Protein 1ZAK (pdb70)

Nearest PDB structures (foldseek):
  1zak-assembly1_B  TM=1.004E+00  e=1.476E-44  Zea mays
  5xz2-assembly2_B  TM=8.831E-01  e=6.792E-17  Danio rerio
  5ycf-assembly2_A  TM=8.940E-01  e=6.792E-17  Xiphophorus maculatus
  5ycf-assembly1_B  TM=9.122E-01  e=2.362E-16  Xiphophorus maculatus
  5xru-assembly2_B  TM=8.872E-01  e=9.871E-17  Notothenia coriiceps

GO terms:
  GO:0004017 AMP kinase activity (F, EXP)

Solvent-accessible surface area: 23118 Å² total; per-residue (Å²): 94,93,30,11,16,1,4,1,16,4,5,20,22,5,18,24,29,42,9,0,64,68,0,103,105,116,40,114,8,18,54,6,9,10,28,80,28,20,61,57,57,36,72,66,30,37,134,68,0,132,95,1,63,86,59,22,13,77,7,79,64,9,38,50,126,13,9,21,77,48,3,60,105,111,19,133,69,94,68,3,106,140,77,0,29,0,0,9,3,1,3,91,21,118,60,7,4,61,23,12,30,114,76,156,32,68,12,33,18,10,0,36,5,59,15,52,59,151,63,1,39,96,68,3,62,9,25,25,63,0,53,102,73,38,63,50,10,22,76,134,116,58,71,22,113,148,114,97,16,40,35,41,2,12,24,68,40,9,11,2,90,69,3,6,124,59,39,20,95,27,43,106,118,28,51,129,41,12,111,78,9,131,7,94,63,48,45,140,16,132,4,75,59,88,70,103,46,14,28,53,143,2,26,125,41,0,24,36,20,83,117,125,45,82,130,152,100,60,101,188,94,93,31,11,17,0,4,1,15,5,6,21,22,5,18,25,29,40,8,0,62,68,0,102,104,115,41,112,10,19,53,6,9,9,28,80,28,18,62,56,57,34,71,68,32,38,134,67,0,131,97,1,67,86,59,23,14,81,7,79,62,9,38,51,126,14,8,20,76,48,2,61,105,109,20,131,67,93,68,3,104,141,78,0,30,0,0,9,3,2,4,90,21,118,60,7,4,62,23,10,32,113,74,156,31,69,12,34,18,10,0,37,6,58,14,52,59,151,65,1,39,97,66,3,63,9,25,24,61,0,54,102,73,38,65,52,10,21,76,135,113,57,73,22,113,148,116,99,16,42,34,42,5,10,23,71,44,8,10,1,85,62,1,6,123,56,38,20,92,27,43,107,117,27,51,129,40,12,112,77,9,134,8,96,63,48,44,138,15,131,4,75,59,88,70,103,46,13,28,54,143,0,26,126,42,0,24,36,19,81,116,125,47,82,130,151,100,61,102,189

Radius of gyration: 26.58 Å; Cα contacts (8 Å, |Δi|>4): 612; chains: 2; bounding box: 55×45×109 Å

Sequence (440 aa):
ADPLKVMISGAPASGKGTQCELIKTKYQLAHISAGDLLRAEIAAGSENGKRAKEFMEKGQLVPDEIVVNMVKERLRQPDAQENGWLLDGYPRSYSQAMALETLEIRPDTFILLDVPDELLVERVVGRRLDPVTGKIYHLKYSPPENEEIASRLTQRFDDTEEKVKLRLETYYQNIESLLSTYENIIVKVQGDATVDAVFAKIDELLGSILEKKNEMVSSTADPLKVMISGAPASGKGTQCELIKTKYQLAHISAGDLLRAEIAAGSENGKRAKEFMEKGQLVPDEIVVNMVKERLRQPDAQENGWLLDGYPRSYSQAMALETLEIRPDTFILLDVPDELLVERVVGRRLDPVTGKIYHLKYSPPENEEIASRLTQRFDDTEEKVKLRLETYYQNIESLLSTYENIIVKVQGDATVDAVFAKIDELLGSILEKKNEMVSST

Structure (mmCIF, N/CA/C/O backbone):
data_1ZAK
#
_entry.id   1ZAK
#
_cell.length_a   83.300
_cell.length_b   83.300
_cell.length_c   69.900
_cell.angle_alpha   90.00
_cell.angle_beta   90.00
_cell.angle_gamma   120.00
#
_symmetry.space_group_name_H-M   'P 3'
#
loop_
_entity.id
_entity.type
_entity.pdbx_description
1 polymer 'ADENYLATE KINASE'
2 non-polymer "BIS(ADENOSINE)-5'-PENTAPHOSPHATE"
#
loop_
_atom_site.group_PDB
_atom_site.id
_atom_site.type_symbol
_atom_site.label_atom_id
_atom_site.label_alt_id
_atom_site.label_comp_id
_atom_site.label_asym_id
_atom_site.label_entity_id
_atom_site.label_seq_id
_atom_site.pdbx_PDB_ins_code
_atom_site.Cartn_x
_atom_site.Cartn_y
_atom_site.Cartn_z
_atom_site.occupancy
_atom_site.B_iso_or_equiv
_atom_site.auth_seq_id
_atom_site.auth_comp_id
_atom_site.auth_asym_id
_atom_site.auth_atom_id
_atom_site.pdbx_PDB_model_num
ATOM 1 N N . ALA A 1 3 ? 22.346 17.547 23.294 1.00 23.80 3 ALA A N 1
ATOM 2 C CA . ALA A 1 3 ? 22.901 18.031 21.993 1.00 23.80 3 ALA A CA 1
ATOM 3 C C . ALA A 1 3 ? 23.227 16.793 21.163 1.00 23.80 3 ALA A C 1
ATOM 4 O O . ALA A 1 3 ? 22.689 15.720 21.448 1.00 23.80 3 ALA A O 1
ATOM 6 N N . ASP A 1 4 ? 24.115 16.923 20.175 1.00 23.80 4 ASP A N 1
ATOM 7 C CA . ASP A 1 4 ? 24.478 15.779 19.336 1.00 23.80 4 ASP A CA 1
ATOM 8 C C . ASP A 1 4 ? 25.289 14.650 20.009 1.00 23.80 4 ASP A C 1
ATOM 9 O O . ASP A 1 4 ? 25.266 13.511 19.530 1.00 23.80 4 ASP A O 1
ATOM 14 N N . PRO A 1 5 ? 26.091 14.958 21.056 1.00 23.80 5 PRO A N 1
ATOM 15 C CA . PRO A 1 5 ? 26.814 13.827 21.652 1.00 23.80 5 PRO A CA 1
ATOM 16 C C . PRO A 1 5 ? 25.780 12.978 22.390 1.00 23.80 5 PRO A C 1
ATOM 17 O O . PRO A 1 5 ? 24.758 13.499 22.842 1.00 23.80 5 PRO A O 1
ATOM 21 N N . LEU A 1 6 ? 26.019 11.678 22.490 1.00 23.80 6 LEU A N 1
ATOM 22 C CA . LEU A 1 6 ? 25.074 10.794 23.159 1.00 23.80 6 LEU A CA 1
ATOM 23 C C . LEU A 1 6 ? 24.887 11.180 24.626 1.00 23.80 6 LEU A C 1
ATOM 24 O O . LEU A 1 6 ? 25.851 11.520 25.314 1.00 23.80 6 LEU A O 1
ATOM 29 N N . LYS A 1 7 ? 23.637 11.169 25.082 1.00 23.80 7 LYS A N 1
ATOM 30 C CA . LYS A 1 7 ? 23.300 11.511 26.467 1.00 23.80 7 LYS A CA 1
ATOM 31 C C . LYS A 1 7 ? 22.311 10.465 26.969 1.00 23.80 7 LYS A C 1
ATOM 32 O O . LYS A 1 7 ? 21.179 10.404 26.486 1.00 23.80 7 LYS A O 1
ATOM 38 N N . VAL A 1 8 ? 22.723 9.657 27.939 1.00 23.80 8 VAL A N 1
ATOM 39 C CA . VAL A 1 8 ? 21.855 8.607 28.469 1.00 23.80 8 VAL A CA 1
ATOM 40 C C . VAL A 1 8 ? 21.424 8.923 29.896 1.00 23.80 8 VAL A C 1
ATOM 41 O O . VAL A 1 8 ? 22.006 9.790 30.549 1.00 23.80 8 VAL A O 1
ATOM 45 N N . MET A 1 9 ? 20.397 8.227 30.370 1.00 23.80 9 MET A N 1
ATOM 46 C CA . MET A 1 9 ? 19.889 8.412 31.720 1.00 23.80 9 MET A CA 1
ATOM 47 C C . MET A 1 9 ? 19.398 7.045 32.195 1.00 23.80 9 MET A C 1
ATOM 48 O O . MET A 1 9 ? 18.540 6.435 31.555 1.00 23.80 9 MET A O 1
ATOM 53 N N . ILE A 1 10 ? 19.968 6.544 33.286 1.00 23.80 10 ILE A N 1
ATOM 54 C CA . ILE A 1 10 ? 19.591 5.233 33.805 1.00 23.80 10 ILE A CA 1
ATOM 55 C C . ILE A 1 10 ? 19.061 5.329 35.228 1.00 23.80 10 ILE A C 1
ATOM 56 O O . ILE A 1 10 ? 19.444 6.238 35.974 1.00 23.80 10 ILE A O 1
ATOM 61 N N . SER A 1 11 ? 18.199 4.378 35.600 1.00 23.80 11 SER A N 1
ATOM 62 C CA . SER A 1 11 ? 17.608 4.302 36.943 1.00 23.80 11 SER A CA 1
ATOM 63 C C . SER A 1 11 ? 17.016 2.916 37.203 1.00 23.80 11 SER A C 1
ATOM 64 O O . SER A 1 11 ? 16.853 2.117 36.277 1.00 23.80 11 SER A O 1
ATOM 67 N N . GLY A 1 12 ? 16.713 2.635 38.467 1.00 23.80 12 GLY A N 1
ATOM 68 C CA . GLY A 1 12 ? 16.138 1.354 38.837 1.00 23.80 12 GLY A CA 1
ATOM 69 C C . GLY A 1 12 ? 16.150 1.175 40.339 1.00 23.80 12 GLY A C 1
ATOM 70 O O . GLY A 1 12 ? 16.635 2.040 41.059 1.00 23.80 12 GLY A O 1
ATOM 71 N N . ALA A 1 13 ? 15.577 0.079 40.819 1.00 23.80 13 ALA A N 1
ATOM 72 C CA . ALA A 1 13 ? 15.546 -0.199 42.249 1.00 23.80 13 ALA A CA 1
ATOM 73 C C . ALA A 1 13 ? 16.965 -0.504 42.741 1.00 23.80 13 ALA A C 1
ATOM 74 O O . ALA A 1 13 ? 17.810 -0.966 41.969 1.00 23.80 13 ALA A O 1
ATOM 76 N N . PRO A 1 14 ? 17.237 -0.273 44.037 1.00 23.80 14 PRO A N 1
ATOM 77 C CA . PRO A 1 14 ? 18.565 -0.529 44.608 1.00 23.80 14 PRO A CA 1
ATOM 78 C C . PRO A 1 14 ? 19.100 -1.936 44.349 1.00 23.80 14 PRO A C 1
ATOM 79 O O . PRO A 1 14 ? 18.350 -2.908 44.406 1.00 23.80 14 PRO A O 1
ATOM 83 N N . ALA A 1 15 ? 20.396 -2.019 44.045 1.00 23.80 15 ALA A N 1
ATOM 84 C CA . ALA A 1 15 ? 21.105 -3.276 43.763 1.00 23.80 15 ALA A CA 1
ATOM 85 C C . ALA A 1 15 ? 20.649 -3.989 42.486 1.00 23.80 15 ALA A C 1
ATOM 86 O O . ALA A 1 15 ? 20.831 -5.200 42.350 1.00 23.80 15 ALA A O 1
ATOM 88 N N . SER A 1 16 ? 20.110 -3.225 41.537 1.00 23.80 16 SER A N 1
ATOM 89 C CA . SER A 1 16 ? 19.621 -3.781 40.276 1.00 23.80 16 SER A CA 1
ATOM 90 C C . SER A 1 16 ? 20.727 -3.973 39.238 1.00 23.80 16 SER A C 1
ATOM 91 O O . SER A 1 16 ? 20.631 -4.840 38.363 1.00 23.80 16 SER A O 1
ATOM 94 N N . GLY A 1 17 ? 21.769 -3.154 39.333 1.00 23.80 17 GLY A N 1
ATOM 95 C CA . GLY A 1 17 ? 22.874 -3.244 38.398 1.00 23.80 17 GLY A CA 1
ATOM 96 C C . GLY A 1 17 ? 23.251 -1.915 37.764 1.00 23.80 17 GLY A C 1
ATOM 97 O O . GLY A 1 17 ? 23.950 -1.889 36.747 1.00 23.80 17 GLY A O 1
ATOM 98 N N . LYS A 1 18 ? 22.813 -0.811 38.362 1.00 23.80 18 LYS A N 1
ATOM 99 C CA . LYS A 1 18 ? 23.110 0.520 37.834 1.00 23.80 18 LYS A CA 1
ATOM 100 C C . LYS A 1 18 ? 24.616 0.806 37.766 1.00 23.80 18 LYS A C 1
ATOM 101 O O . LYS A 1 18 ? 25.150 1.119 36.698 1.00 23.80 18 LYS A O 1
ATOM 107 N N . GLY A 1 19 ? 25.301 0.689 38.897 1.00 23.80 19 GLY A N 1
ATOM 108 C CA . GLY A 1 19 ? 26.732 0.929 38.917 1.00 23.80 19 GLY A CA 1
ATOM 109 C C . GLY A 1 19 ? 27.488 -0.038 38.024 1.00 23.80 19 GLY A C 1
ATOM 110 O O . GLY A 1 19 ? 28.363 0.374 37.261 1.00 23.80 19 GLY A O 1
ATOM 111 N N . THR A 1 20 ? 27.121 -1.317 38.096 1.00 23.80 20 THR A N 1
ATOM 112 C CA . THR A 1 20 ? 27.767 -2.371 37.310 1.00 23.80 20 THR A CA 1
ATOM 113 C C . THR A 1 20 ? 2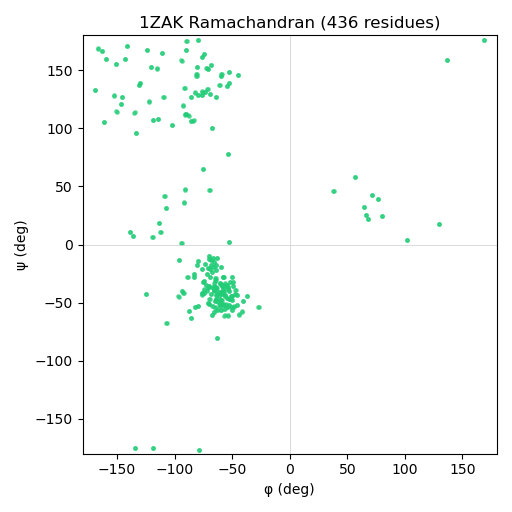7.716 -2.127 35.798 1.00 23.80 20 THR A C 1
ATOM 114 O O . THR A 1 20 ? 28.748 -2.170 35.112 1.00 23.80 20 THR A O 1
ATOM 118 N N . GLN A 1 21 ? 26.522 -1.859 35.278 1.00 23.80 21 GLN A N 1
ATOM 119 C CA . GLN A 1 21 ? 26.363 -1.626 33.849 1.00 23.80 21 GLN A CA 1
ATOM 120 C C . GLN A 1 21 ? 27.102 -0.386 33.371 1.00 23.80 21 GLN A C 1
ATOM 121 O O . GLN A 1 21 ? 27.804 -0.425 32.354 1.00 23.80 21 GLN A O 1
ATOM 127 N N . CYS A 1 22 ? 26.995 0.692 34.140 1.00 23.80 22 CYS A N 1
ATOM 128 C CA . CYS A 1 22 ? 27.648 1.947 33.791 1.00 23.80 22 CYS A CA 1
ATOM 129 C C . CYS A 1 22 ? 29.140 1.815 33.485 1.00 23.80 22 CYS A C 1
ATOM 130 O O . CYS A 1 22 ? 29.669 2.551 32.651 1.00 23.80 22 CYS A O 1
ATOM 133 N N . GLU A 1 23 ? 29.817 0.880 34.146 1.00 23.80 23 GLU A N 1
ATOM 134 C CA . GLU A 1 23 ? 31.244 0.682 33.908 1.00 23.80 23 GLU A CA 1
ATOM 135 C C . GLU A 1 23 ? 31.451 0.221 32.471 1.00 23.80 23 GLU A C 1
ATOM 136 O O . GLU A 1 23 ? 32.267 0.784 31.740 1.00 23.80 23 GLU A O 1
ATOM 142 N N . LEU A 1 24 ? 30.650 -0.755 32.053 1.00 23.80 24 LEU A N 1
ATOM 143 C CA . LEU A 1 24 ? 30.730 -1.310 30.706 1.00 23.80 24 LEU A CA 1
ATOM 144 C C . LEU A 1 24 ? 30.423 -0.256 29.652 1.00 23.80 24 LEU A C 1
ATOM 145 O O . LEU A 1 24 ? 31.173 -0.101 28.687 1.00 23.80 24 LEU A O 1
ATOM 150 N N . ILE A 1 25 ? 29.316 0.460 29.842 1.00 23.80 25 ILE A N 1
ATOM 151 C CA . ILE A 1 25 ? 28.897 1.522 28.923 1.00 23.80 25 ILE A CA 1
ATOM 152 C C . ILE A 1 25 ? 29.996 2.582 28.796 1.00 23.80 25 ILE A C 1
ATOM 153 O O . ILE A 1 25 ? 30.419 2.926 27.687 1.00 23.80 25 ILE A O 1
ATOM 158 N N . LYS A 1 26 ? 30.454 3.074 29.945 1.00 23.80 26 LYS A N 1
ATOM 159 C CA . LYS A 1 26 ? 31.499 4.091 30.045 1.00 23.80 26 LYS A CA 1
ATOM 160 C C . LYS A 1 26 ? 32.781 3.714 29.304 1.00 23.80 26 LYS A C 1
ATOM 161 O O . LYS A 1 26 ? 33.285 4.477 28.472 1.00 23.80 26 LYS A O 1
ATOM 167 N N . THR A 1 27 ? 33.300 2.533 29.626 1.00 23.80 27 THR A N 1
ATOM 168 C CA . THR A 1 27 ? 34.529 2.026 29.026 1.00 23.80 27 THR A CA 1
ATOM 169 C C . THR A 1 27 ? 34.457 1.899 27.504 1.00 23.80 27 THR A C 1
ATOM 170 O O . THR A 1 27 ? 35.452 2.127 26.816 1.00 23.80 27 THR A O 1
ATOM 174 N N . LYS A 1 28 ? 33.295 1.535 26.970 1.00 23.80 28 LYS A N 1
ATOM 175 C CA . LYS A 1 28 ? 33.168 1.398 25.528 1.00 23.80 28 LYS A CA 1
ATOM 176 C C . LYS A 1 28 ? 32.832 2.719 24.842 1.00 23.80 28 LYS A C 1
ATOM 177 O O . LYS A 1 28 ? 33.643 3.258 24.089 1.00 23.80 28 LYS A O 1
ATOM 183 N N . TYR A 1 29 ? 31.666 3.273 25.156 1.00 23.80 29 TYR A N 1
ATOM 184 C CA . TYR A 1 29 ? 31.217 4.510 24.529 1.00 23.80 29 TYR A CA 1
ATOM 185 C C . TYR A 1 29 ? 31.980 5.786 24.864 1.00 23.80 29 TYR A C 1
ATOM 186 O O . TYR A 1 29 ? 31.803 6.795 24.189 1.00 23.80 29 TYR A O 1
ATOM 195 N N . GLN A 1 30 ? 32.824 5.745 25.894 1.00 23.80 30 GLN A N 1
ATOM 196 C CA . GLN A 1 30 ? 33.639 6.903 26.298 1.00 23.80 30 GLN A CA 1
ATOM 197 C C . GLN A 1 30 ? 32.866 8.099 26.881 1.00 23.80 30 GLN A C 1
ATOM 198 O O . GLN A 1 30 ? 33.382 9.221 26.904 1.00 23.80 30 GLN A O 1
ATOM 204 N N . LEU A 1 31 ? 31.660 7.854 27.386 1.00 23.80 31 LEU A N 1
ATOM 205 C CA . LEU A 1 31 ? 30.826 8.914 27.951 1.00 23.80 31 LEU A CA 1
ATOM 206 C C . LEU A 1 31 ? 31.261 9.379 29.338 1.00 23.80 31 LEU A C 1
ATOM 207 O O . LEU A 1 31 ? 31.978 8.676 30.050 1.00 23.80 31 LEU A O 1
ATOM 212 N N . ALA A 1 32 ? 30.802 10.566 29.723 1.00 23.80 32 ALA A N 1
ATOM 213 C CA . ALA A 1 32 ? 31.102 11.117 31.038 1.00 23.80 32 ALA A CA 1
ATOM 214 C C . ALA A 1 32 ? 30.063 10.556 32.013 1.00 23.80 32 ALA A C 1
ATOM 215 O O . ALA A 1 32 ? 28.887 10.929 31.982 1.00 23.80 32 ALA A O 1
ATOM 217 N N . HIS A 1 33 ? 30.499 9.627 32.852 1.00 23.80 33 HIS A N 1
ATOM 218 C CA . HIS A 1 33 ? 29.619 8.994 33.816 1.00 23.80 33 HIS A CA 1
ATOM 219 C C . HIS A 1 33 ? 29.416 9.766 35.116 1.00 23.80 33 HIS A C 1
ATOM 220 O O . HIS A 1 33 ? 30.293 9.795 35.980 1.00 23.80 33 HIS A O 1
ATOM 227 N N . ILE A 1 34 ? 28.237 10.354 35.262 1.00 23.80 34 ILE A N 1
ATOM 228 C CA . ILE A 1 34 ? 27.875 11.089 36.469 1.00 23.80 34 ILE A CA 1
ATOM 229 C C . ILE A 1 34 ? 27.144 10.069 37.350 1.00 23.80 34 ILE A C 1
ATOM 230 O O . ILE A 1 34 ? 26.637 9.068 36.847 1.00 23.80 34 ILE A O 1
ATOM 235 N N . SER A 1 35 ? 27.084 10.306 38.654 1.00 23.80 35 SER A N 1
ATOM 236 C CA . SER A 1 35 ? 26.421 9.364 39.549 1.00 23.80 35 SER A CA 1
ATOM 237 C C . SER A 1 35 ? 26.073 10.031 40.884 1.00 23.80 35 SER A C 1
ATOM 238 O O . SER A 1 35 ? 26.951 10.246 41.725 1.00 23.80 35 SER A O 1
ATOM 241 N N . ALA A 1 36 ? 24.792 10.337 41.081 1.00 23.80 36 ALA A N 1
ATOM 242 C CA . ALA A 1 36 ? 24.322 10.993 42.301 1.00 23.80 36 ALA A CA 1
ATOM 243 C C . ALA A 1 36 ? 24.738 10.257 43.572 1.00 23.80 36 ALA A C 1
ATOM 244 O O . ALA A 1 36 ? 25.067 10.884 44.581 1.00 23.80 36 ALA A O 1
ATOM 246 N N . GLY A 1 37 ? 24.718 8.930 43.525 1.00 23.80 37 GLY A N 1
ATOM 247 C CA . GLY A 1 37 ? 25.113 8.148 44.680 1.00 23.80 37 GLY A CA 1
ATOM 248 C C . GLY A 1 37 ? 26.567 8.400 45.032 1.00 23.80 37 GLY A C 1
ATOM 249 O O . GLY A 1 37 ? 26.872 8.848 46.138 1.00 23.80 37 GLY A O 1
ATOM 250 N N . ASP A 1 38 ? 27.457 8.185 44.063 1.00 23.80 38 ASP A N 1
ATOM 251 C CA . ASP A 1 38 ? 28.897 8.372 44.256 1.00 23.80 38 ASP A CA 1
ATOM 252 C C . ASP A 1 38 ? 29.298 9.764 44.729 1.00 23.80 38 ASP A C 1
ATOM 253 O O . ASP A 1 38 ? 30.133 9.893 45.626 1.00 23.80 38 ASP A O 1
ATOM 258 N N . LEU A 1 39 ? 28.714 10.800 44.129 1.00 23.80 39 LEU A N 1
ATOM 259 C CA . LEU A 1 39 ? 29.022 12.181 44.508 1.00 23.80 39 LEU A CA 1
ATOM 260 C C . LEU A 1 39 ? 28.705 12.416 45.983 1.00 23.80 39 LEU A C 1
ATOM 261 O O . LEU A 1 39 ? 29.469 13.071 46.698 1.00 23.80 39 LEU A O 1
ATOM 266 N N . LEU A 1 40 ? 27.576 11.874 46.429 1.00 23.80 40 LEU A N 1
ATOM 267 C CA . LEU A 1 40 ? 27.155 12.000 47.815 1.00 23.80 40 LEU A CA 1
ATOM 268 C C . LEU A 1 40 ? 28.195 11.365 48.728 1.00 23.80 40 LEU A C 1
ATOM 269 O O . LEU A 1 40 ? 28.721 12.014 49.630 1.00 23.80 40 LEU A O 1
ATOM 274 N N . ARG A 1 41 ? 28.541 10.115 48.444 1.00 23.80 41 ARG A N 1
ATOM 275 C CA . ARG A 1 41 ? 29.533 9.389 49.233 1.00 23.80 41 ARG A CA 1
ATOM 276 C C . ARG A 1 41 ? 30.902 10.083 49.222 1.00 23.80 41 ARG A C 1
ATOM 277 O O . ARG A 1 41 ? 31.628 10.053 50.217 1.00 23.80 41 ARG A O 1
ATOM 285 N N . ALA A 1 42 ? 31.242 10.721 48.106 1.00 23.80 42 ALA A N 1
ATOM 286 C CA . ALA A 1 42 ? 32.513 11.431 47.977 1.00 23.80 42 ALA A CA 1
ATOM 287 C C . ALA A 1 42 ? 32.593 12.598 48.966 1.00 23.80 42 ALA A C 1
ATOM 288 O O . ALA A 1 42 ? 33.630 12.816 49.600 1.00 23.80 42 ALA A O 1
ATOM 290 N N . GLU A 1 43 ? 31.493 13.334 49.103 1.00 23.80 43 GLU A N 1
ATOM 291 C CA . GLU A 1 43 ? 31.423 14.471 50.021 1.00 23.80 43 GLU A CA 1
ATOM 292 C C . GLU A 1 43 ? 31.564 13.984 51.469 1.00 23.80 43 GLU A C 1
ATOM 293 O O . GLU A 1 43 ? 32.170 14.656 52.311 1.00 23.80 43 GLU A O 1
ATOM 299 N N . ILE A 1 44 ? 30.993 12.812 51.744 1.00 23.80 44 ILE A N 1
ATOM 300 C CA . ILE A 1 44 ? 31.058 12.199 53.067 1.00 23.80 44 ILE A CA 1
ATOM 301 C C . ILE A 1 44 ? 32.501 11.786 53.322 1.00 23.80 44 ILE A C 1
ATOM 302 O O . ILE A 1 44 ? 33.026 11.987 54.415 1.00 23.80 44 ILE A O 1
ATOM 307 N N . ALA A 1 45 ? 33.125 11.209 52.296 1.00 23.80 45 ALA A N 1
ATOM 308 C CA . ALA A 1 45 ? 34.512 10.755 52.361 1.00 23.80 45 ALA A CA 1
ATOM 309 C C . ALA A 1 45 ? 35.424 11.922 52.701 1.00 23.80 45 ALA A C 1
ATOM 310 O O . ALA A 1 45 ? 36.353 11.785 53.496 1.00 23.80 45 ALA A O 1
ATOM 312 N N . ALA A 1 46 ? 35.155 13.062 52.070 1.00 23.80 46 ALA A N 1
ATOM 313 C CA . ALA A 1 46 ? 35.919 14.282 52.290 1.00 23.80 46 ALA A CA 1
ATOM 314 C C . ALA A 1 46 ? 35.621 14.869 53.673 1.00 23.80 46 ALA A C 1
ATOM 315 O O . ALA A 1 46 ? 36.386 15.691 54.182 1.00 23.80 46 ALA A O 1
ATOM 317 N N . GLY A 1 47 ? 34.485 14.480 54.249 1.00 23.80 47 GLY A N 1
ATOM 318 C CA . GLY A 1 47 ? 34.112 14.948 55.573 1.00 23.80 47 GLY A CA 1
ATOM 319 C C . GLY A 1 47 ? 33.694 16.400 55.697 1.00 23.80 47 GLY A C 1
ATOM 320 O O . GLY A 1 47 ? 34.066 17.082 56.655 1.00 23.80 47 GLY A O 1
ATOM 321 N N . SER A 1 48 ? 32.900 16.874 54.743 1.00 23.80 48 SER A N 1
ATOM 322 C CA . SER A 1 48 ? 32.424 18.252 54.766 1.00 23.80 48 SER A CA 1
ATOM 323 C C . SER A 1 48 ? 31.105 18.353 55.532 1.00 23.80 48 SER A C 1
ATOM 324 O O . SER A 1 48 ? 30.529 17.339 55.930 1.00 23.80 48 SER A O 1
ATOM 327 N N . GLU A 1 49 ? 30.617 19.577 55.714 1.00 23.80 49 GLU A N 1
ATOM 328 C CA . GLU A 1 49 ? 29.359 19.806 56.416 1.00 23.80 49 GLU A CA 1
ATOM 329 C C . GLU A 1 49 ? 28.206 19.180 55.642 1.00 23.80 49 GLU A C 1
ATOM 330 O O . GLU A 1 49 ? 27.275 18.633 56.234 1.00 23.80 49 GLU A O 1
ATOM 336 N N . ASN A 1 50 ? 28.285 19.253 54.314 1.00 23.80 50 ASN A N 1
ATOM 337 C CA . ASN A 1 50 ? 27.270 18.654 53.443 1.00 23.80 50 ASN A CA 1
ATOM 338 C C . ASN A 1 50 ? 27.296 17.137 53.601 1.00 23.80 50 ASN A C 1
ATOM 339 O O . ASN A 1 50 ? 26.258 16.482 53.539 1.00 23.80 50 ASN A O 1
ATOM 344 N N . GLY A 1 51 ? 28.493 16.590 53.790 1.00 23.80 51 GLY A N 1
ATOM 345 C CA . GLY A 1 51 ? 28.641 15.162 53.962 1.00 23.80 51 GLY A CA 1
ATOM 346 C C . GLY A 1 51 ? 27.964 14.685 55.233 1.00 23.80 51 GLY A C 1
ATOM 347 O O . GLY A 1 51 ? 27.106 13.799 55.183 1.00 23.80 51 GLY A O 1
ATOM 348 N N . LYS A 1 52 ? 28.314 15.289 56.367 1.00 23.80 52 LYS A N 1
ATOM 349 C CA . LYS A 1 52 ? 27.727 14.892 57.645 1.00 23.80 52 LYS A CA 1
ATOM 350 C C . LYS A 1 52 ? 26.233 15.203 57.763 1.00 23.80 52 LYS A C 1
ATOM 351 O O . LYS A 1 52 ? 25.561 14.733 58.680 1.00 23.80 52 LYS A O 1
ATOM 357 N N . ARG A 1 53 ? 25.721 15.993 56.828 1.00 23.80 53 ARG A N 1
ATOM 358 C CA . ARG A 1 53 ? 24.304 16.333 56.782 1.00 23.80 53 ARG A CA 1
ATOM 359 C C . ARG A 1 53 ? 23.617 15.233 55.963 1.00 23.80 53 ARG A C 1
ATOM 360 O O . ARG A 1 53 ? 22.743 14.519 56.453 1.00 23.80 53 ARG A O 1
ATOM 368 N N . ALA A 1 54 ? 24.086 15.064 54.732 1.00 23.80 54 ALA A N 1
ATOM 369 C CA . ALA A 1 54 ? 23.557 14.072 53.809 1.00 23.80 54 ALA A CA 1
ATOM 370 C C . ALA A 1 54 ? 23.524 12.667 54.393 1.00 23.80 54 ALA A C 1
ATOM 371 O O . ALA A 1 54 ? 22.500 11.980 54.297 1.00 23.80 54 ALA A O 1
ATOM 373 N N . LYS A 1 55 ? 24.629 12.251 55.015 1.00 23.80 55 LYS A N 1
ATOM 374 C CA . LYS A 1 55 ? 24.733 10.912 55.597 1.00 23.80 55 LYS A CA 1
ATOM 375 C C . LYS A 1 55 ? 23.511 10.500 56.415 1.00 23.80 55 LYS A C 1
ATOM 376 O O . LYS A 1 55 ? 23.024 9.379 56.281 1.00 23.80 55 LYS A O 1
ATOM 382 N N . GLU A 1 56 ? 23.001 11.415 57.233 1.00 23.80 56 GLU A N 1
ATOM 383 C CA . GLU A 1 56 ? 21.837 11.135 58.063 1.00 23.80 56 GLU A CA 1
ATOM 384 C C . GLU A 1 56 ? 20.685 10.548 57.257 1.00 23.80 56 GLU A C 1
ATOM 385 O O . GLU A 1 56 ? 20.196 9.466 57.568 1.00 23.80 56 GLU A O 1
ATOM 391 N N . PHE A 1 57 ? 20.284 11.234 56.195 1.00 23.80 57 PHE A N 1
ATOM 392 C CA . PHE A 1 57 ? 19.183 10.762 55.364 1.00 23.80 57 PHE A CA 1
ATOM 393 C C . PHE A 1 57 ? 19.479 9.397 54.760 1.00 23.80 57 PHE A C 1
ATOM 394 O O . PHE A 1 57 ? 18.619 8.515 54.742 1.00 23.80 57 PHE A O 1
ATOM 402 N N . MET A 1 58 ? 20.718 9.211 54.325 1.00 23.80 58 MET A N 1
ATOM 403 C CA . MET A 1 58 ? 21.149 7.954 53.722 1.00 23.80 58 MET A CA 1
ATOM 404 C C . MET A 1 58 ? 21.180 6.773 54.699 1.00 23.80 58 MET A C 1
ATOM 405 O O . MET A 1 58 ? 21.121 5.619 54.275 1.00 23.80 58 MET A O 1
ATOM 410 N N . GLU A 1 59 ? 21.296 7.057 55.994 1.00 23.80 59 GLU A N 1
ATOM 411 C CA . GLU A 1 59 ? 21.328 6.004 57.006 1.00 23.80 59 GLU A CA 1
ATOM 412 C C . GLU A 1 59 ? 19.936 5.422 57.243 1.00 23.80 59 GLU A C 1
ATOM 413 O O . GLU A 1 59 ? 19.793 4.231 57.527 1.00 23.80 59 GLU A O 1
ATOM 419 N N . LYS A 1 60 ? 18.909 6.256 57.105 1.00 23.80 60 LYS A N 1
ATOM 420 C CA . LYS A 1 60 ? 17.535 5.809 57.307 1.00 23.80 60 LYS A CA 1
ATOM 421 C C . LYS A 1 60 ? 16.894 5.398 55.987 1.00 23.80 60 LYS A C 1
ATOM 422 O O . LYS A 1 60 ? 15.727 5.015 55.954 1.00 23.80 60 LYS A O 1
ATOM 428 N N . GLY A 1 61 ? 17.660 5.487 54.903 1.00 23.80 61 GLY A N 1
ATOM 429 C CA . GLY A 1 61 ? 17.149 5.127 53.590 1.00 23.80 61 GLY A CA 1
ATOM 430 C C . GLY A 1 61 ? 16.303 6.228 52.973 1.00 23.80 61 GLY A C 1
ATOM 431 O O . GLY A 1 61 ? 15.448 5.971 52.124 1.00 23.80 61 GLY A O 1
ATOM 432 N N . GLN A 1 62 ? 16.549 7.461 53.402 1.00 23.80 62 GLN A N 1
ATOM 433 C CA . GLN A 1 62 ? 15.816 8.630 52.922 1.00 23.80 62 GLN A CA 1
ATOM 434 C C . GLN A 1 62 ? 16.503 9.237 51.701 1.00 23.80 62 GLN A C 1
ATOM 435 O O . GLN A 1 62 ? 17.648 8.904 51.396 1.00 23.80 62 GLN A O 1
ATOM 441 N N . LEU A 1 63 ? 15.802 10.143 51.021 1.00 23.80 63 LEU A N 1
ATOM 442 C CA . LEU A 1 63 ? 16.360 10.836 49.864 1.00 23.80 63 LEU A CA 1
ATOM 443 C C . LEU A 1 63 ? 17.003 12.108 50.399 1.00 23.80 63 LEU A C 1
ATOM 444 O O . LEU A 1 63 ? 16.403 12.804 51.224 1.00 23.80 63 LEU A O 1
ATOM 449 N N . VAL A 1 64 ? 18.217 12.407 49.950 1.00 23.80 64 VAL A N 1
ATOM 450 C CA . VAL A 1 64 ? 18.902 13.615 50.393 1.00 23.80 64 VAL A CA 1
ATOM 451 C C . VAL A 1 64 ? 18.208 14.822 49.760 1.00 23.80 64 VAL A C 1
ATOM 452 O O . VAL A 1 64 ? 17.896 14.813 48.569 1.00 23.80 64 VAL A O 1
ATOM 456 N N . PRO A 1 65 ? 17.928 15.865 50.561 1.00 23.80 65 PRO A N 1
ATOM 457 C CA . PRO A 1 65 ? 17.264 17.096 50.119 1.00 23.80 65 PRO A CA 1
ATOM 458 C C . PRO A 1 65 ? 17.893 17.827 48.936 1.00 23.80 65 PRO A C 1
ATOM 459 O O . PRO A 1 65 ? 19.105 18.056 48.882 1.00 23.80 65 PRO A O 1
ATOM 463 N N . ASP A 1 66 ? 17.013 18.256 48.038 1.00 23.80 66 ASP A N 1
ATOM 464 C CA . ASP A 1 66 ? 17.343 18.952 46.801 1.00 23.80 66 ASP A CA 1
ATOM 465 C C . ASP A 1 66 ? 18.494 19.956 46.763 1.00 23.80 66 ASP A C 1
ATOM 466 O O . ASP A 1 66 ? 19.282 19.928 45.820 1.00 23.80 66 ASP A O 1
ATOM 471 N N . GLU A 1 67 ? 18.605 20.837 47.755 1.00 23.80 67 GLU A N 1
ATOM 472 C CA . GLU A 1 67 ? 19.687 21.828 47.743 1.00 23.80 67 GLU A CA 1
ATOM 473 C C . GLU A 1 67 ? 21.077 21.217 47.688 1.00 23.80 67 GLU A C 1
ATOM 474 O O . GLU A 1 67 ? 22.016 21.844 47.199 1.00 23.80 67 GLU A O 1
ATOM 480 N N . ILE A 1 68 ? 21.222 20.004 48.209 1.00 23.80 68 ILE A N 1
ATOM 481 C CA . ILE A 1 68 ? 22.519 19.345 48.175 1.00 23.80 68 ILE A CA 1
ATOM 482 C C . ILE A 1 68 ? 22.701 18.689 46.808 1.00 23.80 68 ILE A C 1
ATOM 483 O O . ILE A 1 68 ? 23.657 18.981 46.090 1.00 23.80 68 ILE A O 1
ATOM 488 N N . VAL A 1 69 ? 21.726 17.866 46.433 1.00 23.80 69 VAL A N 1
ATOM 489 C CA . VAL A 1 69 ? 21.750 17.122 45.179 1.00 23.80 69 VAL A CA 1
ATOM 490 C C . VAL A 1 69 ? 21.631 17.925 43.883 1.00 23.80 69 VAL A C 1
ATOM 491 O O . VAL A 1 69 ? 22.553 17.919 43.064 1.00 23.80 69 VAL A O 1
ATOM 495 N N . VAL A 1 70 ? 20.520 18.634 43.714 1.00 23.80 70 VAL A N 1
ATOM 496 C CA . VAL A 1 70 ? 20.263 19.398 42.494 1.00 23.80 70 VAL A CA 1
ATOM 497 C C . VAL A 1 70 ? 21.433 20.178 41.897 1.00 23.80 70 VAL A C 1
ATOM 498 O O . VAL A 1 70 ? 21.784 19.962 40.738 1.00 23.80 70 VAL A O 1
ATOM 502 N N . ASN A 1 71 ? 22.041 21.080 42.662 1.00 23.80 71 ASN A N 1
ATOM 503 C CA . ASN A 1 71 ? 23.163 21.851 42.120 1.00 23.80 71 ASN A CA 1
ATOM 504 C C . ASN A 1 71 ? 24.500 21.136 42.125 1.00 23.80 71 ASN A C 1
ATOM 505 O O . ASN A 1 71 ? 25.416 21.533 41.407 1.00 23.80 71 ASN A O 1
ATOM 510 N N . MET A 1 72 ? 24.614 20.080 42.921 1.00 23.80 72 MET A N 1
ATOM 511 C CA . MET A 1 72 ? 25.848 19.306 42.973 1.00 23.80 72 MET A CA 1
ATOM 512 C C . MET A 1 72 ? 25.987 18.647 41.607 1.00 23.80 72 MET A C 1
ATOM 513 O O . MET A 1 72 ? 27.086 18.549 41.055 1.00 23.80 72 MET A O 1
ATOM 518 N N . VAL A 1 73 ? 24.844 18.225 41.067 1.00 23.80 73 VAL A N 1
ATOM 519 C CA . VAL A 1 73 ? 24.757 17.585 39.756 1.00 23.80 73 VAL A CA 1
ATOM 520 C C . VAL A 1 73 ? 24.885 18.649 38.666 1.00 23.80 73 VAL A C 1
ATOM 521 O O . VAL A 1 73 ? 25.590 18.460 37.676 1.00 23.80 73 VAL A O 1
ATOM 525 N N . LYS A 1 74 ? 24.202 19.769 38.876 1.00 23.80 74 LYS A N 1
ATOM 526 C CA . LYS A 1 74 ? 24.202 20.911 37.964 1.00 23.80 74 LYS A CA 1
ATOM 527 C C . LYS A 1 74 ? 25.610 21.239 37.463 1.00 23.80 74 LYS A C 1
ATOM 528 O O . LYS A 1 74 ? 25.873 21.189 36.262 1.00 23.80 74 LYS A O 1
ATOM 534 N N . GLU A 1 75 ? 26.510 21.554 38.394 1.00 23.80 75 GLU A N 1
ATOM 535 C CA . GLU A 1 75 ? 27.886 21.911 38.058 1.00 23.80 75 GLU A CA 1
ATOM 536 C C . GLU A 1 75 ? 28.738 20.818 37.411 1.00 23.80 75 GLU A C 1
ATOM 537 O O . GLU A 1 75 ? 29.731 21.120 36.734 1.00 23.80 75 GLU A O 1
ATOM 543 N N . ARG A 1 76 ? 28.353 19.559 37.604 1.00 23.80 76 ARG A N 1
ATOM 544 C CA . ARG A 1 76 ? 29.090 18.447 37.014 1.00 23.80 76 ARG A CA 1
ATOM 545 C C . ARG A 1 76 ? 28.769 18.403 35.522 1.00 23.80 76 ARG A C 1
ATOM 546 O O . ARG A 1 76 ? 29.602 18.010 34.708 1.00 23.80 76 ARG A O 1
ATOM 554 N N . LEU A 1 77 ? 27.552 18.811 35.170 1.00 23.80 77 LEU A N 1
ATOM 555 C CA . LEU A 1 77 ? 27.131 18.850 33.773 1.00 23.80 77 LEU A CA 1
ATOM 556 C C . LEU A 1 77 ? 27.759 20.048 33.060 1.00 23.80 77 LEU A C 1
ATOM 557 O O . LEU A 1 77 ? 27.844 20.063 31.829 1.00 23.80 77 LEU A O 1
ATOM 562 N N . ARG A 1 78 ? 28.179 21.055 33.831 1.00 23.80 78 ARG A N 1
ATOM 563 C CA . ARG A 1 78 ? 28.814 22.251 33.275 1.00 23.80 78 ARG A CA 1
ATOM 564 C C . ARG A 1 78 ? 30.232 21.972 32.769 1.00 23.80 78 ARG A C 1
ATOM 565 O O . ARG A 1 78 ? 30.731 22.688 31.902 1.00 23.80 78 ARG A O 1
ATOM 573 N N . GLN A 1 79 ? 30.889 20.950 33.315 1.00 23.80 79 GLN A N 1
ATOM 574 C CA . GLN A 1 79 ? 32.242 20.598 32.879 1.00 23.80 79 GLN A CA 1
ATOM 575 C C . GLN A 1 79 ? 32.230 20.264 31.374 1.00 23.80 79 GLN A C 1
ATOM 576 O O . GLN A 1 79 ? 31.271 19.671 30.872 1.00 23.80 79 GLN A O 1
ATOM 582 N N . PRO A 1 80 ? 33.327 20.584 30.655 1.00 23.80 80 PRO A N 1
ATOM 583 C CA . PRO A 1 80 ? 33.499 20.358 29.212 1.00 23.80 80 PRO A CA 1
ATOM 584 C C . PRO A 1 80 ? 33.257 18.942 28.687 1.00 23.80 80 PRO A C 1
ATOM 585 O O . PRO A 1 80 ? 32.487 18.753 27.735 1.00 23.80 80 PRO A O 1
ATOM 589 N N . ASP A 1 81 ? 33.914 17.958 29.304 1.00 23.80 81 ASP A N 1
ATOM 590 C CA . ASP A 1 81 ? 33.793 16.552 28.902 1.00 23.80 81 ASP A CA 1
ATOM 591 C C . ASP A 1 81 ? 32.354 16.076 28.686 1.00 23.80 81 ASP A C 1
ATOM 592 O O . ASP A 1 81 ? 32.075 15.346 27.732 1.00 23.80 81 ASP A O 1
ATOM 597 N N . ALA A 1 82 ? 31.440 16.526 29.541 1.00 23.80 82 ALA A N 1
ATOM 598 C CA . ALA A 1 82 ? 30.035 16.142 29.437 1.00 23.80 82 ALA A CA 1
ATOM 599 C C . ALA A 1 82 ? 29.374 16.768 28.208 1.00 23.80 82 ALA A C 1
ATOM 600 O O . ALA A 1 82 ? 28.526 16.150 27.553 1.00 23.80 82 ALA A O 1
ATOM 602 N N . GLN A 1 83 ? 29.788 17.989 27.889 1.00 23.80 83 GLN A N 1
ATOM 603 C CA . GLN A 1 83 ? 29.237 18.712 26.753 1.00 23.80 83 GLN A CA 1
ATOM 604 C C . GLN A 1 83 ? 29.888 18.337 25.428 1.00 23.80 83 GLN A C 1
ATOM 605 O O . GLN A 1 83 ? 29.265 18.460 24.369 1.00 23.80 83 GLN A O 1
ATOM 611 N N . GLU A 1 84 ? 31.129 17.864 25.486 1.00 23.80 84 GLU A N 1
ATOM 612 C CA . GLU A 1 84 ? 31.845 17.484 24.275 1.00 23.80 84 GLU A CA 1
ATOM 613 C C . GLU A 1 84 ? 31.697 16.012 23.901 1.00 23.80 84 GLU A C 1
ATOM 614 O O . GLU A 1 84 ? 31.537 15.679 22.727 1.00 23.80 84 GLU A O 1
ATOM 620 N N . ASN A 1 85 ? 31.756 15.133 24.895 1.00 23.80 85 ASN A N 1
ATOM 621 C CA . ASN A 1 85 ? 31.650 13.697 24.644 1.00 23.80 85 ASN A CA 1
ATOM 622 C C . ASN A 1 85 ? 30.231 13.169 24.851 1.00 23.80 85 ASN A C 1
ATOM 623 O O . ASN A 1 85 ? 29.713 12.401 24.029 1.00 23.80 85 ASN A O 1
ATOM 628 N N . GLY A 1 86 ? 29.604 13.592 25.945 1.00 23.80 86 GLY A N 1
ATOM 629 C CA . GLY A 1 86 ? 28.255 13.151 26.250 1.00 23.80 86 GLY A CA 1
ATOM 630 C C . GLY A 1 86 ? 28.158 12.811 27.722 1.00 23.80 86 GLY A C 1
ATOM 631 O O . GLY A 1 86 ? 29.186 12.547 28.362 1.00 23.80 86 GLY A O 1
ATOM 632 N N . TRP A 1 87 ? 26.939 12.811 28.263 1.00 23.80 87 TRP A N 1
ATOM 633 C CA . TRP A 1 87 ? 26.729 12.513 29.678 1.00 23.80 87 TRP A CA 1
ATOM 634 C C . TRP A 1 87 ? 25.931 11.234 29.898 1.00 23.80 87 TRP A C 1
ATOM 635 O O . TRP A 1 87 ? 25.093 10.856 29.075 1.00 23.80 87 TRP A O 1
ATOM 646 N N . LEU A 1 88 ? 26.183 10.591 31.029 1.00 23.80 88 LEU A N 1
ATOM 647 C CA . LEU A 1 88 ? 25.492 9.367 31.400 1.00 23.80 88 LEU A CA 1
ATOM 648 C C . LEU A 1 88 ? 25.043 9.496 32.855 1.00 23.80 88 LEU A C 1
ATOM 649 O O . LEU A 1 88 ? 25.840 9.288 33.771 1.00 23.80 88 LEU A O 1
ATOM 654 N N . LEU A 1 89 ? 23.795 9.902 33.069 1.00 23.80 89 LEU A N 1
ATOM 655 C CA . LEU A 1 89 ? 23.279 10.042 34.425 1.00 23.80 89 LEU A CA 1
ATOM 656 C C . LEU A 1 89 ? 23.040 8.686 35.076 1.00 23.80 89 LEU A C 1
ATOM 657 O O . LEU A 1 89 ? 22.760 7.696 34.403 1.00 23.80 89 LEU A O 1
ATOM 662 N N . ASP A 1 90 ? 23.134 8.658 36.396 1.00 23.80 90 ASP A N 1
ATOM 663 C CA . ASP A 1 90 ? 22.945 7.438 37.156 1.00 23.80 90 ASP A CA 1
ATOM 664 C C . ASP A 1 90 ? 22.392 7.816 38.524 1.00 23.80 90 ASP A C 1
ATOM 665 O O . ASP A 1 90 ? 23.055 8.493 39.310 1.00 23.80 90 ASP A O 1
ATOM 670 N N . GLY A 1 91 ? 21.158 7.402 38.787 1.00 23.80 91 GLY A N 1
ATOM 671 C CA . GLY A 1 91 ? 20.529 7.706 40.059 1.00 23.80 91 GLY A CA 1
ATOM 672 C C . GLY A 1 91 ? 20.053 9.140 40.134 1.00 23.80 91 GLY A C 1
ATOM 673 O O . GLY A 1 91 ? 20.176 9.798 41.163 1.00 23.80 91 GLY A O 1
ATOM 674 N N . TYR A 1 92 ? 19.524 9.634 39.027 1.00 23.80 92 TYR A N 1
ATOM 675 C CA . TYR A 1 92 ? 19.028 10.995 38.974 1.00 23.80 92 TYR A CA 1
ATOM 676 C C . TYR A 1 92 ? 18.249 11.165 37.681 1.00 23.80 92 TYR A C 1
ATOM 677 O O . TYR A 1 92 ? 18.690 10.691 36.630 1.00 23.80 92 TYR A O 1
ATOM 686 N N . PRO A 1 93 ? 17.043 11.763 37.753 1.00 23.80 93 PRO A N 1
ATOM 687 C CA . PRO A 1 93 ? 16.414 12.259 38.983 1.00 23.80 93 PRO A CA 1
ATOM 688 C C . PRO A 1 93 ? 15.770 11.126 39.776 1.00 23.80 93 PRO A C 1
ATOM 689 O O . PRO A 1 93 ? 15.768 9.974 39.337 1.00 23.80 93 PRO A O 1
ATOM 693 N N . ARG A 1 94 ? 15.239 11.453 40.948 1.00 23.80 94 ARG A N 1
ATOM 694 C CA . ARG A 1 94 ? 14.591 10.463 41.801 1.00 23.80 94 ARG A CA 1
ATOM 695 C C . ARG A 1 94 ? 13.284 11.010 42.364 1.00 23.80 94 ARG A C 1
ATOM 696 O O . ARG A 1 94 ? 12.646 10.377 43.204 1.00 23.80 94 ARG A O 1
ATOM 704 N N . SER A 1 95 ? 12.887 12.186 41.887 1.00 23.80 95 SER A N 1
ATOM 705 C CA . SER A 1 95 ? 11.653 12.827 42.325 1.00 23.80 95 SER A CA 1
ATOM 706 C C . SER A 1 95 ? 11.208 13.852 41.290 1.00 23.80 95 SER A C 1
ATOM 707 O O . SER A 1 95 ? 12.018 14.323 40.478 1.00 23.80 95 SER A O 1
ATOM 710 N N . TYR A 1 96 ? 9.923 14.197 41.334 1.00 23.80 96 TYR A N 1
ATOM 711 C CA . TYR A 1 96 ? 9.344 15.168 40.414 1.00 23.80 96 TYR A CA 1
ATOM 712 C C . TYR A 1 96 ? 10.166 16.458 40.354 1.00 23.80 96 TYR A C 1
ATOM 713 O O . TYR A 1 96 ? 10.613 16.868 39.284 1.00 23.80 96 TYR A O 1
ATOM 722 N N . SER A 1 97 ? 10.371 17.088 41.505 1.00 23.80 97 SER A N 1
ATOM 723 C CA . SER A 1 97 ? 11.134 18.328 41.571 1.00 23.80 97 SER A CA 1
ATOM 724 C C . SER A 1 97 ? 12.495 18.208 40.882 1.00 23.80 97 SER A C 1
ATOM 725 O O . SER A 1 97 ? 12.864 19.068 40.080 1.00 23.80 97 SER A O 1
ATOM 728 N N . GLN A 1 98 ? 13.213 17.124 41.167 1.00 23.80 98 GLN A N 1
ATOM 729 C CA . GLN A 1 98 ? 14.528 16.889 40.573 1.00 23.80 98 GLN A CA 1
ATOM 730 C C . GLN A 1 98 ? 14.451 16.831 39.058 1.00 23.80 98 GLN A C 1
ATOM 731 O O . GLN A 1 98 ? 15.260 17.451 38.363 1.00 23.80 98 GLN A O 1
ATOM 737 N N . ALA A 1 99 ? 13.490 16.066 38.550 1.00 23.80 99 ALA A N 1
ATOM 738 C CA . ALA A 1 99 ? 13.308 15.924 37.112 1.00 23.80 99 ALA A CA 1
ATOM 739 C C . ALA A 1 99 ? 13.021 17.286 36.488 1.00 23.80 99 ALA A C 1
ATOM 740 O O . ALA A 1 99 ? 13.658 17.679 35.504 1.00 23.80 99 ALA A O 1
ATOM 742 N N . MET A 1 100 ? 12.094 18.018 37.101 1.00 23.80 100 MET A N 1
ATOM 743 C CA . MET A 1 100 ? 11.690 19.340 36.637 1.00 23.80 100 MET A CA 1
ATOM 744 C C . MET A 1 100 ? 12.830 20.344 36.560 1.00 23.80 100 MET A C 1
ATOM 745 O O . MET A 1 100 ? 12.888 21.144 35.621 1.00 23.80 100 MET A O 1
ATOM 750 N N . ALA A 1 101 ? 13.742 20.282 37.528 1.0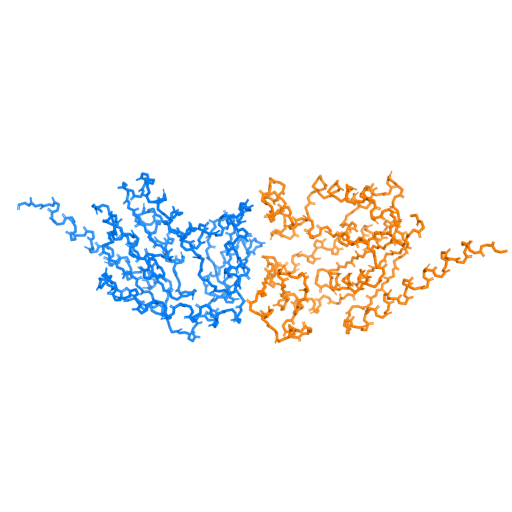0 23.80 101 ALA A N 1
ATOM 751 C CA . ALA A 1 101 ? 14.897 21.177 37.572 1.00 23.80 101 ALA A CA 1
ATOM 752 C C . ALA A 1 101 ? 15.629 21.186 36.227 1.00 23.80 101 ALA A C 1
ATOM 753 O O . ALA A 1 101 ? 15.960 22.247 35.690 1.00 23.80 101 ALA A O 1
ATOM 755 N N . LEU A 1 102 ? 15.826 19.994 35.666 1.00 23.80 102 LEU A N 1
ATOM 756 C CA . LEU A 1 102 ? 16.517 19.825 34.391 1.00 23.80 102 LEU A CA 1
ATOM 757 C C . LEU A 1 102 ? 15.745 20.301 33.169 1.00 23.80 102 LEU A C 1
ATOM 758 O O . LEU A 1 102 ? 16.335 20.844 32.240 1.00 23.80 102 LEU A O 1
ATOM 763 N N . GLU A 1 103 ? 14.431 20.121 33.169 1.00 23.80 103 GLU A N 1
ATOM 764 C CA . GLU A 1 103 ? 13.620 20.543 32.033 1.00 23.80 103 GLU A CA 1
ATOM 765 C C . GLU A 1 103 ? 13.649 22.053 31.844 1.00 23.80 103 GLU A C 1
ATOM 766 O O . GLU A 1 103 ? 13.579 22.550 30.721 1.00 23.80 103 GLU A O 1
ATOM 772 N N . THR A 1 104 ? 13.802 22.778 32.946 1.00 23.80 104 THR A N 1
ATOM 773 C CA . THR A 1 104 ? 13.854 24.237 32.914 1.00 23.80 104 THR A CA 1
ATOM 774 C C . THR A 1 104 ? 15.147 24.778 32.270 1.00 23.80 104 THR A C 1
ATOM 775 O O . THR A 1 104 ? 15.254 25.967 31.976 1.00 23.80 104 THR A O 1
ATOM 779 N N . LEU A 1 105 ? 16.128 23.904 32.067 1.00 23.80 105 LEU A N 1
ATOM 780 C CA . LEU A 1 105 ? 17.404 24.278 31.455 1.00 23.80 105 LEU A CA 1
ATOM 781 C C . LEU A 1 105 ? 17.547 23.629 30.071 1.00 23.80 105 LEU A C 1
ATOM 782 O O . LEU A 1 105 ? 18.635 23.632 29.486 1.00 23.80 105 LEU A O 1
ATOM 787 N N . GLU A 1 106 ? 16.457 23.049 29.569 1.00 23.80 106 GLU A N 1
ATOM 788 C CA . GLU A 1 106 ? 16.458 22.383 28.271 1.00 23.80 106 GLU A CA 1
ATOM 789 C C . GLU A 1 106 ? 17.368 21.155 28.233 1.00 23.80 106 GLU A C 1
ATOM 790 O O . GLU A 1 106 ? 17.947 20.822 27.197 1.00 23.80 106 GLU A O 1
ATOM 796 N N . ILE A 1 107 ? 17.484 20.474 29.362 1.00 23.80 107 ILE A N 1
ATOM 797 C CA . ILE A 1 107 ? 18.315 19.283 29.436 1.00 23.80 107 ILE A CA 1
ATOM 798 C C . ILE A 1 107 ? 17.405 18.058 29.388 1.00 23.80 107 ILE A C 1
ATOM 799 O O . ILE A 1 107 ? 16.724 17.732 30.364 1.00 23.80 107 ILE A O 1
ATOM 804 N N . ARG A 1 108 ? 17.352 17.423 28.224 1.00 23.80 108 ARG A N 1
ATOM 805 C CA . ARG A 1 108 ? 16.534 16.232 28.022 1.00 23.80 108 ARG A CA 1
ATOM 806 C C . ARG A 1 108 ? 17.436 15.176 27.379 1.00 23.80 108 ARG A C 1
ATOM 807 O O . ARG A 1 108 ? 18.290 15.505 26.550 1.00 23.80 108 ARG A O 1
ATOM 815 N N . PRO A 1 109 ? 17.312 13.911 27.810 1.00 23.80 109 PRO A N 1
ATOM 816 C CA . PRO A 1 109 ? 18.119 12.814 27.275 1.00 23.80 109 PRO A CA 1
ATOM 817 C C . PRO A 1 109 ? 17.608 12.310 25.931 1.00 23.80 109 PRO A C 1
ATOM 818 O O . PRO A 1 109 ? 16.662 12.862 25.369 1.00 23.80 109 PRO A O 1
ATOM 822 N N . ASP A 1 110 ? 18.259 11.268 25.422 1.00 23.80 110 ASP A N 1
ATOM 823 C CA . ASP A 1 110 ? 17.872 10.646 24.163 1.00 23.80 110 ASP A CA 1
ATOM 824 C C . ASP A 1 110 ? 16.935 9.487 24.481 1.00 23.80 110 ASP A C 1
ATOM 825 O O . ASP A 1 110 ? 15.964 9.254 23.765 1.00 23.80 110 ASP A O 1
ATOM 830 N N . THR A 1 111 ? 17.247 8.758 25.551 1.00 23.80 111 THR A N 1
ATOM 831 C CA . THR A 1 111 ? 16.437 7.631 26.019 1.00 23.80 111 THR A CA 1
ATOM 832 C C . THR A 1 111 ? 16.570 7.465 27.535 1.00 23.80 111 THR A C 1
ATOM 833 O O . THR A 1 111 ? 17.561 7.901 28.138 1.00 23.80 111 THR A O 1
ATOM 837 N N . PHE A 1 112 ? 15.559 6.852 28.143 1.00 23.80 112 PHE A N 1
ATOM 838 C CA . PHE A 1 112 ? 15.526 6.635 29.582 1.00 23.80 112 PHE A CA 1
ATOM 839 C C . PHE A 1 112 ? 15.473 5.132 29.833 1.00 23.80 112 PHE A C 1
ATOM 840 O O . PHE A 1 112 ? 14.446 4.494 29.613 1.00 23.80 112 PHE A O 1
ATOM 848 N N . ILE A 1 113 ? 16.577 4.565 30.297 1.00 23.80 113 ILE A N 1
ATOM 849 C CA . ILE A 1 113 ? 16.634 3.131 30.543 1.00 23.80 113 ILE A CA 1
ATOM 850 C C . ILE A 1 113 ? 16.279 2.753 31.975 1.00 23.80 113 ILE A C 1
ATOM 851 O O . ILE A 1 113 ? 16.956 3.164 32.918 1.00 23.80 113 ILE A O 1
ATOM 856 N N . LEU A 1 114 ? 15.230 1.954 32.131 1.00 23.80 114 LEU A N 1
ATOM 857 C CA . LEU A 1 114 ? 14.813 1.503 33.448 1.00 23.80 114 LEU A CA 1
ATOM 858 C C . LEU A 1 114 ? 15.110 0.016 33.596 1.00 23.80 114 LEU A C 1
ATOM 859 O O . LEU A 1 114 ? 14.686 -0.781 32.760 1.00 23.80 114 LEU A O 1
ATOM 864 N N . LEU A 1 115 ? 15.828 -0.356 34.655 1.00 23.80 115 LEU A N 1
ATOM 865 C CA . LEU A 1 115 ? 16.167 -1.758 34.915 1.00 23.80 115 LEU A CA 1
ATOM 866 C C . LEU A 1 115 ? 15.056 -2.418 35.729 1.00 23.80 115 LEU A C 1
ATOM 867 O O . LEU A 1 115 ? 14.861 -2.088 36.903 1.00 23.80 115 LEU A O 1
ATOM 872 N N . ASP A 1 116 ? 14.322 -3.337 35.108 1.00 23.80 116 ASP A N 1
ATOM 873 C CA . ASP A 1 116 ? 13.227 -4.040 35.779 1.00 23.80 116 ASP A CA 1
ATOM 874 C C . ASP A 1 116 ? 13.689 -5.337 36.456 1.00 23.80 116 ASP A C 1
ATOM 875 O O . ASP A 1 116 ? 14.048 -6.307 35.786 1.00 23.80 116 ASP A O 1
ATOM 880 N N . VAL A 1 117 ? 13.666 -5.351 37.787 1.00 23.80 117 VAL A N 1
ATOM 881 C CA . VAL A 1 117 ? 14.086 -6.523 38.560 1.00 23.80 117 VAL A CA 1
ATOM 882 C C . VAL A 1 117 ? 13.020 -6.874 39.623 1.00 23.80 117 VAL A C 1
ATOM 883 O O . VAL A 1 117 ? 12.428 -5.983 40.244 1.00 23.80 117 VAL A O 1
ATOM 887 N N . PRO A 1 118 ? 12.707 -8.173 39.781 1.00 23.80 118 PRO A N 1
ATOM 888 C CA . PRO A 1 118 ? 11.716 -8.618 40.769 1.00 23.80 118 PRO A CA 1
ATOM 889 C C . PRO A 1 118 ? 12.269 -8.415 42.184 1.00 23.80 118 PRO A C 1
ATOM 890 O O . PRO A 1 118 ? 13.372 -8.864 42.486 1.00 23.80 118 PRO A O 1
ATOM 894 N N . ASP A 1 119 ? 11.493 -7.776 43.056 1.00 23.80 119 ASP A N 1
ATOM 895 C CA . ASP A 1 119 ? 11.910 -7.506 44.439 1.00 23.80 119 ASP A CA 1
ATOM 896 C C . ASP A 1 119 ? 12.462 -8.721 45.180 1.00 23.80 119 ASP A C 1
ATOM 897 O O . ASP A 1 119 ? 13.329 -8.597 46.042 1.00 23.80 119 ASP A O 1
ATOM 902 N N . GLU A 1 120 ? 11.933 -9.891 44.853 1.00 23.80 120 GLU A N 1
ATOM 903 C CA . GLU A 1 120 ? 12.340 -11.134 45.484 1.00 23.80 120 GLU A CA 1
ATOM 904 C C . GLU A 1 120 ? 13.841 -11.429 45.341 1.00 23.80 120 GLU A C 1
ATOM 905 O O . GLU A 1 120 ? 14.438 -12.076 46.197 1.00 23.80 120 GLU A O 1
ATOM 911 N N . LEU A 1 121 ? 14.452 -10.925 44.275 1.00 23.80 121 LEU A N 1
ATOM 912 C CA . LEU A 1 121 ? 15.874 -11.145 44.009 1.00 23.80 121 LEU A CA 1
ATOM 913 C C . LEU A 1 121 ? 16.817 -10.246 44.809 1.00 23.80 121 LEU A C 1
ATOM 914 O O . LEU A 1 121 ? 17.741 -10.720 45.471 1.00 23.80 121 LEU A O 1
ATOM 919 N N . LEU A 1 122 ? 16.569 -8.944 44.716 1.00 23.80 122 LEU A N 1
ATOM 920 C CA . LEU A 1 122 ? 17.357 -7.883 45.353 1.00 23.80 122 LEU A CA 1
ATOM 921 C C . LEU A 1 122 ? 18.142 -8.165 46.644 1.00 23.80 122 LEU A C 1
ATOM 922 O O . LEU A 1 122 ? 19.351 -7.922 46.698 1.00 23.80 122 LEU A O 1
ATOM 927 N N . VAL A 1 123 ? 17.475 -8.686 47.672 1.00 23.80 123 VAL A N 1
ATOM 928 C CA . VAL A 1 123 ? 18.136 -8.954 48.958 1.00 23.80 123 VAL A CA 1
ATOM 929 C C . VAL A 1 123 ? 19.471 -9.701 48.874 1.00 23.80 123 VAL A C 1
ATOM 930 O O . VAL A 1 123 ? 20.477 -9.229 49.397 1.00 23.80 123 VAL A O 1
ATOM 934 N N . GLU A 1 124 ? 19.493 -10.848 48.204 1.00 23.80 124 GLU A N 1
ATOM 935 C CA . GLU A 1 124 ? 20.727 -11.612 48.105 1.00 23.80 124 GLU A CA 1
ATOM 936 C C . GLU A 1 124 ? 21.793 -10.945 47.232 1.00 23.80 124 GLU A C 1
ATOM 937 O O . GLU A 1 124 ? 22.988 -11.244 47.362 1.00 23.80 124 GLU A O 1
ATOM 943 N N . ARG A 1 125 ? 21.371 -10.040 46.352 1.00 23.80 125 ARG A N 1
ATOM 944 C CA . ARG A 1 125 ? 22.315 -9.337 45.488 1.00 23.80 125 ARG A CA 1
ATOM 945 C C . ARG A 1 125 ? 23.139 -8.390 46.348 1.00 23.80 125 ARG A C 1
ATOM 946 O O . ARG A 1 125 ? 24.370 -8.412 46.294 1.00 23.80 125 ARG A O 1
ATOM 954 N N . VAL A 1 126 ? 22.457 -7.635 47.208 1.00 23.80 126 VAL A N 1
ATOM 955 C CA . VAL A 1 126 ? 23.112 -6.662 48.082 1.00 23.80 126 VAL A CA 1
ATOM 956 C C . VAL A 1 126 ? 23.925 -7.218 49.269 1.00 23.80 126 VAL A C 1
ATOM 957 O O . VAL A 1 126 ? 24.970 -6.661 49.619 1.00 23.80 126 VAL A O 1
ATOM 961 N N . VAL A 1 127 ? 23.475 -8.322 49.865 1.00 23.80 127 VAL A N 1
ATOM 962 C CA . VAL A 1 127 ? 24.174 -8.917 51.014 1.00 23.80 127 VAL A CA 1
ATOM 963 C C . VAL A 1 127 ? 25.516 -9.560 50.673 1.00 23.80 127 VAL A C 1
ATOM 964 O O . VAL A 1 127 ? 26.263 -9.960 51.564 1.00 23.80 127 VAL A O 1
ATOM 968 N N . GLY A 1 128 ? 25.804 -9.697 49.386 1.00 23.80 128 GLY A N 1
ATOM 969 C CA . GLY A 1 128 ? 27.067 -10.284 48.988 1.00 23.80 128 GLY A CA 1
ATOM 970 C C . GLY A 1 128 ? 27.906 -9.324 48.165 1.00 23.80 128 GLY A C 1
ATOM 971 O O . GLY A 1 128 ? 28.938 -9.721 47.611 1.00 23.80 128 GLY A O 1
ATOM 972 N N . ARG A 1 129 ? 27.452 -8.079 48.048 1.00 23.80 129 ARG A N 1
ATOM 973 C CA . ARG A 1 129 ? 28.165 -7.078 47.273 1.00 23.80 129 ARG A CA 1
ATOM 974 C C . ARG A 1 129 ? 29.391 -6.565 48.018 1.00 23.80 129 ARG A C 1
ATOM 975 O O . ARG A 1 129 ? 29.310 -6.218 49.198 1.00 23.80 129 ARG A O 1
ATOM 983 N N . ARG A 1 130 ? 30.522 -6.529 47.317 1.00 23.80 130 ARG A N 1
ATOM 984 C CA . ARG A 1 130 ? 31.787 -6.049 47.866 1.00 23.80 130 ARG A CA 1
ATOM 985 C C . ARG A 1 130 ? 32.303 -4.934 46.963 1.00 23.80 130 ARG A C 1
ATOM 986 O O . ARG A 1 130 ? 31.828 -4.765 45.838 1.00 23.80 130 ARG A O 1
ATOM 994 N N . LEU A 1 131 ? 33.309 -4.208 47.436 1.00 23.80 131 LEU A N 1
ATOM 995 C CA . LEU A 1 131 ? 33.895 -3.118 46.665 1.00 23.80 131 LEU A CA 1
ATOM 996 C C . LEU A 1 131 ? 35.400 -2.957 46.880 1.00 23.80 131 LEU A C 1
ATOM 997 O O . LEU A 1 131 ? 35.865 -2.872 48.013 1.00 23.80 131 LEU A O 1
ATOM 1002 N N . ASP A 1 132 ? 36.156 -2.938 45.787 1.00 23.80 132 ASP A N 1
ATOM 1003 C CA . ASP A 1 132 ? 37.602 -2.758 45.850 1.00 23.80 132 ASP A CA 1
ATOM 1004 C C . ASP A 1 132 ? 37.835 -1.252 45.767 1.00 23.80 132 ASP A C 1
ATOM 1005 O O . ASP A 1 132 ? 37.610 -0.647 44.720 1.00 23.80 132 ASP A O 1
ATOM 1010 N N . PRO A 1 133 ? 38.321 -0.633 46.856 1.00 23.80 133 PRO A N 1
ATOM 1011 C CA . PRO A 1 133 ? 38.590 0.811 46.930 1.00 23.80 133 PRO A CA 1
ATOM 1012 C C . PRO A 1 133 ? 39.667 1.329 45.986 1.00 23.80 133 PRO A C 1
ATOM 1013 O O . PRO A 1 133 ? 39.549 2.421 45.437 1.00 23.80 133 PRO A O 1
ATOM 1017 N N . VAL A 1 134 ? 40.712 0.531 45.800 1.00 23.80 134 VAL A N 1
ATOM 1018 C CA . VAL A 1 134 ? 41.843 0.894 44.950 1.00 23.80 134 VAL A CA 1
ATOM 1019 C C . VAL A 1 134 ? 41.496 1.018 43.461 1.00 23.80 134 VAL A C 1
ATOM 1020 O O . VAL A 1 134 ? 42.230 1.651 42.704 1.00 23.80 134 VAL A O 1
ATOM 1024 N N . THR A 1 135 ? 40.379 0.429 43.047 1.00 23.80 135 THR A N 1
ATOM 1025 C CA . THR A 1 135 ? 39.980 0.452 41.645 1.00 23.80 135 THR A CA 1
ATOM 1026 C C . THR A 1 135 ? 38.588 1.013 41.398 1.00 23.80 135 THR A C 1
ATOM 1027 O O . THR A 1 135 ? 38.368 1.740 40.428 1.00 23.80 135 THR A O 1
ATOM 1031 N N . GLY A 1 136 ? 37.640 0.619 42.243 1.00 23.80 136 GLY A N 1
ATOM 1032 C CA . GLY A 1 136 ? 36.269 1.080 42.107 1.00 23.80 136 GLY A CA 1
ATOM 1033 C C . GLY A 1 136 ? 35.381 0.026 41.480 1.00 23.80 136 GLY A C 1
ATOM 1034 O O . GLY A 1 136 ? 34.203 0.266 41.224 1.00 23.80 136 GLY A O 1
ATOM 1035 N N . LYS A 1 137 ? 35.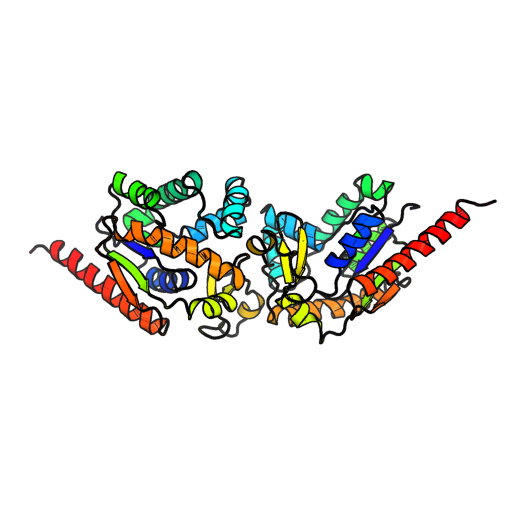949 -1.150 41.234 1.00 23.80 137 LYS A N 1
ATOM 1036 C CA . LYS A 1 137 ? 35.217 -2.257 40.633 1.00 23.80 137 LYS A CA 1
ATOM 1037 C C . LYS A 1 137 ? 34.242 -2.920 41.600 1.00 23.80 137 LYS A C 1
ATOM 1038 O O . LYS A 1 137 ? 34.605 -3.267 42.729 1.00 23.80 137 LYS A O 1
ATOM 1044 N N . ILE A 1 138 ? 33.010 -3.108 41.139 1.00 23.80 138 ILE A N 1
ATOM 1045 C CA . ILE A 1 138 ? 31.981 -3.750 41.942 1.00 23.80 138 ILE A CA 1
ATOM 1046 C C . ILE A 1 138 ? 32.208 -5.244 41.841 1.00 23.80 138 ILE A C 1
ATOM 1047 O O . ILE A 1 138 ? 32.654 -5.744 40.805 1.00 23.80 138 ILE A O 1
ATOM 1052 N N . TYR A 1 139 ? 31.910 -5.947 42.926 1.00 23.80 139 TYR A N 1
ATOM 1053 C CA . TYR A 1 139 ? 32.081 -7.389 42.994 1.00 23.80 139 TYR A CA 1
ATOM 1054 C C . TYR A 1 139 ? 30.926 -7.981 43.764 1.00 23.80 139 TYR A C 1
ATOM 1055 O O . TYR A 1 139 ? 30.138 -7.258 44.372 1.00 23.80 139 TYR A O 1
ATOM 1064 N N . HIS A 1 140 ? 30.849 -9.306 43.747 1.00 23.80 140 HIS A N 1
ATOM 1065 C CA . HIS A 1 140 ? 29.830 -10.052 44.472 1.00 23.80 140 HIS A CA 1
ATOM 1066 C C . HIS A 1 140 ? 30.473 -11.396 44.769 1.00 23.80 140 HIS A C 1
ATOM 1067 O O . HIS A 1 140 ? 31.016 -12.036 43.876 1.00 23.80 140 HIS A O 1
ATOM 1074 N N . LEU A 1 141 ? 30.436 -11.796 46.032 1.00 23.80 141 LEU A N 1
ATOM 1075 C CA . LEU A 1 141 ? 31.025 -13.055 46.476 1.00 23.80 141 LEU A CA 1
ATOM 1076 C C . LEU A 1 141 ? 30.667 -14.335 45.702 1.00 23.80 141 LEU A C 1
ATOM 1077 O O . LEU A 1 141 ? 31.448 -15.288 45.690 1.00 23.80 141 LEU A O 1
ATOM 1082 N N . LYS A 1 142 ? 29.484 -14.372 45.094 1.00 23.80 142 LYS A N 1
ATOM 1083 C CA . LYS A 1 142 ? 29.068 -15.542 44.325 1.00 23.80 142 LYS A CA 1
ATOM 1084 C C . LYS A 1 142 ? 29.112 -15.220 42.833 1.00 23.80 142 LYS A C 1
ATOM 1085 O O . LYS A 1 142 ? 29.927 -15.772 42.101 1.00 23.80 142 LYS A O 1
ATOM 1091 N N . TYR A 1 143 ? 28.226 -14.335 42.383 1.00 23.80 143 TYR A N 1
ATOM 1092 C CA . TYR A 1 143 ? 28.187 -13.932 40.972 1.00 23.80 143 TYR A CA 1
ATOM 1093 C C . TYR A 1 143 ? 29.257 -12.853 40.803 1.00 23.80 143 TYR A C 1
ATOM 1094 O O . TYR A 1 143 ? 29.307 -11.916 41.589 1.00 23.80 143 TYR A O 1
ATOM 1103 N N . SER A 1 144 ? 30.112 -12.986 39.795 1.00 23.80 144 SER A N 1
ATOM 1104 C CA . SER A 1 144 ? 31.192 -12.020 39.540 1.00 23.80 144 SER A CA 1
ATOM 1105 C C . SER A 1 144 ? 32.137 -11.810 40.734 1.00 23.80 144 SER A C 1
ATOM 1106 O O . SER A 1 144 ? 32.316 -10.683 41.204 1.00 23.80 144 SER A O 1
ATOM 1109 N N . PRO A 1 145 ? 32.773 -12.896 41.217 1.00 23.80 145 PRO A N 1
ATOM 1110 C CA . PRO A 1 145 ? 33.700 -12.847 42.351 1.00 23.80 145 PRO A CA 1
ATOM 1111 C C . PRO A 1 145 ? 35.041 -12.217 41.962 1.00 23.80 145 PRO A C 1
ATOM 1112 O O . PRO A 1 145 ? 35.330 -12.063 40.774 1.00 23.80 145 PRO A O 1
ATOM 1116 N N . PRO A 1 146 ? 35.860 -11.808 42.956 1.00 23.80 146 PRO A N 1
ATOM 1117 C CA . PRO A 1 146 ? 37.169 -11.199 42.683 1.00 23.80 146 PRO A CA 1
ATOM 1118 C C . PRO A 1 146 ? 38.093 -12.140 41.904 1.00 23.80 146 PRO A C 1
ATOM 1119 O O . PRO A 1 146 ? 38.087 -13.354 42.121 1.00 23.80 146 PRO A O 1
ATOM 1123 N N . GLU A 1 147 ? 38.904 -11.563 41.020 1.00 23.80 147 GLU A N 1
ATOM 1124 C CA . GLU A 1 147 ? 39.820 -12.328 40.174 1.00 23.80 147 GLU A CA 1
ATOM 1125 C C . GLU A 1 147 ? 41.003 -12.994 40.879 1.00 23.80 147 GLU A C 1
ATOM 1126 O O . GLU A 1 147 ? 42.132 -12.922 40.400 1.00 23.80 147 GLU A O 1
ATOM 1132 N N . ASN A 1 148 ? 40.731 -13.675 41.989 1.00 23.80 148 ASN A N 1
ATOM 1133 C CA . ASN A 1 148 ? 41.752 -14.370 42.784 1.00 23.80 148 ASN A CA 1
ATOM 1134 C C . ASN A 1 148 ? 43.106 -13.655 42.908 1.00 23.80 148 ASN A C 1
ATOM 1135 O O . ASN A 1 148 ? 44.174 -14.257 42.777 1.00 23.80 148 ASN A O 1
ATOM 1140 N N . GLU A 1 149 ? 43.037 -12.361 43.192 1.00 23.80 149 GLU A N 1
ATOM 1141 C CA . GLU A 1 149 ? 44.220 -11.539 43.356 1.00 23.80 149 GLU A CA 1
ATOM 1142 C C . GLU A 1 149 ? 44.220 -10.992 44.776 1.00 23.80 149 GLU A C 1
ATOM 1143 O O . GLU A 1 149 ? 43.338 -11.321 45.582 1.00 23.80 149 GLU A O 1
ATOM 1149 N N . GLU A 1 150 ? 45.189 -10.125 45.064 1.00 23.80 150 GLU A N 1
ATOM 1150 C CA . GLU A 1 150 ? 45.290 -9.487 46.373 1.00 23.80 150 GLU A CA 1
ATOM 1151 C C . GLU A 1 150 ? 44.029 -8.635 46.569 1.00 23.80 150 GLU A C 1
ATOM 1152 O O . GLU A 1 150 ? 43.762 -8.138 47.661 1.00 23.80 150 GLU A O 1
ATOM 1158 N N . ILE A 1 151 ? 43.272 -8.460 45.488 1.00 23.80 151 ILE A N 1
ATOM 1159 C CA . ILE A 1 151 ? 42.029 -7.706 45.514 1.00 23.80 151 ILE A CA 1
ATOM 1160 C C . ILE A 1 151 ? 41.079 -8.255 46.581 1.00 23.80 151 ILE A C 1
ATOM 1161 O O . ILE A 1 151 ? 40.356 -7.490 47.221 1.00 23.80 151 ILE A O 1
ATOM 1166 N N . ALA A 1 152 ? 41.102 -9.571 46.790 1.00 23.80 152 ALA A N 1
ATOM 1167 C CA . ALA A 1 152 ? 40.234 -10.210 47.781 1.00 23.80 152 ALA A CA 1
ATOM 1168 C C . ALA A 1 152 ? 40.490 -9.702 49.205 1.00 23.80 152 ALA A C 1
ATOM 1169 O O . ALA A 1 152 ? 39.565 -9.584 50.005 1.00 23.80 152 ALA A O 1
ATOM 1171 N N . SER A 1 153 ? 41.741 -9.363 49.496 1.00 23.80 153 SER A N 1
ATOM 1172 C CA . SER A 1 153 ? 42.137 -8.881 50.815 1.00 23.80 153 SER A CA 1
ATOM 1173 C C . SER A 1 153 ? 41.824 -7.411 51.063 1.00 23.80 153 SER A C 1
ATOM 1174 O O . SER A 1 153 ? 41.881 -6.954 52.200 1.00 23.80 153 SER A O 1
ATOM 1177 N N . ARG A 1 154 ? 41.518 -6.666 50.007 1.00 23.80 154 ARG A N 1
ATOM 1178 C CA . ARG A 1 154 ? 41.231 -5.239 50.146 1.00 23.80 154 ARG A CA 1
ATOM 1179 C C . ARG A 1 154 ? 39.780 -4.851 49.830 1.00 23.80 154 ARG A C 1
ATOM 1180 O O . ARG A 1 154 ? 39.485 -3.677 49.587 1.00 23.80 154 ARG A O 1
ATOM 1188 N N . LEU A 1 155 ? 38.880 -5.831 49.841 1.00 23.80 155 LEU A N 1
ATOM 1189 C CA . LEU A 1 155 ? 37.469 -5.581 49.553 1.00 23.80 155 LEU A CA 1
ATOM 1190 C C . LEU A 1 155 ? 36.753 -5.043 50.785 1.00 23.80 155 LEU A C 1
ATOM 1191 O O . LEU A 1 155 ? 37.055 -5.432 51.913 1.00 23.80 155 LEU A O 1
ATOM 1196 N N . THR A 1 156 ? 35.793 -4.155 50.560 1.00 23.80 156 THR A N 1
ATOM 1197 C CA . THR A 1 156 ? 35.036 -3.549 51.642 1.00 23.80 156 THR A CA 1
ATOM 1198 C C . THR A 1 156 ? 33.549 -3.557 51.308 1.00 23.80 156 THR A C 1
ATOM 1199 O O . THR A 1 156 ? 33.144 -4.098 50.275 1.00 23.80 156 THR A O 1
ATOM 1203 N N . GLN A 1 157 ? 32.745 -2.937 52.170 1.00 23.80 157 GLN A N 1
ATOM 1204 C CA . GLN A 1 157 ? 31.299 -2.863 51.986 1.00 23.80 157 GLN A CA 1
ATOM 1205 C C . GLN A 1 157 ? 30.768 -1.508 52.450 1.00 23.80 157 GLN A C 1
ATOM 1206 O O . GLN A 1 157 ? 31.424 -0.807 53.229 1.00 23.80 157 GLN A O 1
ATOM 1212 N N . ARG A 1 158 ? 29.585 -1.140 51.963 1.00 23.80 158 ARG A N 1
ATOM 1213 C CA . ARG A 1 158 ? 28.969 0.135 52.333 1.00 23.80 158 ARG A CA 1
ATOM 1214 C C . ARG A 1 158 ? 28.291 0.008 53.681 1.00 23.80 158 ARG A C 1
ATOM 1215 O O . ARG A 1 158 ? 27.807 -1.064 54.039 1.00 23.80 158 ARG A O 1
ATOM 1223 N N . PHE A 1 159 ? 28.197 1.123 54.391 1.00 23.80 159 PHE A N 1
ATOM 1224 C CA . PHE A 1 159 ? 27.563 1.144 55.700 1.00 23.80 159 PHE A CA 1
ATOM 1225 C C . PHE A 1 159 ? 26.055 0.902 55.612 1.00 23.80 159 PHE A C 1
ATOM 1226 O O . PHE A 1 159 ? 25.420 0.537 56.602 1.00 23.80 159 PHE A O 1
ATOM 1234 N N . ASP A 1 160 ? 25.495 1.069 54.417 1.00 23.80 160 ASP A N 1
ATOM 1235 C CA . ASP A 1 160 ? 24.061 0.889 54.208 1.00 23.80 160 ASP A CA 1
ATOM 1236 C C . ASP A 1 160 ? 23.635 -0.370 53.449 1.00 23.80 160 ASP A C 1
ATOM 1237 O O . ASP A 1 160 ? 22.611 -0.366 52.768 1.00 23.80 160 ASP A O 1
ATOM 1242 N N . ASP A 1 161 ? 24.392 -1.454 53.592 1.00 23.80 161 ASP A N 1
ATOM 1243 C CA . ASP A 1 161 ? 24.068 -2.706 52.912 1.00 23.80 161 ASP A CA 1
ATOM 1244 C C . ASP A 1 161 ? 23.570 -3.753 53.905 1.00 23.80 161 ASP A C 1
ATOM 1245 O O . ASP A 1 161 ? 23.911 -4.943 53.820 1.00 23.80 161 ASP A O 1
ATOM 1250 N N . THR A 1 162 ? 22.736 -3.292 54.829 1.00 23.80 162 THR A N 1
ATOM 1251 C CA . THR A 1 162 ? 22.153 -4.136 55.853 1.00 23.80 162 THR A CA 1
ATOM 1252 C C . THR A 1 162 ? 20.885 -4.790 55.278 1.00 23.80 162 THR A C 1
ATOM 1253 O O . THR A 1 162 ? 20.037 -4.109 54.700 1.00 23.80 162 THR A O 1
ATOM 1257 N N . GLU A 1 163 ? 20.805 -6.120 55.370 1.00 23.80 163 GLU A N 1
ATOM 1258 C CA . GLU A 1 163 ? 19.666 -6.910 54.858 1.00 23.80 163 GLU A CA 1
ATOM 1259 C C . GLU A 1 163 ? 18.298 -6.262 55.111 1.00 23.80 163 GLU A C 1
ATOM 1260 O O . GLU A 1 163 ? 17.487 -6.134 54.203 1.00 23.80 163 GLU A O 1
ATOM 1266 N N . GLU A 1 164 ? 18.075 -5.829 56.346 1.00 23.80 164 GLU A N 1
ATOM 1267 C CA . GLU A 1 164 ? 16.828 -5.190 56.746 1.00 23.80 164 GLU A CA 1
ATOM 1268 C C . GLU A 1 164 ? 16.628 -3.756 56.239 1.00 23.80 164 GLU A C 1
ATOM 1269 O O . GLU A 1 164 ? 15.511 -3.233 56.282 1.00 23.80 164 GLU A O 1
ATOM 1275 N N . LYS A 1 165 ? 17.702 -3.111 55.790 1.00 23.80 165 LYS A N 1
ATOM 1276 C CA . LYS A 1 165 ? 17.634 -1.740 55.274 1.00 23.80 165 LYS A CA 1
ATOM 1277 C C . LYS A 1 165 ? 16.889 -1.772 53.941 1.00 23.80 165 LYS A C 1
ATOM 1278 O O . LYS A 1 165 ? 16.105 -0.875 53.623 1.00 23.80 165 LYS A O 1
ATOM 1284 N N . VAL A 1 166 ? 17.124 -2.844 53.192 1.00 23.80 166 VAL A N 1
ATOM 1285 C CA . VAL A 1 166 ? 16.530 -3.062 51.880 1.00 23.80 166 VAL A CA 1
ATOM 1286 C C . VAL A 1 166 ? 15.032 -2.790 51.806 1.00 23.80 166 VAL A C 1
ATOM 1287 O O . VAL A 1 166 ? 14.581 -2.026 50.945 1.00 23.80 166 VAL A O 1
ATOM 1291 N N . LYS A 1 167 ? 14.268 -3.402 52.709 1.00 23.80 167 LYS A N 1
ATOM 1292 C CA . LYS A 1 167 ? 12.817 -3.217 52.733 1.00 23.80 167 LYS A CA 1
ATOM 1293 C C . LYS A 1 167 ? 12.441 -1.737 52.784 1.00 23.80 167 LYS A C 1
ATOM 1294 O O . LYS A 1 167 ? 11.491 -1.296 52.135 1.00 23.80 167 LYS A O 1
ATOM 1300 N N . LEU A 1 168 ? 13.239 -0.971 53.511 1.00 23.80 168 LEU A N 1
ATOM 1301 C CA . LEU A 1 168 ? 13.018 0.454 53.671 1.00 23.80 168 LEU A CA 1
ATOM 1302 C C . LEU A 1 168 ? 13.297 1.223 52.379 1.00 23.80 168 LEU A C 1
ATOM 1303 O O . LEU A 1 168 ? 12.446 1.984 51.905 1.00 23.80 168 LEU A O 1
ATOM 1308 N N . ARG A 1 169 ? 14.471 0.987 51.794 1.00 23.80 169 ARG A N 1
ATOM 1309 C CA . ARG A 1 169 ? 14.886 1.661 50.561 1.00 23.80 169 ARG A CA 1
ATOM 1310 C C . ARG A 1 169 ? 14.028 1.291 49.355 1.00 23.80 169 ARG A C 1
ATOM 1311 O O . ARG A 1 169 ? 14.086 1.941 48.307 1.00 23.80 169 ARG A O 1
ATOM 1319 N N . LEU A 1 170 ? 13.260 0.218 49.496 1.00 23.80 170 LEU A N 1
ATOM 1320 C CA . LEU A 1 170 ? 12.371 -0.216 48.437 1.00 23.80 170 LEU A CA 1
ATOM 1321 C C . LEU A 1 170 ? 11.157 0.700 48.412 1.00 23.80 170 LEU A C 1
ATOM 1322 O O . LEU A 1 170 ? 10.698 1.101 47.340 1.00 23.80 170 LEU A O 1
ATOM 1327 N N . GLU A 1 171 ? 10.656 1.042 49.599 1.00 23.80 171 GLU A N 1
ATOM 1328 C CA . GLU A 1 171 ? 9.490 1.917 49.740 1.00 23.80 171 GLU A CA 1
ATOM 1329 C C . GLU A 1 171 ? 9.707 3.253 49.048 1.00 23.80 171 GLU A C 1
ATOM 1330 O O . GLU A 1 171 ? 8.967 3.630 48.128 1.00 23.80 171 GLU A O 1
ATOM 1336 N N . THR A 1 172 ? 10.725 3.967 49.518 1.00 23.80 172 THR A N 1
ATOM 1337 C CA . THR A 1 172 ? 11.095 5.270 48.985 1.00 23.80 172 THR A CA 1
ATOM 1338 C C . THR A 1 172 ? 11.194 5.193 47.468 1.00 23.80 172 THR A C 1
ATOM 1339 O O . THR A 1 172 ? 10.823 6.133 46.762 1.00 23.80 172 THR A O 1
ATOM 1343 N N . TYR A 1 173 ? 11.670 4.053 46.977 1.00 23.80 173 TYR A N 1
ATOM 1344 C CA . TYR A 1 173 ? 11.826 3.843 45.554 1.00 23.80 173 TYR A CA 1
ATOM 1345 C C . TYR A 1 173 ? 10.529 3.872 44.765 1.00 23.80 173 TYR A C 1
ATOM 1346 O O . TYR A 1 173 ? 10.192 4.902 44.182 1.00 23.80 173 TYR A O 1
ATOM 1355 N N . TYR A 1 174 ? 9.777 2.775 44.769 1.00 23.80 174 TYR A N 1
ATOM 1356 C CA . TYR A 1 174 ? 8.562 2.738 43.961 1.00 23.80 174 TYR A CA 1
ATOM 13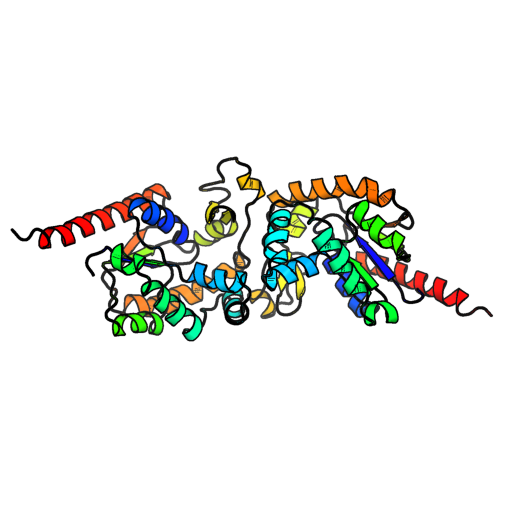57 C C . TYR A 1 174 ? 7.487 3.782 44.248 1.00 23.80 174 TYR A C 1
ATOM 1358 O O . TYR A 1 174 ? 6.659 4.085 43.383 1.00 23.80 174 TYR A O 1
ATOM 1367 N N . GLN A 1 175 ? 7.550 4.378 45.432 1.00 23.80 175 GLN A N 1
ATOM 1368 C CA . GLN A 1 175 ? 6.614 5.424 45.822 1.00 23.80 175 GLN A CA 1
ATOM 1369 C C . GLN A 1 175 ? 6.816 6.674 44.942 1.00 23.80 175 GLN A C 1
ATOM 1370 O O . GLN A 1 175 ? 5.856 7.304 44.494 1.00 23.80 175 GLN A O 1
ATOM 1376 N N . ASN A 1 176 ? 8.077 6.982 44.655 1.00 23.80 176 ASN A N 1
ATOM 1377 C CA . ASN A 1 176 ? 8.438 8.154 43.866 1.00 23.80 176 ASN A CA 1
ATOM 1378 C C . ASN A 1 176 ? 8.497 7.958 42.356 1.00 23.80 176 ASN A C 1
ATOM 1379 O O . ASN A 1 176 ? 8.278 8.912 41.601 1.00 23.80 176 ASN A O 1
ATOM 1384 N N . ILE A 1 177 ? 8.791 6.741 41.903 1.00 23.80 177 ILE A N 1
ATOM 1385 C CA . ILE A 1 177 ? 8.887 6.480 40.465 1.00 23.80 177 ILE A CA 1
ATOM 1386 C C . ILE A 1 177 ? 7.587 6.669 39.699 1.00 23.80 177 ILE A C 1
ATOM 1387 O O . ILE A 1 177 ? 7.597 6.797 38.474 1.00 23.80 177 ILE A O 1
ATOM 1392 N N . GLU A 1 178 ? 6.471 6.687 40.419 1.00 23.80 178 GLU A N 1
ATOM 1393 C CA . GLU A 1 178 ? 5.175 6.880 39.793 1.00 23.80 178 GLU A CA 1
ATOM 1394 C C . GLU A 1 178 ? 5.093 8.260 39.155 1.00 23.80 178 GLU A C 1
ATOM 1395 O O . GLU A 1 178 ? 4.550 8.412 38.062 1.00 23.80 178 GLU A O 1
ATOM 1401 N N . SER A 1 179 ? 5.667 9.258 39.819 1.00 23.80 179 SER A N 1
ATOM 1402 C CA . SER A 1 179 ? 5.663 10.619 39.295 1.00 23.80 179 SER A CA 1
ATOM 1403 C C . SER A 1 179 ? 6.661 10.739 38.141 1.00 23.80 179 SER A C 1
ATOM 1404 O O . SER A 1 179 ? 6.387 11.394 37.135 1.00 23.80 179 SER A O 1
ATOM 1407 N N . LEU A 1 180 ? 7.804 10.073 38.284 1.00 23.80 180 LEU A N 1
ATOM 1408 C CA . LEU A 1 180 ? 8.853 10.090 37.270 1.00 23.80 180 LEU A CA 1
ATOM 1409 C C . LEU A 1 180 ? 8.358 9.625 35.909 1.00 23.80 180 LEU A C 1
ATOM 1410 O O . LEU A 1 180 ? 8.498 10.345 34.921 1.00 23.80 180 LEU A O 1
ATOM 1415 N N . LEU A 1 181 ? 7.789 8.424 35.859 1.00 23.80 181 LEU A N 1
ATOM 1416 C CA . LEU A 1 181 ? 7.254 7.867 34.614 1.00 23.80 181 LEU A CA 1
ATOM 1417 C C . LEU A 1 181 ? 6.331 8.890 33.942 1.00 23.80 181 LEU A C 1
ATOM 1418 O O . LEU A 1 181 ? 6.393 9.106 32.724 1.00 23.80 181 LEU A O 1
ATOM 1423 N N . SER A 1 182 ? 5.485 9.510 34.764 1.00 23.80 182 SER A N 1
ATOM 1424 C CA . SER A 1 182 ? 4.527 10.516 34.316 1.00 23.80 182 SER A CA 1
ATOM 1425 C C . SER A 1 182 ? 5.228 11.646 33.573 1.00 23.80 182 SER A C 1
ATOM 1426 O O . SER A 1 182 ? 4.830 12.016 32.461 1.00 23.80 182 SER A O 1
ATOM 1429 N N . THR A 1 183 ? 6.260 12.200 34.206 1.00 23.80 183 THR A N 1
ATOM 1430 C CA . THR A 1 183 ? 7.030 13.291 33.622 1.00 23.80 183 THR A CA 1
ATOM 1431 C C . THR A 1 183 ? 7.473 12.870 32.233 1.00 23.80 183 THR A C 1
ATOM 1432 O O . THR A 1 183 ? 7.660 11.679 31.975 1.00 23.80 183 THR A O 1
ATOM 1436 N N . TYR A 1 184 ? 7.587 13.846 31.335 1.00 23.80 184 TYR A N 1
ATOM 1437 C CA . TYR A 1 184 ? 8.000 13.591 29.959 1.00 23.80 184 TYR A CA 1
ATOM 1438 C C . TYR A 1 184 ? 9.318 12.814 29.930 1.00 23.80 184 TYR A C 1
ATOM 1439 O O . TYR A 1 184 ? 10.398 13.376 29.711 1.00 23.80 184 TYR A O 1
ATOM 1448 N N . GLU A 1 185 ? 9.210 11.516 30.177 1.00 23.80 185 GLU A N 1
ATOM 1449 C CA . GLU A 1 185 ? 10.349 10.615 30.189 1.00 23.80 185 GLU A CA 1
ATOM 1450 C C . GLU A 1 185 ? 9.851 9.350 29.486 1.00 23.80 185 GLU A C 1
ATOM 1451 O O . GLU A 1 185 ? 10.566 8.352 29.405 1.00 23.80 185 GLU A O 1
ATOM 1457 N N . ASN A 1 186 ? 8.666 9.458 28.878 1.00 23.80 186 ASN A N 1
ATOM 1458 C CA . ASN A 1 186 ? 7.992 8.367 28.167 1.00 23.80 186 ASN A CA 1
ATOM 1459 C C . ASN A 1 186 ? 8.789 7.641 27.088 1.00 23.80 186 ASN A C 1
ATOM 1460 O O . ASN A 1 186 ? 8.265 6.749 26.417 1.00 23.80 186 ASN A O 1
ATOM 1465 N N . ILE A 1 187 ? 10.046 8.042 26.914 1.00 23.80 187 ILE A N 1
ATOM 1466 C CA . ILE A 1 187 ? 10.963 7.405 25.970 1.00 23.80 187 ILE A CA 1
ATOM 1467 C C . ILE A 1 187 ? 11.692 6.324 26.780 1.00 23.80 187 ILE A C 1
ATOM 1468 O O . ILE A 1 187 ? 12.885 6.060 26.587 1.00 23.80 187 ILE A O 1
ATOM 1473 N N . ILE A 1 188 ? 10.937 5.715 27.694 1.00 23.80 188 ILE A N 1
ATOM 1474 C CA . ILE A 1 188 ? 11.422 4.684 28.598 1.00 23.80 188 ILE A CA 1
ATOM 1475 C C . ILE A 1 188 ? 11.578 3.339 27.916 1.00 23.80 188 ILE A C 1
ATOM 1476 O O . ILE A 1 188 ? 10.649 2.830 27.291 1.00 23.80 188 ILE A O 1
ATOM 1481 N N . VAL A 1 189 ? 12.754 2.754 28.080 1.00 23.80 189 VAL A N 1
ATOM 1482 C CA . VAL A 1 189 ? 13.046 1.453 27.523 1.00 23.80 189 VAL A CA 1
ATOM 1483 C C . VAL A 1 189 ? 13.247 0.568 28.747 1.00 23.80 189 VAL A C 1
ATOM 1484 O O . VAL A 1 189 ? 14.186 0.759 29.517 1.00 23.80 189 VAL A O 1
ATOM 1488 N N . LYS A 1 190 ? 12.284 -0.306 28.998 1.00 23.80 190 LYS A N 1
ATOM 1489 C CA . LYS A 1 190 ? 12.362 -1.208 30.131 1.00 23.80 190 LYS A CA 1
ATOM 1490 C C . LYS A 1 190 ? 13.270 -2.359 29.758 1.00 23.80 190 LYS A C 1
ATOM 1491 O O . LYS A 1 190 ? 13.080 -2.987 28.717 1.00 23.80 190 LYS A O 1
ATOM 1497 N N . VAL A 1 191 ? 14.252 -2.637 30.607 1.00 23.80 191 VAL A N 1
ATOM 1498 C CA . VAL A 1 191 ? 15.193 -3.721 30.361 1.00 23.80 191 VAL A CA 1
ATOM 1499 C C . VAL A 1 191 ? 15.154 -4.710 31.526 1.00 23.80 191 VAL A C 1
ATOM 1500 O O . VAL A 1 191 ? 15.329 -4.321 32.684 1.00 23.80 191 VAL A O 1
ATOM 1504 N N . GLN A 1 192 ? 14.870 -5.975 31.214 1.00 23.80 192 GLN A N 1
ATOM 1505 C CA . GLN A 1 192 ? 14.802 -7.035 32.219 1.00 23.80 192 GLN A CA 1
ATOM 1506 C C . GLN A 1 192 ? 16.177 -7.225 32.855 1.00 23.80 192 GLN A C 1
ATOM 1507 O O . GLN A 1 192 ? 17.170 -7.427 32.151 1.00 23.80 192 GLN A O 1
ATOM 1513 N N . GLY A 1 193 ? 16.225 -7.173 34.184 1.00 23.80 193 GLY A N 1
ATOM 1514 C CA . GLY A 1 193 ? 17.485 -7.318 34.893 1.00 23.80 193 GLY A CA 1
ATOM 1515 C C . GLY A 1 193 ? 17.806 -8.705 35.409 1.00 23.80 193 GLY A C 1
ATOM 1516 O O . GLY A 1 193 ? 18.930 -8.971 35.809 1.00 23.80 193 GLY A O 1
ATOM 1517 N N . ASP A 1 194 ? 16.824 -9.592 35.419 1.00 23.80 194 ASP A N 1
ATOM 1518 C CA . ASP A 1 194 ? 17.043 -10.949 35.904 1.00 23.80 194 ASP A CA 1
ATOM 1519 C C . ASP A 1 194 ? 17.819 -11.827 34.908 1.00 23.80 194 ASP A C 1
ATOM 1520 O O . ASP A 1 194 ? 17.285 -12.807 34.387 1.00 23.80 194 ASP A O 1
ATOM 1525 N N . ALA A 1 195 ? 19.079 -11.481 34.650 1.00 23.80 195 ALA A N 1
ATOM 1526 C CA . ALA A 1 195 ? 19.906 -12.244 33.713 1.00 23.80 195 ALA A CA 1
ATOM 1527 C C . ALA A 1 195 ? 21.378 -11.885 33.822 1.00 23.80 195 ALA A C 1
ATOM 1528 O O . ALA A 1 195 ? 21.735 -10.889 34.435 1.00 23.80 195 ALA A O 1
ATOM 1530 N N . THR A 1 196 ? 22.223 -12.688 33.183 1.00 23.80 196 THR A N 1
ATOM 1531 C CA . THR A 1 196 ? 23.675 -12.499 33.192 1.00 23.80 196 THR A CA 1
ATOM 1532 C C . THR A 1 196 ? 24.091 -11.043 32.966 1.00 23.80 196 THR A C 1
ATOM 1533 O O . THR A 1 196 ? 23.461 -10.322 32.186 1.00 23.80 196 THR A O 1
ATOM 1537 N N . VAL A 1 197 ? 25.186 -10.637 33.607 1.00 23.80 197 VAL A N 1
ATOM 1538 C CA . VAL A 1 197 ? 25.708 -9.279 33.452 1.00 23.80 197 VAL A CA 1
ATOM 1539 C C . VAL A 1 197 ? 26.032 -8.997 31.973 1.00 23.80 197 VAL A C 1
ATOM 1540 O O . VAL A 1 197 ? 25.849 -7.874 31.494 1.00 23.80 197 VAL A O 1
ATOM 1544 N N . ASP A 1 198 ? 26.493 -10.027 31.259 1.00 23.80 198 ASP A N 1
ATOM 1545 C CA . ASP A 1 198 ? 26.819 -9.912 29.837 1.00 23.80 198 ASP A CA 1
ATOM 1546 C C . ASP A 1 198 ? 25.529 -9.853 29.034 1.00 23.80 198 ASP A C 1
ATOM 1547 O O . ASP A 1 198 ? 25.412 -9.068 28.092 1.00 23.80 198 ASP A O 1
ATOM 1552 N N . ALA A 1 199 ? 24.565 -10.683 29.426 1.00 23.80 199 ALA A N 1
ATOM 1553 C CA . ALA A 1 199 ? 23.268 -10.757 28.761 1.00 23.80 199 ALA A CA 1
ATOM 1554 C C . ALA A 1 199 ? 22.540 -9.420 28.772 1.00 23.80 199 ALA A C 1
ATOM 1555 O O . ALA A 1 199 ? 21.929 -9.032 27.777 1.00 23.80 199 ALA A O 1
ATOM 1557 N N . VAL A 1 200 ? 22.606 -8.718 29.896 1.00 23.80 200 VAL A N 1
ATOM 1558 C CA . VAL A 1 200 ? 21.947 -7.423 30.017 1.00 23.80 200 VAL A CA 1
ATOM 1559 C C . VAL A 1 200 ? 22.674 -6.376 29.182 1.00 23.80 200 VAL A C 1
ATOM 1560 O O . VAL A 1 200 ? 22.060 -5.697 28.362 1.00 23.80 200 VAL A O 1
ATOM 1564 N N . PHE A 1 201 ? 23.988 -6.285 29.350 1.00 23.80 201 PHE A N 1
ATOM 1565 C CA . PHE A 1 201 ? 24.787 -5.318 28.606 1.00 23.80 201 PHE A CA 1
ATOM 1566 C C . PHE A 1 201 ? 24.531 -5.351 27.106 1.00 23.80 201 PHE A C 1
ATOM 1567 O O . PHE A 1 201 ? 24.368 -4.302 26.482 1.00 23.80 201 PHE A O 1
ATOM 1575 N N . ALA A 1 202 ? 24.539 -6.553 26.533 1.00 23.80 202 ALA A N 1
ATOM 1576 C CA . ALA A 1 202 ? 24.308 -6.746 25.101 1.00 23.80 202 ALA A CA 1
ATOM 1577 C C . ALA A 1 202 ? 23.084 -5.961 24.625 1.00 23.80 202 ALA A C 1
ATOM 1578 O O . ALA A 1 202 ? 23.116 -5.313 23.573 1.00 23.80 202 ALA A O 1
ATOM 1580 N N . LYS A 1 203 ? 22.022 -6.005 25.427 1.00 23.80 203 LYS A N 1
ATOM 1581 C CA . LYS A 1 203 ? 20.773 -5.305 25.135 1.00 23.80 203 LYS A CA 1
ATOM 1582 C C . LYS A 1 203 ? 20.967 -3.785 25.145 1.00 23.80 203 LYS A C 1
ATOM 1583 O O . LYS A 1 203 ? 20.545 -3.078 24.223 1.00 23.80 203 LYS A O 1
ATOM 1589 N N . ILE A 1 204 ? 21.617 -3.288 26.190 1.00 23.80 204 ILE A N 1
ATOM 1590 C CA . ILE A 1 204 ? 21.870 -1.861 26.324 1.00 23.80 204 ILE A CA 1
ATOM 1591 C C . ILE A 1 204 ? 22.816 -1.362 25.221 1.00 23.80 204 ILE A C 1
ATOM 1592 O O . ILE A 1 204 ? 22.676 -0.236 24.725 1.00 23.80 204 ILE A O 1
ATOM 1597 N N . ASP A 1 205 ? 23.737 -2.223 24.800 1.00 23.80 205 ASP A N 1
ATOM 1598 C CA . ASP A 1 205 ? 24.680 -1.869 23.749 1.00 23.80 205 ASP A CA 1
ATOM 1599 C C . ASP A 1 205 ? 23.914 -1.695 22.442 1.00 23.80 205 ASP A C 1
ATOM 1600 O O . ASP A 1 205 ? 23.996 -0.648 21.798 1.00 23.80 205 ASP A O 1
ATOM 1605 N N . GLU A 1 206 ? 23.134 -2.710 22.083 1.00 23.80 206 GLU A N 1
ATOM 1606 C CA . GLU A 1 206 ? 22.349 -2.683 20.855 1.00 23.80 206 GLU A CA 1
ATOM 1607 C C . GLU A 1 206 ? 21.424 -1.482 20.773 1.00 23.80 206 GLU A C 1
ATOM 1608 O O . GLU A 1 206 ? 21.213 -0.932 19.693 1.00 23.80 206 GLU A O 1
ATOM 1614 N N . LEU A 1 207 ? 20.885 -1.073 21.916 1.00 23.80 207 LEU A N 1
ATOM 1615 C CA . LEU A 1 207 ? 20.000 0.082 21.969 1.00 23.80 207 LEU A CA 1
ATOM 1616 C C . LEU A 1 207 ? 20.784 1.340 21.604 1.00 23.80 207 LEU A C 1
ATOM 1617 O O . LEU A 1 207 ? 20.448 2.052 20.654 1.00 23.80 207 LEU A O 1
ATOM 1622 N N . LEU A 1 208 ? 21.844 1.602 22.360 1.00 23.80 208 LEU A N 1
ATOM 1623 C CA . LEU A 1 208 ? 22.666 2.778 22.124 1.00 23.80 208 LEU A CA 1
ATOM 1624 C C . LEU A 1 208 ? 23.195 2.776 20.698 1.00 23.80 208 LEU A C 1
ATOM 1625 O O . LEU A 1 208 ? 23.206 3.811 20.034 1.00 23.80 208 LEU A O 1
ATOM 1630 N N . GLY A 1 209 ? 23.583 1.597 20.224 1.00 23.80 209 GLY A N 1
ATOM 1631 C CA . GLY A 1 209 ? 24.117 1.456 18.882 1.00 23.80 209 GLY A CA 1
ATOM 1632 C C . GLY A 1 209 ? 23.205 1.968 17.785 1.00 23.80 209 GLY A C 1
ATOM 1633 O O . GLY A 1 209 ? 23.666 2.652 16.869 1.00 23.80 209 GLY A O 1
ATOM 1634 N N . SER A 1 210 ? 21.914 1.656 17.871 1.00 23.80 210 SER A N 1
ATOM 1635 C CA . SER A 1 210 ? 20.963 2.106 16.860 1.00 23.80 210 SER A CA 1
ATOM 1636 C C . SER A 1 210 ? 20.722 3.602 16.979 1.00 23.80 210 SER A C 1
ATOM 1637 O O . SER A 1 210 ? 20.610 4.292 15.968 1.00 23.80 210 SER A O 1
ATOM 1640 N N . ILE A 1 211 ? 20.643 4.099 18.213 1.00 23.80 211 ILE A N 1
ATOM 1641 C CA . ILE A 1 211 ? 20.423 5.526 18.453 1.00 23.80 211 ILE A CA 1
ATOM 1642 C C . ILE A 1 211 ? 21.525 6.327 17.753 1.00 23.80 211 ILE A C 1
ATOM 1643 O O . ILE A 1 211 ? 21.283 7.433 17.257 1.00 23.80 211 ILE A O 1
ATOM 1648 N N . LEU A 1 212 ? 22.725 5.753 17.699 1.00 23.80 212 LEU A N 1
ATOM 1649 C CA . LEU A 1 212 ? 23.853 6.396 17.034 1.00 23.80 212 LEU A CA 1
ATOM 1650 C C . LEU A 1 212 ? 23.571 6.499 15.537 1.00 23.80 212 LEU A C 1
ATOM 1651 O O . LEU A 1 212 ? 23.855 7.525 14.909 1.00 23.80 212 LEU A O 1
ATOM 1656 N N . GLU A 1 213 ? 22.965 5.451 14.984 1.00 23.80 213 GLU A N 1
ATOM 1657 C CA . GLU A 1 213 ? 22.609 5.414 13.568 1.00 23.80 213 GLU A CA 1
ATOM 1658 C C . GLU A 1 213 ? 21.575 6.481 13.233 1.00 23.80 213 GLU A C 1
ATOM 1659 O O . GLU A 1 213 ? 21.728 7.216 12.256 1.00 23.80 213 GLU A O 1
ATOM 1665 N N . LYS A 1 214 ? 20.529 6.559 14.053 1.00 23.80 214 LYS A N 1
ATOM 1666 C CA . LYS A 1 214 ? 19.449 7.531 13.869 1.00 23.80 214 LYS A CA 1
ATOM 1667 C C . LYS A 1 214 ? 20.023 8.945 13.765 1.00 23.80 214 LYS A C 1
ATOM 1668 O O . LYS A 1 214 ? 19.881 9.615 12.736 1.00 23.80 214 LYS A O 1
ATOM 1674 N N . LYS A 1 215 ? 20.701 9.377 14.825 1.00 23.80 215 LYS A N 1
ATOM 1675 C CA . LYS A 1 215 ? 21.290 10.707 14.871 1.00 23.80 215 LYS A CA 1
ATOM 1676 C C . LYS A 1 215 ? 22.204 10.940 13.676 1.00 23.80 215 LYS A C 1
ATOM 1677 O O . LYS A 1 215 ? 22.109 11.966 13.001 1.00 23.80 215 LYS A O 1
ATOM 1683 N N . ASN A 1 216 ? 23.050 9.957 13.386 1.00 23.80 216 ASN A N 1
ATOM 1684 C CA . ASN A 1 216 ? 23.984 10.045 12.266 1.00 23.80 216 ASN A CA 1
ATOM 1685 C C . ASN A 1 216 ? 23.303 10.114 10.891 1.00 23.80 216 ASN A C 1
ATOM 1686 O O . ASN A 1 216 ? 23.843 10.721 9.965 1.00 23.80 216 ASN A O 1
ATOM 1691 N N . GLU A 1 217 ? 22.117 9.528 10.759 1.00 23.80 217 GLU A N 1
ATOM 1692 C CA . GLU A 1 217 ? 21.409 9.559 9.481 1.00 23.80 217 GLU A CA 1
ATOM 1693 C C . GLU A 1 217 ? 21.107 10.994 9.048 1.00 23.80 217 GLU A C 1
ATOM 1694 O O . GLU A 1 217 ? 21.384 11.384 7.905 1.00 23.80 217 GLU A O 1
ATOM 1700 N N . MET A 1 218 ? 20.504 11.762 9.957 1.00 23.80 218 MET A N 1
ATOM 1701 C CA . MET A 1 218 ? 20.164 13.159 9.696 1.00 23.80 218 MET A CA 1
ATOM 1702 C C . MET A 1 218 ? 21.441 13.948 9.414 1.00 23.80 218 MET A C 1
ATOM 1703 O O . MET A 1 218 ? 21.480 14.777 8.505 1.00 23.80 218 MET A O 1
ATOM 1708 N N . VAL A 1 219 ? 22.489 13.660 10.183 1.00 23.80 219 VAL A N 1
ATOM 1709 C CA . VAL A 1 219 ? 23.794 14.308 10.015 1.00 23.80 219 VAL A CA 1
ATOM 1710 C C . VAL A 1 219 ? 24.233 14.167 8.553 1.00 23.80 219 VAL A C 1
ATOM 1711 O O . VAL A 1 219 ? 24.792 15.096 7.958 1.00 23.80 219 VAL A O 1
ATOM 1715 N N . SER A 1 220 ? 23.966 12.992 7.989 1.00 23.80 220 SER A N 1
ATOM 1716 C CA . SER A 1 220 ? 24.302 12.688 6.606 1.00 23.80 220 SER A CA 1
ATOM 1717 C C . SER A 1 220 ? 23.137 13.041 5.676 1.00 23.80 220 SER A C 1
ATOM 1718 O O . SER A 1 220 ? 22.727 12.225 4.844 1.00 23.80 220 SER A O 1
ATOM 1721 N N . SER A 1 221 ? 22.572 14.235 5.844 1.00 23.80 221 SER A N 1
ATOM 1722 C CA . SER A 1 221 ? 21.480 14.668 4.974 1.00 23.80 221 SER A CA 1
ATOM 1723 C C . SER A 1 221 ? 22.041 14.866 3.569 1.00 23.80 221 SER A C 1
ATOM 1724 O O . SER A 1 221 ? 22.749 15.845 3.290 1.00 23.80 221 SER A O 1
ATOM 1727 N N . THR A 1 222 ? 21.808 13.861 2.734 1.00 23.80 222 THR A N 1
ATOM 1728 C CA . THR A 1 222 ? 22.263 13.862 1.355 1.00 23.80 222 THR A CA 1
ATOM 1729 C C . THR A 1 222 ? 21.085 14.233 0.446 1.00 23.80 222 THR A C 1
ATOM 1730 O O . THR A 1 222 ? 19.939 13.851 0.791 1.00 23.80 222 THR A O 1
ATOM 1735 N N . ALA B 1 3 ? 48.883 6.816 88.485 1.00 23.80 3 ALA B N 1
ATOM 1736 C CA . ALA B 1 3 ? 48.827 7.554 89.784 1.00 23.80 3 ALA B CA 1
ATOM 1737 C C . ALA B 1 3 ? 47.717 6.913 90.621 1.00 23.80 3 ALA B C 1
ATOM 1738 O O . ALA B 1 3 ? 47.339 5.773 90.341 1.00 23.80 3 ALA B O 1
ATOM 1740 N N . ASP B 1 4 ? 47.177 7.636 91.609 1.00 23.80 4 ASP B N 1
ATOM 1741 C CA . ASP B 1 4 ? 46.107 7.087 92.455 1.00 23.80 4 ASP B CA 1
ATOM 1742 C C . ASP B 1 4 ? 44.738 6.861 91.789 1.00 23.80 4 ASP B C 1
ATOM 1743 O O . ASP B 1 4 ? 43.946 6.042 92.274 1.00 23.80 4 ASP B O 1
ATOM 1748 N N . PRO B 1 5 ? 44.394 7.643 90.741 1.00 23.80 5 PRO B N 1
ATOM 1749 C CA . PRO B 1 5 ? 43.086 7.354 90.152 1.00 23.80 5 PRO B CA 1
ATOM 1750 C C . PRO B 1 5 ? 43.219 6.021 89.417 1.00 23.80 5 PRO B C 1
ATOM 1751 O O . PRO B 1 5 ? 44.312 5.664 88.961 1.00 23.80 5 PRO B O 1
ATOM 1755 N N . LEU B 1 6 ? 42.131 5.271 89.324 1.00 23.80 6 LEU B N 1
ATOM 1756 C CA . LEU B 1 6 ? 42.176 3.976 88.659 1.00 23.80 6 LEU B CA 1
ATOM 1757 C C . LEU B 1 6 ? 42.588 4.112 87.190 1.00 23.80 6 LEU B C 1
ATOM 1758 O O . LEU B 1 6 ? 42.150 5.032 86.501 1.00 23.80 6 LEU B O 1
ATOM 1763 N N . LYS B 1 7 ? 43.465 3.218 86.732 1.00 23.80 7 LYS B N 1
ATOM 1764 C CA . LYS B 1 7 ? 43.952 3.217 85.345 1.00 23.80 7 LYS B CA 1
ATOM 1765 C C . LYS B 1 7 ? 43.912 1.777 84.847 1.00 23.80 7 LYS B C 1
ATOM 1766 O O . LYS B 1 7 ? 44.667 0.934 85.329 1.00 23.80 7 LYS B O 1
ATOM 1772 N N . VAL B 1 8 ? 43.054 1.495 83.882 1.00 23.80 8 VAL B N 1
ATOM 1773 C CA . VAL B 1 8 ? 42.927 0.137 83.357 1.00 23.80 8 VAL B CA 1
ATOM 1774 C C . VAL B 1 8 ? 43.461 0.051 81.927 1.00 23.80 8 VAL B C 1
ATOM 1775 O O . VAL B 1 8 ? 43.667 1.074 81.271 1.00 23.80 8 VAL B O 1
ATOM 1779 N N . MET B 1 9 ? 43.696 -1.169 81.456 1.00 23.80 9 MET B N 1
ATOM 1780 C CA . MET B 1 9 ? 44.193 -1.401 80.104 1.00 23.80 9 MET B CA 1
ATOM 1781 C C . MET B 1 9 ? 43.574 -2.716 79.636 1.00 23.80 9 MET B C 1
ATOM 1782 O O . MET B 1 9 ? 43.746 -3.752 80.278 1.00 23.80 9 MET B O 1
ATOM 1787 N N . ILE B 1 10 ? 42.822 -2.670 78.548 1.00 23.80 10 ILE B N 1
ATOM 1788 C CA . ILE B 1 10 ? 42.163 -3.864 78.036 1.00 23.80 10 ILE B CA 1
ATOM 1789 C C . ILE B 1 10 ? 42.612 -4.176 76.612 1.00 23.80 10 ILE B C 1
ATOM 1790 O O . ILE B 1 10 ? 42.988 -3.265 75.861 1.00 23.80 10 ILE B O 1
ATOM 1795 N N . SER B 1 11 ? 42.549 -5.459 76.244 1.00 23.80 11 SER B N 1
ATOM 1796 C CA . SER B 1 11 ? 42.919 -5.935 74.900 1.00 23.80 11 SER B CA 1
ATOM 1797 C C . SER B 1 11 ? 42.358 -7.334 74.647 1.00 23.80 11 SER B C 1
ATOM 1798 O O . SER B 1 11 ? 41.903 -8.011 75.577 1.00 23.80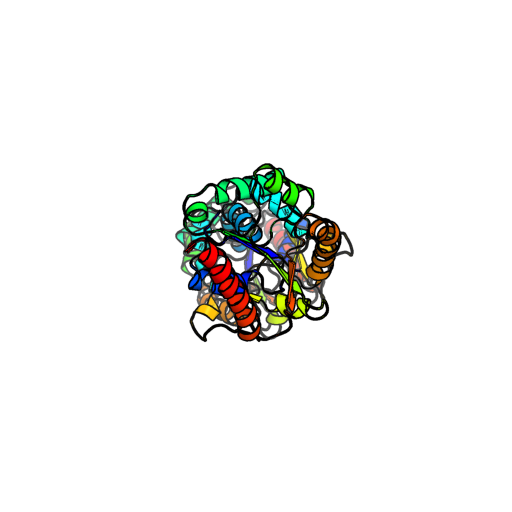 11 SER B O 1
ATOM 1801 N N . GLY B 1 12 ? 42.379 -7.750 73.384 1.00 23.80 12 GLY B N 1
ATOM 1802 C CA . GLY B 1 12 ? 41.880 -9.063 73.020 1.00 23.80 12 GLY B CA 1
ATOM 1803 C C . GLY B 1 12 ? 41.752 -9.185 71.519 1.00 23.80 12 GLY B C 1
ATOM 1804 O O . GLY B 1 12 ? 42.025 -8.233 70.795 1.00 23.80 12 GLY B O 1
ATOM 1805 N N . ALA B 1 13 ? 41.384 -10.367 71.044 1.00 23.80 13 ALA B N 1
ATOM 1806 C CA . ALA B 1 13 ? 41.215 -10.589 69.616 1.00 23.80 13 ALA B CA 1
ATOM 1807 C C . ALA B 1 13 ? 39.999 -9.802 69.127 1.00 23.80 13 ALA B C 1
ATOM 1808 O O . ALA B 1 13 ? 39.072 -9.528 69.902 1.00 23.80 13 ALA B O 1
ATOM 1810 N N . PRO B 1 14 ? 39.976 -9.450 67.830 1.00 23.80 14 PRO B N 1
ATOM 1811 C CA . PRO B 1 14 ? 38.860 -8.693 67.262 1.00 23.80 14 PRO B CA 1
ATOM 1812 C C . PRO B 1 14 ? 37.485 -9.307 67.529 1.00 23.80 14 PRO B C 1
ATOM 1813 O O . PRO B 1 14 ? 37.327 -10.525 67.476 1.00 23.80 14 PRO B O 1
ATOM 1817 N N . ALA B 1 15 ? 36.509 -8.448 67.835 1.00 23.80 15 ALA B N 1
ATOM 1818 C CA . ALA B 1 15 ? 35.117 -8.833 68.125 1.00 23.80 15 ALA B CA 1
ATOM 1819 C C . ALA B 1 15 ? 34.929 -9.656 69.405 1.00 23.80 15 ALA B C 1
ATOM 1820 O O . ALA B 1 15 ? 33.943 -10.383 69.548 1.00 23.80 15 ALA B O 1
ATOM 1822 N N . SER B 1 16 ? 35.846 -9.495 70.349 1.00 23.80 16 SER B N 1
ATOM 1823 C CA . SER B 1 16 ? 35.792 -10.230 71.613 1.00 23.80 16 SER B CA 1
ATOM 1824 C C . SER B 1 16 ? 34.870 -9.580 72.653 1.00 23.80 16 SER B C 1
ATOM 1825 O O . SER B 1 16 ? 34.320 -10.258 73.532 1.00 23.80 16 SER B O 1
ATOM 1828 N N . GLY B 1 17 ? 34.714 -8.264 72.555 1.00 23.80 17 GLY B N 1
ATOM 1829 C CA . GLY B 1 17 ? 33.865 -7.543 73.492 1.00 23.80 17 GLY B CA 1
ATOM 1830 C C . GLY B 1 17 ? 34.537 -6.336 74.119 1.00 23.80 17 GLY B C 1
ATOM 1831 O O . GLY B 1 17 ? 34.057 -5.820 75.137 1.00 23.80 17 GLY B O 1
ATOM 1832 N N . LYS B 1 18 ? 35.630 -5.867 73.515 1.00 23.80 18 LYS B N 1
ATOM 1833 C CA . LYS B 1 18 ? 36.360 -4.715 74.036 1.00 23.80 18 LYS B CA 1
ATOM 1834 C C . LYS B 1 18 ? 35.498 -3.447 74.104 1.00 23.80 18 LYS B C 1
ATOM 1835 O O . LYS B 1 18 ? 35.337 -2.845 75.171 1.00 23.80 18 LYS B O 1
ATOM 1841 N N . GLY B 1 19 ? 34.936 -3.049 72.975 1.00 23.80 19 GLY B N 1
ATOM 1842 C CA . GLY B 1 19 ? 34.095 -1.866 72.955 1.00 23.80 19 GLY B CA 1
ATOM 1843 C C . GLY B 1 19 ? 32.873 -2.012 73.854 1.00 23.80 19 GLY B C 1
ATOM 1844 O O . GLY B 1 19 ? 32.543 -1.099 74.616 1.00 23.80 19 GLY B O 1
ATOM 1845 N N . THR B 1 20 ? 32.227 -3.175 73.789 1.00 23.80 20 THR B N 1
ATOM 1846 C CA . THR B 1 20 ? 31.021 -3.461 74.581 1.00 23.80 20 THR B CA 1
ATOM 1847 C C . THR B 1 20 ? 31.223 -3.320 76.092 1.00 23.80 20 THR B C 1
ATOM 1848 O O . THR B 1 20 ? 30.460 -2.618 76.779 1.00 23.80 20 THR B O 1
ATOM 1852 N N . GLN B 1 21 ? 32.254 -3.974 76.609 1.00 23.80 21 GLN B N 1
ATOM 1853 C CA . GLN B 1 21 ? 32.525 -3.918 78.036 1.00 23.80 21 GLN B CA 1
ATOM 1854 C C . GLN B 1 21 ? 32.878 -2.517 78.509 1.00 23.80 21 GLN B C 1
ATOM 1855 O O . GLN B 1 21 ? 32.350 -2.045 79.527 1.00 23.80 21 GLN B O 1
ATOM 1861 N N . CYS B 1 22 ? 33.720 -1.834 77.734 1.00 23.80 22 CYS B N 1
ATOM 1862 C CA . CYS B 1 22 ? 34.145 -0.484 78.077 1.00 23.80 22 CYS B CA 1
ATOM 1863 C C . CYS B 1 22 ? 32.996 0.480 78.385 1.00 23.80 22 CYS B C 1
ATOM 1864 O O . CYS B 1 22 ? 33.139 1.376 79.216 1.00 23.80 22 CYS B O 1
ATOM 1867 N N . GLU B 1 23 ? 31.859 0.296 77.730 1.00 23.80 23 GLU B N 1
ATOM 1868 C CA . GLU B 1 23 ? 30.710 1.167 77.971 1.00 23.80 23 GLU B CA 1
ATOM 1869 C C . GLU B 1 23 ? 30.231 0.992 79.411 1.00 23.80 23 GLU B C 1
ATOM 1870 O O . GLU B 1 23 ? 30.049 1.969 80.140 1.00 23.80 23 GLU B O 1
ATOM 1876 N N . LEU B 1 24 ? 30.104 -0.263 79.833 1.00 23.80 24 LEU B N 1
ATOM 1877 C CA . LEU B 1 24 ? 29.648 -0.595 81.183 1.00 23.80 24 LEU B CA 1
ATOM 1878 C C . LEU B 1 24 ? 30.606 -0.064 82.231 1.00 23.80 24 LEU B C 1
ATOM 1879 O O . LEU B 1 24 ? 30.182 0.579 83.196 1.00 23.80 24 LEU B O 1
ATOM 1884 N N . ILE B 1 25 ? 31.896 -0.343 82.036 1.00 23.80 25 ILE B N 1
ATOM 1885 C CA . ILE B 1 25 ? 32.939 0.114 82.949 1.00 23.80 25 ILE B CA 1
ATOM 1886 C C . ILE B 1 25 ? 32.913 1.641 83.071 1.00 23.80 25 ILE B C 1
ATOM 1887 O O . ILE B 1 25 ? 32.852 2.186 84.179 1.00 23.80 25 ILE B O 1
ATOM 1892 N N . LYS B 1 26 ? 32.942 2.309 81.920 1.00 23.80 26 LYS B N 1
ATOM 1893 C CA . LYS B 1 26 ? 32.924 3.767 81.816 1.00 23.80 26 LYS B CA 1
ATOM 1894 C C . LYS B 1 26 ? 31.748 4.410 82.561 1.00 23.80 26 LYS B C 1
ATOM 1895 O O . LYS B 1 26 ? 31.928 5.308 83.389 1.00 23.80 26 LYS B O 1
ATOM 1901 N N . THR B 1 27 ? 30.547 3.942 82.246 1.00 23.80 27 THR B N 1
ATOM 1902 C CA . THR B 1 27 ? 29.318 4.455 82.850 1.00 23.80 27 THR B CA 1
ATOM 1903 C C . THR B 1 27 ? 29.272 4.319 84.372 1.00 23.80 27 THR B C 1
ATOM 1904 O O . THR B 1 27 ? 28.727 5.186 85.060 1.00 23.80 27 THR B O 1
ATOM 1908 N N . LYS B 1 28 ? 29.832 3.241 84.907 1.00 23.80 28 LYS B N 1
ATOM 1909 C CA . LYS B 1 28 ? 29.819 3.059 86.349 1.00 23.80 28 LYS B CA 1
ATOM 1910 C C . LYS B 1 28 ? 30.988 3.756 87.028 1.00 23.80 28 LYS B C 1
ATOM 1911 O O . LYS B 1 28 ? 30.793 4.713 87.779 1.00 23.80 28 LYS B O 1
ATOM 1917 N N . TYR B 1 29 ? 32.205 3.321 86.710 1.00 23.80 29 TYR B N 1
ATOM 1918 C CA . TYR B 1 29 ? 33.395 3.879 87.330 1.00 23.80 29 TYR B CA 1
ATOM 1919 C C . TYR B 1 29 ? 33.760 5.320 86.989 1.00 23.80 29 TYR B C 1
ATOM 1920 O O . TYR B 1 29 ? 34.596 5.910 87.658 1.00 23.80 29 TYR B O 1
ATOM 1929 N N . GLN B 1 30 ? 33.140 5.885 85.960 1.00 23.80 30 GLN B N 1
ATOM 1930 C CA . GLN B 1 30 ? 33.385 7.279 85.551 1.00 23.80 30 GLN B CA 1
ATOM 1931 C C . GLN B 1 30 ? 34.780 7.575 84.961 1.00 23.80 30 GLN B C 1
ATOM 1932 O O . GLN B 1 30 ? 35.210 8.733 84.932 1.00 23.80 30 GLN B O 1
ATOM 1938 N N . LEU B 1 31 ? 35.461 6.547 84.455 1.00 23.80 31 LEU B N 1
ATOM 1939 C CA . LEU B 1 31 ? 36.803 6.704 83.884 1.00 23.80 31 LEU B CA 1
ATOM 1940 C C . LEU B 1 31 ? 36.832 7.337 82.495 1.00 23.80 31 LEU B C 1
ATOM 1941 O O . LEU B 1 31 ? 35.831 7.345 81.787 1.00 23.80 31 LEU B O 1
ATOM 1946 N N . ALA B 1 32 ? 37.998 7.849 82.103 1.00 23.80 32 ALA B N 1
ATOM 1947 C CA . ALA B 1 32 ? 38.182 8.447 80.785 1.00 23.80 32 ALA B CA 1
ATOM 1948 C C . ALA B 1 32 ? 38.523 7.313 79.812 1.00 23.80 32 ALA B C 1
ATOM 1949 O O . ALA B 1 32 ? 39.618 6.744 79.840 1.00 23.80 32 ALA B O 1
ATOM 1951 N N . HIS B 1 33 ? 37.562 6.962 78.979 1.00 23.80 33 HIS B N 1
ATOM 1952 C CA . HIS B 1 33 ? 37.740 5.890 78.017 1.00 23.80 33 HIS B CA 1
ATOM 1953 C C . HIS B 1 33 ? 38.436 6.288 76.713 1.00 23.80 33 HIS B C 1
ATOM 1954 O O . HIS B 1 33 ? 37.840 6.926 75.849 1.00 23.80 33 HIS B O 1
ATOM 1961 N N . ILE B 1 34 ? 39.685 5.868 76.562 1.00 23.80 34 ILE B N 1
ATOM 1962 C CA . ILE B 1 34 ? 40.467 6.128 75.351 1.00 23.80 34 ILE B CA 1
ATOM 1963 C C . ILE B 1 34 ? 40.265 4.887 74.474 1.00 23.80 34 ILE B C 1
ATOM 1964 O O . ILE B 1 34 ? 39.913 3.823 74.982 1.00 23.80 34 ILE B O 1
ATOM 1969 N N . SER B 1 35 ? 40.482 5.008 73.169 1.00 23.80 35 SER B N 1
ATOM 1970 C CA . SER B 1 35 ? 40.287 3.871 72.278 1.00 23.80 35 SER B CA 1
ATOM 1971 C C . SER B 1 35 ? 41.011 4.092 70.939 1.00 23.80 35 SER B C 1
ATOM 1972 O O . SER B 1 35 ? 40.547 4.863 70.098 1.00 23.80 35 SER B O 1
ATOM 1975 N N . ALA B 1 36 ? 42.134 3.401 70.739 1.00 23.80 36 ALA B N 1
ATOM 1976 C CA . ALA B 1 36 ? 42.936 3.529 69.515 1.00 23.80 36 ALA B CA 1
ATOM 1977 C C . ALA B 1 36 ? 42.127 3.299 68.248 1.00 23.80 36 ALA B C 1
ATOM 1978 O O . ALA B 1 36 ? 42.343 3.972 67.236 1.00 23.80 36 ALA B O 1
ATOM 1980 N N . GLY B 1 37 ? 41.202 2.348 68.302 1.00 23.80 37 GLY B N 1
ATOM 1981 C CA . GLY B 1 37 ? 40.375 2.071 67.152 1.00 23.80 37 GLY B CA 1
ATOM 1982 C C . GLY B 1 37 ? 39.527 3.277 66.800 1.00 23.80 37 GLY B C 1
ATOM 1983 O O . GLY B 1 37 ? 39.634 3.807 65.692 1.00 23.80 37 GLY B O 1
ATOM 1984 N N . ASP B 1 38 ? 38.742 3.758 67.772 1.00 23.80 38 ASP B N 1
ATOM 1985 C CA . ASP B 1 38 ? 37.858 4.909 67.579 1.00 23.80 38 ASP B CA 1
ATOM 1986 C C . ASP B 1 38 ? 38.562 6.175 67.099 1.00 23.80 38 ASP B C 1
ATOM 1987 O O . ASP B 1 38 ? 38.067 6.854 66.203 1.00 23.80 38 ASP B O 1
ATOM 1992 N N . LEU B 1 39 ? 39.705 6.495 67.693 1.00 23.80 39 LEU B N 1
ATOM 1993 C CA . LEU B 1 39 ? 40.466 7.688 67.307 1.00 23.80 39 LEU B CA 1
ATOM 1994 C C . LEU B 1 39 ? 40.863 7.625 65.831 1.00 23.80 39 LEU B C 1
ATOM 1995 O O . LEU B 1 39 ? 40.790 8.626 65.113 1.00 23.80 39 LEU B O 1
ATOM 2000 N N . LEU B 1 40 ? 41.279 6.442 65.386 1.00 23.80 40 LEU B N 1
ATOM 2001 C CA . LEU B 1 40 ? 41.672 6.229 63.999 1.00 23.80 40 LEU B CA 1
ATOM 2002 C C . LEU B 1 40 ? 40.492 6.514 63.091 1.00 23.80 40 LEU B C 1
ATOM 2003 O O . LEU B 1 40 ? 40.584 7.342 62.186 1.00 23.80 40 LEU B O 1
ATOM 2008 N N . ARG B 1 41 ? 39.362 5.876 63.382 1.00 23.80 41 ARG B N 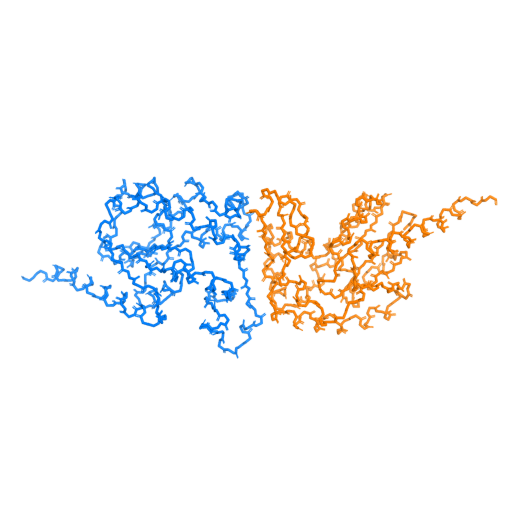1
ATOM 2009 C CA . ARG B 1 41 ? 38.151 6.063 62.598 1.00 23.80 41 ARG B CA 1
ATOM 2010 C C . ARG B 1 41 ? 37.675 7.522 62.607 1.00 23.80 41 ARG B C 1
ATOM 2011 O O . ARG B 1 41 ? 37.145 8.012 61.613 1.00 23.80 41 ARG B O 1
ATOM 2019 N N . ALA B 1 42 ? 37.881 8.217 63.720 1.00 23.80 42 ALA B N 1
ATOM 2020 C CA . ALA B 1 42 ? 37.485 9.618 63.846 1.00 23.80 42 ALA B CA 1
ATOM 2021 C C . ALA B 1 42 ? 38.259 10.497 62.851 1.00 23.80 42 ALA B C 1
ATOM 2022 O O . ALA B 1 42 ? 37.683 11.383 62.217 1.00 23.80 42 ALA B O 1
ATOM 2024 N N . GLU B 1 43 ? 39.558 10.238 62.709 1.00 23.80 43 GLU B N 1
ATOM 2025 C CA . GLU B 1 43 ? 40.416 10.989 61.785 1.00 23.80 43 GLU B CA 1
ATOM 2026 C C . GLU B 1 43 ? 39.978 10.740 60.340 1.00 23.80 43 GLU B C 1
ATOM 2027 O O . GLU B 1 43 ? 40.030 11.641 59.495 1.00 23.80 43 GLU B O 1
ATOM 2033 N N . ILE B 1 44 ? 39.554 9.507 60.070 1.00 23.80 44 ILE B N 1
ATOM 2034 C CA . ILE B 1 44 ? 39.080 9.116 58.751 1.00 23.80 44 ILE B CA 1
ATOM 2035 C C . ILE B 1 44 ? 37.769 9.845 58.500 1.00 23.80 44 ILE B C 1
ATOM 2036 O O . ILE B 1 44 ? 37.546 10.356 57.406 1.00 23.80 44 ILE B O 1
ATOM 2041 N N . ALA B 1 45 ? 36.915 9.882 59.529 1.00 23.80 45 ALA B N 1
ATOM 2042 C CA . ALA B 1 45 ? 35.614 10.543 59.468 1.00 23.80 45 ALA B CA 1
ATOM 2043 C C . ALA B 1 45 ? 35.798 12.012 59.123 1.00 23.80 45 ALA B C 1
ATOM 2044 O O . ALA B 1 45 ? 35.048 12.570 58.330 1.00 23.80 45 ALA B O 1
ATOM 2046 N N . ALA B 1 46 ? 36.791 12.628 59.748 1.00 23.80 46 ALA B N 1
ATOM 2047 C CA . ALA B 1 46 ? 37.116 14.030 59.522 1.00 23.80 46 ALA B CA 1
ATOM 2048 C C . ALA B 1 46 ? 37.748 14.230 58.136 1.00 23.80 46 ALA B C 1
ATOM 2049 O O . ALA B 1 46 ? 37.792 15.351 57.624 1.00 23.80 46 ALA B O 1
ATOM 2051 N N . GLY B 1 47 ? 38.278 13.150 57.561 1.00 23.80 47 GLY B N 1
ATOM 2052 C CA . GLY B 1 47 ? 38.879 13.213 56.234 1.00 23.80 47 GLY B CA 1
ATOM 2053 C C . GLY B 1 47 ? 40.203 13.942 56.102 1.00 23.80 47 GLY B C 1
ATOM 2054 O O . GLY B 1 47 ? 40.427 14.685 55.140 1.00 23.80 47 GLY B O 1
ATOM 2055 N N . SER B 1 48 ? 41.095 13.718 57.052 1.00 23.80 48 SER B N 1
ATOM 2056 C CA . SER B 1 48 ? 42.406 14.355 57.021 1.00 23.80 48 SER B CA 1
ATOM 2057 C C . SER B 1 48 ? 43.413 13.490 56.253 1.00 23.80 48 SER B C 1
ATOM 2058 O O . SER B 1 48 ? 43.104 12.365 55.860 1.00 23.80 48 SER B O 1
ATOM 2061 N N . GLU B 1 49 ? 44.625 14.009 56.064 1.00 23.80 49 GLU B N 1
ATOM 2062 C CA . GLU B 1 49 ? 45.679 13.279 55.359 1.00 23.80 49 GLU B CA 1
ATOM 2063 C C . GLU B 1 49 ? 46.047 12.023 56.135 1.00 23.80 49 GLU B C 1
ATOM 2064 O O . GLU B 1 49 ? 46.320 10.976 55.545 1.00 23.80 49 GLU B O 1
ATOM 2070 N N . ASN B 1 50 ? 46.037 12.134 57.463 1.00 23.80 50 ASN B N 1
ATOM 2071 C CA . ASN B 1 50 ? 46.326 10.995 58.336 1.00 23.80 50 ASN B CA 1
ATOM 2072 C C . ASN B 1 50 ? 45.235 9.941 58.186 1.00 23.80 50 ASN B C 1
ATOM 2073 O O . ASN B 1 50 ? 45.504 8.744 58.250 1.00 23.80 50 ASN B O 1
ATOM 2078 N N . GLY B 1 51 ? 44.003 10.401 58.001 1.00 23.80 51 GLY B N 1
ATOM 2079 C CA . GLY B 1 51 ? 42.889 9.497 57.837 1.00 23.80 51 GLY B CA 1
ATOM 2080 C C . GLY B 1 51 ? 43.035 8.677 56.568 1.00 23.80 51 GLY B C 1
ATOM 2081 O O . GLY B 1 51 ? 43.014 7.444 56.621 1.00 23.80 51 GLY B O 1
ATOM 2082 N N . LYS B 1 52 ? 43.220 9.348 55.431 1.00 23.80 52 LYS B N 1
ATOM 2083 C CA . LYS B 1 52 ? 43.360 8.648 54.154 1.00 23.80 52 LYS B CA 1
ATOM 2084 C C . LYS B 1 52 ? 44.636 7.811 54.033 1.00 23.80 52 LYS B C 1
ATOM 2085 O O . LYS B 1 52 ? 44.783 7.000 53.118 1.00 23.80 52 LYS B O 1
ATOM 2091 N N . ARG B 1 53 ? 45.553 8.009 54.963 1.00 23.80 53 ARG B N 1
ATOM 2092 C CA . ARG B 1 53 ? 46.794 7.247 55.006 1.00 23.80 53 ARG B CA 1
ATOM 2093 C C . ARG B 1 53 ? 46.497 5.986 55.830 1.00 23.80 53 ARG B C 1
ATOM 2094 O O . ARG B 1 53 ? 46.612 4.861 55.342 1.00 23.80 53 ARG B O 1
ATOM 2102 N N . ALA B 1 54 ? 46.041 6.202 57.062 1.00 23.80 54 ALA B N 1
ATOM 2103 C CA . ALA B 1 54 ? 45.708 5.129 57.990 1.00 23.80 54 ALA B CA 1
ATOM 2104 C C . ALA B 1 54 ? 44.740 4.111 57.413 1.00 23.80 54 ALA B C 1
ATOM 2105 O O . ALA B 1 54 ? 44.977 2.902 57.512 1.00 23.80 54 ALA B O 1
ATOM 2107 N N . LYS B 1 55 ? 43.668 4.598 56.795 1.00 23.80 55 LYS B N 1
ATOM 2108 C CA . LYS B 1 55 ? 42.649 3.724 56.220 1.00 23.80 55 LYS B CA 1
ATOM 2109 C C . LYS B 1 55 ? 43.225 2.565 55.403 1.00 23.80 55 LYS B C 1
ATOM 2110 O O . LYS B 1 55 ? 42.775 1.429 55.542 1.00 23.80 55 LYS B O 1
ATOM 2116 N N . GLU B 1 56 ? 44.236 2.849 54.579 1.00 23.80 56 GLU B N 1
ATOM 2117 C CA . GLU B 1 56 ? 44.864 1.825 53.749 1.00 23.80 56 GLU B CA 1
ATOM 2118 C C . GLU B 1 56 ? 45.259 0.597 54.557 1.00 23.80 56 GLU B C 1
ATOM 2119 O O . GLU B 1 56 ? 44.840 -0.515 54.251 1.00 23.80 56 GLU B O 1
ATOM 2125 N N . PHE B 1 57 ? 46.023 0.801 55.615 1.00 23.80 57 PHE B N 1
ATOM 2126 C CA . PHE B 1 57 ? 46.463 -0.309 56.447 1.00 23.80 57 PHE B CA 1
ATOM 2127 C C . PHE B 1 57 ? 45.285 -1.063 57.059 1.00 23.80 57 PHE B C 1
ATOM 2128 O O . PHE B 1 57 ? 45.269 -2.294 57.080 1.00 23.80 57 PHE B O 1
ATOM 2136 N N . MET B 1 58 ? 44.276 -0.316 57.496 1.00 23.80 58 MET B N 1
ATOM 2137 C CA . MET B 1 58 ? 43.079 -0.897 58.106 1.00 23.80 58 MET B CA 1
ATOM 2138 C C . MET B 1 58 ? 42.226 -1.712 57.136 1.00 23.80 58 MET B C 1
ATOM 2139 O O . MET B 1 58 ? 41.449 -2.568 57.566 1.00 23.80 58 MET B O 1
ATOM 2144 N N . GLU B 1 59 ? 42.351 -1.433 55.839 1.00 23.80 59 GLU B N 1
ATOM 2145 C CA . GLU B 1 59 ? 41.588 -2.158 54.833 1.00 23.80 59 GLU B CA 1
ATOM 2146 C C . GLU B 1 59 ? 42.161 -3.555 54.597 1.00 23.80 59 GLU B C 1
ATOM 2147 O O . GLU B 1 59 ? 41.420 -4.498 54.319 1.00 23.80 59 GLU B O 1
ATOM 2153 N N . LYS B 1 60 ? 43.476 -3.692 54.730 1.00 23.80 60 LYS B N 1
ATOM 2154 C CA . LYS B 1 60 ? 44.131 -4.981 54.528 1.00 23.80 60 LYS B CA 1
ATOM 2155 C C . LYS B 1 60 ? 44.287 -5.721 55.850 1.00 23.80 60 LYS B C 1
ATOM 2156 O O . LYS B 1 60 ? 44.840 -6.817 55.883 1.00 23.80 60 LYS B O 1
ATOM 2162 N N . GLY B 1 61 ? 43.804 -5.113 56.934 1.00 23.80 61 GLY B N 1
ATOM 2163 C CA . GLY B 1 61 ? 43.904 -5.725 58.248 1.00 23.80 61 GLY B CA 1
ATOM 2164 C C . GLY B 1 61 ? 45.278 -5.544 58.859 1.00 23.80 61 GLY B C 1
ATOM 2165 O O . GLY B 1 61 ? 45.696 -6.328 59.708 1.00 23.80 61 GLY B O 1
ATOM 2166 N N . GLN B 1 62 ? 45.979 -4.500 58.423 1.00 23.80 62 GLN B N 1
ATOM 2167 C CA . GLN B 1 62 ? 47.322 -4.191 58.896 1.00 23.80 62 GLN B CA 1
ATOM 2168 C C . GLN B 1 62 ? 47.260 -3.273 60.115 1.00 23.80 62 GLN B C 1
ATOM 2169 O O . GLN B 1 62 ? 46.214 -2.697 60.423 1.00 23.80 62 GLN B O 1
ATOM 2175 N N . LEU B 1 63 ? 48.394 -3.127 60.789 1.00 23.80 63 LEU B N 1
ATOM 2176 C CA . LEU B 1 63 ? 48.485 -2.239 61.943 1.00 23.80 63 LEU B CA 1
ATOM 2177 C C . LEU B 1 63 ? 48.933 -0.887 61.402 1.00 23.80 63 LEU B C 1
ATOM 2178 O O . LEU B 1 63 ? 49.853 -0.822 60.573 1.00 23.80 63 LEU B O 1
ATOM 2183 N N . VAL B 1 64 ? 48.285 0.185 61.851 1.00 23.80 64 VAL B N 1
ATOM 2184 C CA . VAL B 1 64 ? 48.658 1.522 61.403 1.00 23.80 64 VAL B CA 1
ATOM 2185 C C . VAL B 1 64 ? 49.999 1.885 62.028 1.00 23.80 64 VAL B C 1
ATOM 2186 O O . VAL B 1 64 ? 50.208 1.662 63.219 1.00 23.80 64 VAL B O 1
ATOM 2190 N N . PRO B 1 65 ? 50.939 2.422 61.221 1.00 23.80 65 PRO B N 1
ATOM 2191 C CA . PRO B 1 65 ? 52.277 2.823 61.656 1.00 23.80 65 PRO B CA 1
ATOM 2192 C C . PRO B 1 65 ? 52.345 3.788 62.836 1.00 23.80 65 PRO B C 1
ATOM 2193 O O . PRO B 1 65 ? 51.650 4.807 62.890 1.00 23.80 65 PRO B O 1
ATOM 2197 N N . ASP B 1 66 ? 53.266 3.471 63.731 1.00 23.80 66 ASP B N 1
ATOM 2198 C CA . ASP B 1 66 ? 53.520 4.200 64.964 1.00 23.80 66 ASP B CA 1
ATOM 2199 C C . ASP B 1 66 ? 53.417 5.724 64.998 1.00 23.80 66 ASP B C 1
ATOM 2200 O O . ASP B 1 66 ? 52.836 6.264 65.943 1.00 23.80 66 ASP B O 1
ATOM 2205 N N . GLU B 1 67 ? 53.967 6.422 64.002 1.00 23.80 67 GLU B N 1
ATOM 2206 C CA . GLU B 1 67 ? 53.903 7.888 64.010 1.00 23.80 67 GLU B CA 1
ATOM 2207 C C . GLU B 1 67 ? 52.489 8.440 64.070 1.00 23.80 67 GLU B C 1
ATOM 2208 O O . GLU B 1 67 ? 52.267 9.549 64.557 1.00 23.80 67 GLU B O 1
ATOM 2214 N N . ILE B 1 68 ? 51.530 7.684 63.555 1.00 23.80 68 ILE B N 1
ATOM 2215 C CA . ILE B 1 68 ? 50.147 8.136 63.594 1.00 23.80 68 ILE B CA 1
ATOM 2216 C C . ILE B 1 68 ? 49.548 7.806 64.965 1.00 23.80 68 ILE B C 1
ATOM 2217 O O . ILE B 1 68 ? 49.076 8.690 65.683 1.00 23.80 68 ILE B O 1
ATOM 2222 N N . VAL B 1 69 ? 49.653 6.535 65.343 1.00 23.80 69 VAL B N 1
ATOM 2223 C CA . VAL B 1 69 ? 49.104 6.030 66.601 1.00 23.80 69 VAL B CA 1
ATOM 2224 C C . VAL B 1 69 ? 49.750 6.517 67.893 1.00 23.80 69 VAL B C 1
ATOM 2225 O O . VAL B 1 69 ? 49.091 7.168 68.713 1.00 23.80 69 VAL B O 1
ATOM 2229 N N . VAL B 1 70 ? 51.036 6.232 68.057 1.00 23.80 70 VAL B N 1
ATOM 2230 C CA . VAL B 1 70 ? 51.753 6.594 69.273 1.00 23.80 70 VAL B CA 1
ATOM 2231 C C . VAL B 1 70 ? 51.475 7.974 69.867 1.00 23.80 70 VAL B C 1
ATOM 2232 O O . VAL B 1 70 ? 51.069 8.074 71.027 1.00 23.80 70 VAL B O 1
ATOM 2236 N N . ASN B 1 71 ? 51.688 9.040 69.098 1.00 23.80 71 ASN B N 1
ATOM 2237 C CA . ASN B 1 71 ? 51.438 10.380 69.637 1.00 23.80 71 ASN B CA 1
ATOM 2238 C C . ASN B 1 71 ? 49.987 10.821 69.637 1.00 23.80 71 ASN B C 1
ATOM 2239 O O . ASN B 1 71 ? 49.618 11.752 70.354 1.00 23.80 71 ASN B O 1
ATOM 2244 N N . MET B 1 72 ? 49.163 10.153 68.847 1.00 23.80 72 MET B N 1
ATOM 2245 C CA . MET B 1 72 ? 47.744 10.480 68.801 1.00 23.80 72 MET B CA 1
ATOM 2246 C C . MET B 1 72 ? 47.173 10.116 70.170 1.00 23.80 72 MET B C 1
ATOM 2247 O O . MET B 1 72 ? 46.325 10.827 70.724 1.00 23.80 72 MET B O 1
ATOM 2252 N N . VAL B 1 73 ? 47.679 9.011 70.711 1.00 23.80 73 VAL B N 1
ATOM 2253 C CA . VAL B 1 73 ? 47.282 8.501 72.026 1.00 23.80 73 VAL B CA 1
ATOM 2254 C C . VAL B 1 73 ? 47.940 9.347 73.110 1.00 23.80 73 VAL B C 1
ATOM 2255 O O . VAL B 1 73 ? 47.303 9.715 74.102 1.00 23.80 73 VAL B O 1
ATOM 2259 N N . LYS B 1 74 ? 49.216 9.654 72.893 1.00 23.80 74 LYS B N 1
ATOM 2260 C CA . LYS B 1 74 ? 50.020 10.463 73.799 1.00 23.80 74 LYS B CA 1
ATOM 2261 C C . LYS B 1 74 ? 49.255 11.693 74.300 1.00 23.80 74 LYS B C 1
ATOM 2262 O O . LYS B 1 74 ? 49.028 11.847 75.502 1.00 23.80 74 LYS B O 1
ATOM 2268 N N . GLU B 1 75 ? 48.846 12.550 73.369 1.00 23.80 75 GLU B N 1
ATOM 2269 C CA . GLU B 1 75 ? 48.125 13.777 73.704 1.00 23.80 75 GLU B CA 1
ATOM 2270 C C . GLU B 1 75 ? 46.747 13.609 74.358 1.00 23.80 75 GLU B C 1
ATOM 2271 O O . GLU B 1 75 ? 46.256 14.527 75.035 1.00 23.80 75 GLU B O 1
ATOM 2277 N N . ARG B 1 76 ? 46.128 12.447 74.171 1.00 23.80 76 ARG B N 1
ATOM 2278 C CA . ARG B 1 76 ? 44.818 12.184 74.768 1.00 23.80 76 ARG B CA 1
ATOM 2279 C C . ARG B 1 76 ? 45.007 11.931 76.260 1.00 23.80 76 ARG B C 1
ATOM 2280 O O . ARG B 1 76 ? 44.137 12.245 77.077 1.00 23.80 76 ARG B O 1
ATOM 2288 N N . LEU B 1 77 ? 46.154 11.359 76.608 1.00 23.80 77 LEU B N 1
ATOM 2289 C CA . LEU B 1 77 ? 46.472 11.092 78.005 1.00 23.80 77 LEU B CA 1
ATOM 2290 C C . LEU B 1 77 ? 46.873 12.385 78.712 1.00 23.80 77 LEU B C 1
ATOM 2291 O O . LEU B 1 77 ? 46.818 12.459 79.943 1.00 23.80 77 LEU B O 1
ATOM 2296 N N . ARG B 1 78 ? 47.293 13.392 77.936 1.00 23.80 78 ARG B N 1
ATOM 2297 C CA . ARG B 1 78 ? 47.688 14.688 78.487 1.00 23.80 78 ARG B CA 1
ATOM 2298 C C . ARG B 1 78 ? 46.486 15.495 78.996 1.00 23.80 78 ARG B C 1
ATOM 2299 O O . ARG B 1 78 ? 46.637 16.357 79.860 1.00 23.80 78 ARG B O 1
ATOM 2307 N N . GLN B 1 79 ? 45.301 15.237 78.456 1.00 23.80 79 GLN B N 1
ATOM 2308 C CA . GLN B 1 79 ? 44.094 15.947 78.896 1.00 23.80 79 GLN B CA 1
ATOM 2309 C C . GLN B 1 79 ? 43.860 15.707 80.402 1.00 23.80 79 GLN B C 1
ATOM 2310 O O . GLN B 1 79 ? 44.115 14.611 80.906 1.00 23.80 79 GLN B O 1
ATOM 2316 N N . PRO B 1 80 ? 43.308 16.711 81.121 1.00 23.80 80 PRO B N 1
ATOM 2317 C CA . PRO B 1 80 ? 43.020 16.677 82.565 1.00 23.80 80 PRO B CA 1
ATOM 2318 C C . PRO B 1 80 ? 42.186 15.507 83.098 1.00 23.80 80 PRO B C 1
ATOM 2319 O O . PRO B 1 80 ? 42.592 14.832 84.050 1.00 23.80 80 PRO B O 1
ATOM 2323 N N . ASP B 1 81 ? 41.028 15.275 82.487 1.00 23.80 81 ASP B N 1
ATOM 2324 C CA . ASP B 1 81 ? 40.117 14.197 82.896 1.00 23.80 81 ASP B CA 1
ATOM 2325 C C . ASP B 1 81 ? 40.796 12.843 83.113 1.00 23.80 81 ASP B C 1
ATOM 2326 O O . ASP B 1 81 ? 40.472 12.133 84.070 1.00 23.80 81 ASP B O 1
ATOM 2331 N N . ALA B 1 82 ? 41.764 12.512 82.254 1.00 23.80 82 ALA B N 1
ATOM 2332 C CA . ALA B 1 82 ? 42.484 11.247 82.358 1.00 23.80 82 ALA B CA 1
ATOM 2333 C C . ALA B 1 82 ? 43.389 11.225 83.583 1.00 23.80 82 ALA B C 1
ATOM 2334 O O . ALA B 1 82 ? 43.547 10.190 84.241 1.00 23.80 82 ALA B O 1
ATOM 2336 N N . GLN B 1 83 ? 43.95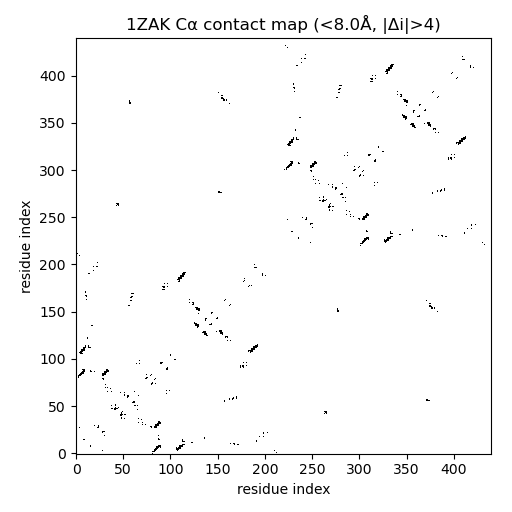9 12.381 83.896 1.00 23.80 83 GLN B N 1
ATOM 2337 C CA . GLN B 1 83 ? 44.855 12.505 85.028 1.00 23.80 83 GLN B CA 1
ATOM 2338 C C . GLN B 1 83 ? 44.123 12.705 86.356 1.00 23.80 83 GLN B C 1
ATOM 2339 O O . GLN B 1 83 ? 44.646 12.354 87.413 1.00 23.80 83 GLN B O 1
ATOM 2345 N N . GLU B 1 84 ? 42.912 13.249 86.302 1.00 23.80 84 GLU B N 1
ATOM 2346 C CA . GLU B 1 84 ? 42.132 13.491 87.516 1.00 23.80 84 GLU B CA 1
ATOM 2347 C C . GLU B 1 84 ? 41.193 12.347 87.897 1.00 23.80 84 GLU B C 1
ATOM 2348 O O . GLU B 1 84 ? 41.065 12.002 89.073 1.00 23.80 84 GLU B O 1
ATOM 2354 N N . ASN B 1 85 ? 40.534 11.765 86.908 1.00 23.80 85 ASN B N 1
ATOM 2355 C CA . ASN B 1 85 ? 39.591 10.676 87.166 1.00 23.80 85 ASN B CA 1
ATOM 2356 C C . ASN B 1 85 ? 40.221 9.298 86.960 1.00 23.80 85 ASN B C 1
ATOM 2357 O O . ASN B 1 85 ? 40.039 8.392 87.786 1.00 23.80 85 ASN B O 1
ATOM 2362 N N . GLY B 1 86 ? 40.968 9.150 85.863 1.00 23.80 86 GLY B N 1
ATOM 2363 C CA . GLY B 1 86 ? 41.611 7.883 85.559 1.00 23.80 86 GLY B CA 1
ATOM 2364 C C . GLY B 1 86 ? 41.445 7.570 84.089 1.00 23.80 86 GLY B C 1
ATOM 2365 O O . GLY B 1 86 ? 40.535 8.109 83.452 1.00 23.80 86 GLY B O 1
ATOM 2366 N N . TRP B 1 87 ? 42.309 6.706 83.546 1.00 23.80 87 TRP B N 1
ATOM 2367 C CA . TRP B 1 87 ? 42.253 6.342 82.133 1.00 23.80 87 TRP B CA 1
ATOM 2368 C C . TRP B 1 87 ? 41.913 4.873 81.919 1.00 23.80 87 TRP B C 1
ATOM 2369 O O . TRP B 1 87 ? 42.233 4.016 82.743 1.00 23.80 87 TRP B O 1
ATOM 2380 N N . LEU B 1 88 ? 41.285 4.594 80.791 1.00 23.80 88 LEU B N 1
ATOM 2381 C CA . LEU B 1 88 ? 40.908 3.239 80.426 1.00 23.80 88 LEU B CA 1
ATOM 2382 C C . LEU B 1 88 ? 41.324 3.009 78.970 1.00 23.80 88 LEU B C 1
ATOM 2383 O O . LEU B 1 88 ? 40.618 3.423 78.056 1.00 23.80 88 LEU B O 1
ATOM 2388 N N . LEU B 1 89 ? 42.494 2.412 78.752 1.00 23.80 89 LEU B N 1
ATOM 2389 C CA . LEU B 1 89 ? 42.963 2.141 77.395 1.00 23.80 89 LEU B CA 1
ATOM 2390 C C . LEU B 1 89 ? 42.176 1.012 76.751 1.00 23.80 89 LEU B C 1
ATOM 2391 O O . LEU B 1 89 ? 41.670 0.117 77.429 1.00 23.80 89 LEU B O 1
ATOM 2396 N N . ASP B 1 90 ? 42.096 1.055 75.431 1.00 23.80 90 ASP B N 1
ATOM 2397 C CA . ASP B 1 90 ? 41.369 0.057 74.677 1.00 23.80 90 ASP B CA 1
ATOM 2398 C C . ASP B 1 90 ? 42.034 -0.071 73.306 1.00 23.80 90 ASP B C 1
ATOM 2399 O O . ASP B 1 90 ? 42.048 0.874 72.518 1.00 23.80 90 ASP B O 1
ATOM 2404 N N . GLY B 1 91 ? 42.614 -1.237 73.044 1.00 23.80 91 GLY B N 1
ATOM 2405 C CA . GLY B 1 91 ? 43.279 -1.472 71.770 1.00 23.80 91 GLY B CA 1
ATOM 2406 C C . GLY B 1 91 ? 44.631 -0.795 71.687 1.00 23.80 91 GLY B C 1
ATOM 2407 O O . GLY B 1 91 ? 45.014 -0.247 70.654 1.00 23.80 91 GLY B O 1
ATOM 2408 N N . TYR B 1 92 ? 45.349 -0.818 72.790 1.00 23.80 92 TYR B N 1
ATOM 2409 C CA . TYR B 1 92 ? 46.662 -0.207 72.836 1.00 23.80 92 TYR B CA 1
ATOM 2410 C C . TYR B 1 92 ? 47.327 -0.634 74.127 1.00 23.80 92 TYR B C 1
ATOM 2411 O O . TYR B 1 92 ? 46.675 -0.654 75.181 1.00 23.80 92 TYR B O 1
ATOM 2420 N N . PRO B 1 93 ? 48.602 -1.066 74.050 1.00 23.80 93 PRO B N 1
ATOM 2421 C CA . PRO B 1 93 ? 49.404 -1.164 72.817 1.00 23.80 93 PRO B CA 1
ATOM 2422 C C . PRO B 1 93 ? 49.060 -2.422 72.029 1.00 23.80 93 PRO B C 1
ATOM 2423 O O . PRO B 1 93 ? 48.244 -3.236 72.474 1.00 23.80 93 PRO B O 1
ATOM 2427 N N . ARG B 1 94 ? 49.672 -2.571 70.855 1.00 23.80 94 ARG B N 1
ATOM 2428 C CA . ARG B 1 94 ? 49.433 -3.731 70.006 1.00 23.80 94 ARG B CA 1
ATOM 2429 C C . ARG B 1 94 ? 50.747 -4.271 69.439 1.00 23.80 94 ARG B C 1
ATOM 2430 O O . ARG B 1 94 ? 50.753 -5.172 68.601 1.00 23.80 94 ARG B O 1
ATOM 2438 N N . SER B 1 95 ? 51.857 -3.720 69.909 1.00 23.80 95 SER B N 1
ATOM 2439 C CA . SER B 1 95 ? 53.185 -4.142 69.466 1.00 23.80 95 SER B CA 1
ATOM 2440 C C . SER B 1 95 ? 54.220 -3.729 70.495 1.00 23.80 95 SER B C 1
ATOM 2441 O O . SER B 1 95 ? 53.977 -2.821 71.306 1.00 23.80 95 SER B O 1
ATOM 2444 N N . TYR B 1 96 ? 55.372 -4.395 70.448 1.00 23.80 96 TYR B N 1
ATOM 2445 C CA . TYR B 1 96 ? 56.464 -4.116 71.362 1.00 23.80 96 TYR B CA 1
ATOM 2446 C C . TYR B 1 96 ? 56.796 -2.623 71.416 1.00 23.80 96 TYR B C 1
ATOM 2447 O O . TYR B 1 96 ? 56.765 -2.014 72.484 1.00 23.80 96 TYR B O 1
ATOM 2456 N N . SER B 1 97 ? 57.102 -2.036 70.262 1.00 23.80 97 SER B N 1
ATOM 2457 C CA . SER B 1 97 ? 57.441 -0.620 70.190 1.00 23.80 97 SER B CA 1
ATOM 2458 C C . SER B 1 97 ? 56.391 0.260 70.881 1.00 23.80 97 SER B C 1
ATOM 2459 O O . SER B 1 97 ? 56.735 1.131 71.679 1.00 23.80 97 SER B O 1
ATOM 2462 N N . GLN B 1 98 ? 55.118 0.002 70.603 1.00 23.80 98 GLN B N 1
ATOM 2463 C CA . GLN B 1 98 ? 54.020 0.768 71.200 1.00 23.80 98 GLN B CA 1
ATOM 2464 C C . GLN B 1 98 ? 54.026 0.677 72.715 1.00 23.80 98 GLN B C 1
ATOM 2465 O O . GLN B 1 98 ? 53.890 1.689 73.408 1.00 23.80 98 GLN B O 1
ATOM 2471 N N . ALA B 1 99 ? 54.162 -0.542 73.226 1.00 23.80 99 ALA B N 1
ATOM 2472 C CA . ALA B 1 99 ? 54.183 -0.767 74.665 1.00 23.80 99 ALA B CA 1
ATOM 2473 C C . ALA B 1 99 ? 55.347 -0.006 75.281 1.00 23.80 99 ALA B C 1
ATOM 2474 O O . ALA B 1 99 ? 55.170 0.725 76.264 1.00 23.80 99 ALA B O 1
ATOM 2476 N N . MET B 1 100 ? 56.523 -0.147 74.663 1.00 23.80 100 MET B N 1
ATOM 2477 C CA . MET B 1 100 ? 57.741 0.502 75.120 1.00 23.80 100 MET B CA 1
ATOM 2478 C C . MET B 1 100 ? 57.646 2.019 75.193 1.00 23.80 100 MET B C 1
ATOM 2479 O O . MET B 1 100 ? 58.167 2.628 76.127 1.00 23.80 100 MET B O 1
ATOM 2484 N N . ALA B 1 101 ? 56.962 2.618 74.226 1.00 23.80 101 ALA B N 1
ATOM 2485 C CA . ALA B 1 101 ? 56.780 4.067 74.179 1.00 23.80 101 ALA B CA 1
ATOM 2486 C C . ALA B 1 101 ? 56.263 4.595 75.524 1.00 23.80 101 ALA B C 1
ATOM 2487 O O . ALA B 1 101 ? 56.778 5.581 76.056 1.00 23.80 101 ALA B O 1
ATOM 2489 N N . LEU B 1 102 ? 55.278 3.894 76.092 1.00 23.80 102 LEU B N 1
ATOM 2490 C CA . LEU B 1 102 ? 54.664 4.268 77.369 1.00 23.80 102 LEU B CA 1
ATOM 2491 C C . LEU B 1 102 ? 55.541 4.061 78.587 1.00 23.80 102 LEU B C 1
ATOM 2492 O O . LEU B 1 102 ? 55.504 4.865 79.514 1.00 23.80 102 LEU B O 1
ATOM 2497 N N . GLU B 1 103 ? 56.342 3.004 78.587 1.00 23.80 103 GLU B N 1
ATOM 2498 C CA . GLU B 1 103 ? 57.208 2.732 79.719 1.00 23.80 103 GLU B CA 1
ATOM 2499 C C . GLU B 1 103 ? 58.255 3.819 79.900 1.00 23.80 103 GLU B C 1
ATOM 2500 O O . GLU B 1 103 ? 58.651 4.124 81.021 1.00 23.80 103 GLU B O 1
ATOM 2506 N N . THR B 1 104 ? 58.665 4.437 78.795 1.00 23.80 104 THR B N 1
ATOM 2507 C CA . THR B 1 104 ? 59.661 5.504 78.819 1.00 23.80 104 THR B CA 1
ATOM 2508 C C . THR B 1 104 ? 59.127 6.804 79.462 1.00 23.80 104 THR B C 1
ATOM 2509 O O . THR B 1 104 ? 59.892 7.720 79.750 1.00 23.80 104 THR B O 1
ATOM 2513 N N . LEU B 1 105 ? 57.815 6.881 79.671 1.00 23.80 105 LEU B N 1
ATOM 2514 C CA . LEU B 1 105 ? 57.175 8.050 80.282 1.00 23.80 105 LEU B CA 1
ATOM 2515 C C . LEU B 1 105 ? 56.609 7.697 81.670 1.00 23.80 105 LEU B C 1
ATOM 2516 O O . LEU B 1 105 ? 55.839 8.470 82.256 1.00 23.80 105 LEU B O 1
ATOM 2521 N N . GLU B 1 106 ? 56.966 6.517 82.174 1.00 23.80 106 GLU B N 1
ATOM 2522 C CA . GLU B 1 106 ? 56.488 6.051 83.475 1.00 23.80 106 GLU B CA 1
ATOM 2523 C C . GLU B 1 106 ? 54.976 5.827 83.521 1.00 23.80 106 GLU B C 1
ATOM 2524 O O . GLU B 1 106 ? 54.326 6.005 84.559 1.00 23.80 106 GLU B O 1
ATOM 2530 N N . ILE B 1 107 ? 54.417 5.425 82.395 1.00 23.80 107 ILE B N 1
ATOM 2531 C CA . ILE B 1 107 ? 52.987 5.172 82.329 1.00 23.80 107 ILE B CA 1
ATOM 2532 C C . ILE B 1 107 ? 52.763 3.662 82.382 1.00 23.80 107 ILE B C 1
ATOM 2533 O O . ILE B 1 107 ? 53.018 2.947 81.407 1.00 23.80 107 ILE B O 1
ATOM 2538 N N . ARG B 1 108 ? 52.346 3.180 83.549 1.00 23.80 108 ARG B N 1
ATOM 2539 C CA . ARG B 1 108 ? 52.080 1.760 83.757 1.00 23.80 108 ARG B CA 1
ATOM 2540 C C . ARG B 1 108 ? 50.692 1.654 84.406 1.00 23.80 108 ARG B C 1
ATOM 2541 O O . ARG B 1 108 ? 50.318 2.493 85.235 1.00 23.80 108 ARG B O 1
ATOM 2549 N N . PRO B 1 109 ? 49.887 0.671 83.982 1.00 23.80 109 PRO B N 1
ATOM 2550 C CA . PRO B 1 109 ? 48.538 0.469 84.524 1.00 23.80 109 PRO B CA 1
ATOM 2551 C C . PRO B 1 109 ? 48.536 -0.245 85.870 1.00 23.80 109 PRO B C 1
ATOM 2552 O O . PRO B 1 109 ? 49.592 -0.523 86.428 1.00 23.80 109 PRO B O 1
ATOM 2556 N N . ASP B 1 110 ? 47.336 -0.519 86.385 1.00 23.80 110 ASP B N 1
ATOM 2557 C CA . ASP B 1 110 ? 47.164 -1.229 87.647 1.00 23.80 110 ASP B CA 1
ATOM 2558 C C . ASP B 1 110 ? 47.007 -2.712 87.334 1.00 23.80 110 ASP B C 1
ATOM 2559 O O . ASP B 1 110 ? 47.525 -3.561 88.050 1.00 23.80 110 ASP B O 1
ATOM 2564 N N . THR B 1 111 ? 46.276 -3.009 86.268 1.00 23.80 111 THR B N 1
ATOM 2565 C CA . THR B 1 111 ? 46.052 -4.380 85.805 1.00 23.80 111 THR B CA 1
ATOM 2566 C C . THR B 1 111 ? 45.848 -4.407 84.290 1.00 23.80 111 THR B C 1
ATOM 2567 O O . THR B 1 111 ? 45.459 -3.400 83.686 1.00 23.80 111 THR B O 1
ATOM 2571 N N . PHE B 1 112 ? 46.131 -5.558 83.684 1.00 23.80 112 PHE B N 1
ATOM 2572 C CA . PHE B 1 112 ? 46.008 -5.738 82.246 1.00 23.80 112 PHE B CA 1
ATOM 2573 C C . PHE B 1 112 ? 44.982 -6.839 82.003 1.00 23.80 112 PHE B C 1
ATOM 2574 O O . PHE B 1 112 ? 45.256 -8.015 82.226 1.00 23.80 112 PHE B O 1
ATOM 2582 N N . ILE B 1 113 ? 43.803 -6.459 81.544 1.00 23.80 113 ILE B N 1
ATOM 2583 C CA . ILE B 1 113 ? 42.749 -7.433 81.305 1.00 23.80 113 ILE B CA 1
ATOM 2584 C C . ILE B 1 113 ? 42.739 -7.955 79.875 1.00 23.80 113 ILE B C 1
ATOM 2585 O O . ILE B 1 113 ? 42.556 -7.188 78.931 1.00 23.80 113 ILE B O 1
ATOM 2590 N N . LEU B 1 114 ? 42.916 -9.262 79.722 1.00 23.80 114 LEU B N 1
ATOM 2591 C CA . LEU B 1 114 ? 42.897 -9.880 78.407 1.00 23.80 114 LEU B CA 1
ATOM 2592 C C . LEU B 1 114 ? 41.636 -10.721 78.267 1.00 23.80 114 LEU B C 1
ATOM 2593 O O . LEU B 1 114 ? 41.367 -11.581 79.107 1.00 23.80 114 LEU B O 1
ATOM 2598 N N . LEU B 1 115 ? 40.870 -10.479 77.211 1.00 23.80 115 LEU B N 1
ATOM 2599 C CA . LEU B 1 115 ? 39.639 -11.230 76.959 1.00 23.80 115 LEU B CA 1
ATOM 2600 C C . LEU B 1 115 ? 39.961 -12.485 76.147 1.00 23.80 115 LEU B C 1
ATOM 2601 O O . LEU B 1 115 ? 40.338 -12.393 74.971 1.00 23.80 115 LEU B O 1
ATOM 2606 N N . ASP B 1 116 ? 39.826 -13.652 76.772 1.00 23.80 116 ASP B N 1
ATOM 2607 C CA . ASP B 1 116 ? 40.106 -14.925 76.103 1.00 23.80 116 ASP B CA 1
ATOM 2608 C C . ASP B 1 116 ? 38.864 -15.517 75.434 1.00 23.80 116 ASP B C 1
ATOM 2609 O O . ASP B 1 116 ? 37.921 -15.946 76.109 1.00 23.80 116 ASP B O 1
ATOM 2614 N N . VAL B 1 117 ? 38.877 -15.547 74.103 1.00 23.80 117 VAL B N 1
ATOM 2615 C CA . VAL B 1 117 ? 37.754 -16.080 73.336 1.00 23.80 117 VAL B CA 1
ATOM 2616 C C . VAL B 1 117 ? 38.264 -17.085 72.274 1.00 23.80 117 VAL B C 1
ATOM 2617 O O . VAL B 1 117 ? 39.316 -16.876 71.648 1.00 23.80 117 VAL B O 1
ATOM 2621 N N . PRO B 1 118 ? 37.566 -18.225 72.123 1.00 23.80 118 PRO B N 1
ATOM 2622 C CA . PRO B 1 118 ? 37.956 -19.243 71.136 1.00 23.80 118 PRO B CA 1
ATOM 2623 C C . PRO B 1 118 ? 37.716 -18.713 69.720 1.00 23.80 118 PRO B C 1
ATOM 2624 O O . PRO B 1 118 ? 36.620 -18.250 69.422 1.00 23.80 118 PRO B O 1
ATOM 2628 N N . ASP B 1 119 ? 38.720 -18.813 68.844 1.00 23.80 119 ASP B N 1
ATOM 2629 C CA . ASP B 1 119 ? 38.623 -18.331 67.460 1.00 23.80 119 ASP B CA 1
ATOM 2630 C C . ASP B 1 119 ? 37.377 -18.801 66.726 1.00 23.80 119 ASP B C 1
ATOM 2631 O O . ASP B 1 119 ? 36.856 -18.102 65.865 1.00 23.80 119 ASP B O 1
ATOM 2636 N N . GLU B 1 120 ? 36.921 -20.001 67.059 1.00 23.80 120 GLU B N 1
ATOM 2637 C CA . GLU B 1 120 ? 35.756 -20.593 66.435 1.00 23.80 120 GLU B CA 1
ATOM 2638 C C . GLU B 1 120 ? 34.487 -19.739 66.581 1.00 23.80 120 GLU B C 1
ATOM 2639 O O . GLU B 1 120 ? 33.611 -19.776 65.729 1.00 23.80 120 GLU B O 1
ATOM 2645 N N . LEU B 1 121 ? 34.407 -18.947 67.645 1.00 23.80 121 LEU B N 1
ATOM 2646 C CA . LEU B 1 121 ? 33.245 -18.096 67.914 1.00 23.80 121 LEU B CA 1
ATOM 2647 C C . LEU B 1 121 ? 33.219 -16.795 67.110 1.00 23.80 121 LEU B C 1
ATOM 2648 O O . LEU B 1 121 ? 32.234 -16.478 66.452 1.00 23.80 121 LEU B O 1
ATOM 2653 N N . LEU B 1 122 ? 34.315 -16.051 67.196 1.00 23.80 122 LEU B N 1
ATOM 2654 C CA . LEU B 1 122 ? 34.512 -14.745 66.555 1.00 23.80 122 LEU B CA 1
ATOM 2655 C C . LEU B 1 122 ? 33.764 -14.393 65.266 1.00 23.80 122 LEU B C 1
ATOM 2656 O O . LEU B 1 122 ? 33.082 -13.366 65.212 1.00 23.80 122 LEU B O 1
ATOM 2661 N N . VAL B 1 123 ? 33.871 -15.236 64.240 1.00 23.80 123 VAL B N 1
ATOM 2662 C CA . VAL B 1 123 ? 33.220 -14.961 62.956 1.00 23.80 123 VAL B CA 1
ATOM 2663 C C . VAL B 1 123 ? 31.748 -14.544 63.046 1.00 23.80 123 VAL B C 1
ATOM 2664 O O . VAL B 1 123 ? 31.374 -13.500 62.521 1.00 23.80 123 VAL B O 1
ATOM 2668 N N . GLU B 1 124 ? 30.918 -15.337 63.722 1.00 23.80 124 GLU B N 1
ATOM 2669 C CA . GLU B 1 124 ? 29.505 -15.003 63.826 1.00 23.80 124 GLU B CA 1
ATOM 2670 C C . GLU B 1 124 ? 29.220 -13.775 64.697 1.00 23.80 124 GLU B C 1
ATOM 2671 O O . GLU B 1 124 ? 28.164 -13.141 64.570 1.00 23.80 124 GLU B O 1
ATOM 2677 N N . ARG B 1 125 ? 30.154 -13.431 65.572 1.00 23.80 125 ARG B N 1
ATOM 2678 C CA . ARG B 1 125 ? 29.981 -12.264 66.433 1.00 23.80 125 ARG B CA 1
ATOM 2679 C C . ARG B 1 125 ? 30.073 -11.014 65.569 1.00 23.80 125 ARG B C 1
ATOM 2680 O O . ARG B 1 125 ? 29.187 -10.159 65.625 1.00 23.80 125 ARG B O 1
ATOM 2688 N N . VAL B 1 126 ? 31.093 -10.966 64.704 1.00 23.80 126 VAL B N 1
ATOM 2689 C CA . VAL B 1 126 ? 31.323 -9.818 63.826 1.00 23.80 126 VAL B CA 1
ATOM 2690 C C . VAL B 1 126 ? 30.360 -9.639 62.643 1.00 23.80 126 VAL B C 1
ATOM 2691 O O . VAL B 1 126 ? 30.018 -8.507 62.291 1.00 23.80 126 VAL B O 1
ATOM 2695 N N . VAL B 1 127 ? 29.900 -10.739 62.052 1.00 23.80 127 VAL B N 1
ATOM 2696 C CA . VAL B 1 127 ? 28.990 -10.668 60.907 1.00 23.80 127 VAL B CA 1
ATOM 2697 C C . VAL B 1 127 ? 27.585 -10.171 61.253 1.00 23.80 127 VAL B C 1
ATOM 2698 O O . VAL B 1 127 ? 26.779 -9.928 60.365 1.00 23.80 127 VAL B O 1
ATOM 2702 N N . GLY B 1 128 ? 27.279 -10.061 62.541 1.00 23.80 128 GLY B N 1
ATOM 2703 C CA . GLY B 1 128 ? 25.970 -9.580 62.944 1.00 23.80 128 GLY B CA 1
ATOM 2704 C C . GLY B 1 128 ? 26.052 -8.306 63.763 1.00 23.80 128 GLY B C 1
ATOM 2705 O O . GLY B 1 128 ? 25.040 -7.855 64.320 1.00 23.80 128 GLY B O 1
ATOM 2706 N N . ARG B 1 129 ? 27.254 -7.747 63.873 1.00 23.80 129 ARG B N 1
ATOM 2707 C CA . ARG B 1 129 ? 27.455 -6.533 64.643 1.00 23.80 129 ARG B CA 1
ATOM 2708 C C . ARG B 1 129 ? 26.955 -5.305 63.897 1.00 23.80 129 ARG B C 1
ATOM 2709 O O . ARG B 1 129 ? 27.263 -5.121 62.715 1.00 23.80 129 ARG B O 1
ATOM 2717 N N . ARG B 1 130 ? 26.178 -4.478 64.599 1.00 23.80 130 ARG B N 1
ATOM 2718 C CA . ARG B 1 130 ? 25.627 -3.245 64.049 1.00 23.80 130 ARG B CA 1
ATOM 2719 C C . ARG B 1 130 ? 26.047 -2.089 64.947 1.00 23.80 130 ARG B C 1
ATOM 2720 O O . ARG B 1 130 ? 26.497 -2.303 66.070 1.00 23.80 130 ARG B O 1
ATOM 2728 N N . LEU B 1 131 ? 25.852 -0.866 64.471 1.00 23.80 131 LEU B N 1
ATOM 2729 C CA . LEU B 1 131 ? 26.206 0.321 65.237 1.00 23.80 131 LEU B CA 1
ATOM 2730 C C . LEU B 1 131 ? 25.258 1.500 65.023 1.00 23.80 131 LEU B C 1
ATOM 2731 O O . LEU B 1 131 ? 24.995 1.885 63.890 1.00 23.80 131 LEU B O 1
ATOM 2736 N N . ASP B 1 132 ? 24.732 2.051 66.117 1.00 23.80 132 ASP B N 1
ATOM 2737 C CA . ASP B 1 132 ? 23.838 3.201 66.055 1.00 23.80 132 ASP B CA 1
ATOM 2738 C C . ASP B 1 132 ? 24.739 4.431 66.130 1.00 23.80 132 ASP B C 1
ATOM 2739 O O . ASP B 1 132 ? 25.321 4.702 67.174 1.00 23.80 132 ASP B O 1
ATOM 2744 N N . PRO B 1 133 ? 24.839 5.209 65.038 1.00 23.80 133 PRO B N 1
ATOM 2745 C CA . PRO B 1 133 ? 25.671 6.419 64.957 1.00 23.80 133 PRO B CA 1
ATOM 2746 C C . PRO B 1 133 ? 25.272 7.550 65.900 1.00 23.80 133 PRO B C 1
ATOM 2747 O O . PRO B 1 133 ? 26.126 8.239 66.443 1.00 23.80 133 PRO B O 1
ATOM 2751 N N . VAL B 1 134 ? 23.968 7.726 66.091 1.00 23.80 134 VAL B N 1
ATOM 2752 C CA . VAL B 1 134 ? 23.422 8.786 66.940 1.00 23.80 134 VAL B CA 1
ATOM 2753 C C . VAL B 1 134 ? 23.748 8.632 68.428 1.00 23.80 134 VAL B C 1
ATOM 2754 O O . VAL B 1 134 ? 23.674 9.601 69.183 1.00 23.80 134 VAL B O 1
ATOM 2758 N N . THR B 1 135 ? 24.119 7.426 68.844 1.00 23.80 135 THR B N 1
ATOM 2759 C CA . THR B 1 135 ? 24.411 7.164 70.246 1.00 23.80 135 THR B CA 1
ATOM 2760 C C . THR B 1 135 ? 25.790 6.576 70.488 1.00 23.80 135 THR B C 1
ATOM 2761 O O . THR B 1 135 ? 26.455 6.937 71.454 1.00 23.80 135 THR B O 1
ATOM 2765 N N . GLY B 1 136 ? 26.185 5.625 69.644 1.00 23.80 136 GLY B N 1
ATOM 2766 C CA . GLY B 1 136 ? 27.479 4.980 69.776 1.00 23.80 136 GLY B CA 1
ATOM 2767 C C . GLY B 1 136 ? 27.358 3.609 70.407 1.00 23.80 136 GLY B C 1
ATOM 2768 O O . GLY B 1 136 ? 28.358 2.946 70.661 1.00 23.80 136 GLY B O 1
ATOM 2769 N N . LYS B 1 137 ? 26.123 3.181 70.660 1.00 23.80 137 LYS B N 1
ATOM 2770 C CA . LYS B 1 137 ? 25.854 1.883 71.266 1.00 23.80 137 LYS B CA 1
ATOM 2771 C C . LYS B 1 137 ? 26.078 0.721 70.302 1.00 23.80 137 LYS B C 1
ATOM 2772 O O . LYS B 1 137 ? 25.581 0.730 69.175 1.00 23.80 137 LYS B O 1
ATOM 2778 N N . ILE B 1 138 ? 26.813 -0.282 70.762 1.00 23.80 138 ILE B N 1
ATOM 2779 C CA . ILE B 1 138 ? 27.089 -1.466 69.961 1.00 23.80 138 ILE B CA 1
ATOM 2780 C C . ILE B 1 138 ? 25.871 -2.361 70.070 1.00 23.80 138 ILE B C 1
ATOM 2781 O O . ILE B 1 138 ? 25.198 -2.395 71.110 1.00 23.80 138 ILE B O 1
ATOM 2786 N N . TYR B 1 139 ? 25.589 -3.071 68.989 1.00 23.80 139 TYR B N 1
ATOM 2787 C CA . TYR B 1 139 ? 24.448 -3.969 68.929 1.00 23.80 139 TYR B CA 1
ATOM 2788 C C . TYR B 1 139 ? 24.849 -5.207 68.160 1.00 23.80 139 TYR B C 1
ATOM 2789 O O . TYR B 1 139 ? 25.920 -5.256 67.548 1.00 23.80 139 TYR B O 1
ATOM 2798 N N . HIS B 1 140 ? 23.966 -6.198 68.184 1.00 23.80 140 HIS B N 1
ATOM 2799 C CA . HIS B 1 140 ? 24.161 -7.448 67.462 1.00 23.80 140 HIS B CA 1
ATOM 2800 C C . HIS B 1 140 ? 22.757 -7.943 67.173 1.00 23.80 140 HIS B C 1
ATOM 2801 O O . HIS B 1 140 ? 21.916 -8.009 68.070 1.00 23.80 140 HIS B O 1
ATOM 2808 N N . LEU B 1 141 ? 22.506 -8.256 65.912 1.00 23.80 141 LEU B N 1
ATOM 2809 C CA . LEU B 1 141 ? 21.201 -8.730 65.475 1.00 23.80 141 LEU B CA 1
ATOM 2810 C C . LEU B 1 141 ? 20.544 -9.885 66.256 1.00 23.80 141 LEU B C 1
ATOM 2811 O O . LEU B 1 141 ? 19.318 -10.006 66.274 1.00 23.80 141 LEU B O 1
ATOM 2816 N N . LYS B 1 142 ? 21.351 -10.747 66.863 1.00 23.80 142 LYS B N 1
ATOM 2817 C CA . LYS B 1 142 ? 20.813 -11.866 67.637 1.00 23.80 142 LYS B CA 1
ATOM 2818 C C . LYS B 1 142 ? 21.003 -11.603 69.128 1.00 23.80 142 LYS B C 1
ATOM 2819 O O . LYS B 1 142 ? 20.033 -11.414 69.864 1.00 23.80 142 LYS B O 1
ATOM 2825 N N . TYR B 1 143 ? 22.253 -11.603 69.572 1.00 23.80 143 TYR B N 1
ATOM 2826 C CA . TYR B 1 143 ? 22.5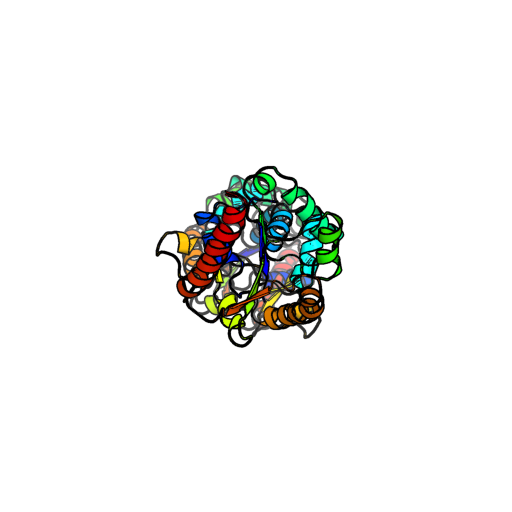60 -11.342 70.981 1.00 23.80 143 TYR B CA 1
ATOM 2827 C C . TYR B 1 143 ? 22.567 -9.822 71.145 1.00 23.80 143 TYR B C 1
ATOM 2828 O O . TYR B 1 143 ? 23.198 -9.127 70.354 1.00 23.80 143 TYR B O 1
ATOM 2837 N N . SER B 1 144 ? 21.864 -9.308 72.155 1.00 23.80 144 SER B N 1
ATOM 2838 C CA . SER B 1 144 ? 21.783 -7.860 72.406 1.00 23.80 144 SER B CA 1
ATOM 2839 C C . SER B 1 144 ? 21.270 -7.047 71.212 1.00 23.80 144 SER B C 1
ATOM 2840 O O . SER B 1 144 ? 21.943 -6.125 70.736 1.00 23.80 144 SER B O 1
ATOM 2843 N N . PRO B 1 145 ? 20.054 -7.365 70.736 1.00 23.80 145 PRO B N 1
ATOM 2844 C CA . PRO B 1 145 ? 19.439 -6.678 69.603 1.00 23.80 145 PRO B CA 1
ATOM 2845 C C . PRO B 1 145 ? 18.936 -5.282 69.990 1.00 23.80 145 PRO B C 1
ATOM 2846 O O . PRO B 1 145 ? 18.835 -4.966 71.177 1.00 23.80 145 PRO B O 1
ATOM 2850 N N . PRO B 1 146 ? 18.651 -4.417 68.995 1.00 23.80 146 PRO B N 1
ATOM 2851 C CA . PRO B 1 146 ? 18.156 -3.059 69.266 1.00 23.80 146 PRO B CA 1
ATOM 2852 C C . PRO B 1 146 ? 16.834 -3.068 70.051 1.00 23.80 146 PRO B C 1
ATOM 2853 O O . PRO B 1 146 ? 15.980 -3.931 69.840 1.00 23.80 146 PRO B O 1
ATOM 2857 N N . GLU B 1 147 ? 16.665 -2.084 70.933 1.00 23.80 147 GLU B N 1
ATOM 2858 C CA . GLU B 1 147 ? 15.472 -1.974 71.784 1.00 23.80 147 GLU B CA 1
ATOM 2859 C C . GLU B 1 147 ? 14.169 -1.609 71.084 1.00 23.80 147 GLU B C 1
ATOM 2860 O O . GLU B 1 147 ? 13.420 -0.758 71.564 1.00 23.80 147 GLU B O 1
ATOM 2866 N N . ASN B 1 148 ? 13.884 -2.286 69.977 1.00 23.80 148 ASN B N 1
ATOM 2867 C CA . ASN B 1 148 ? 12.674 -2.057 69.187 1.00 23.80 148 ASN B CA 1
ATOM 2868 C C . ASN B 1 148 ? 12.224 -0.594 69.061 1.00 23.80 148 ASN B C 1
ATOM 2869 O O . ASN B 1 148 ? 11.043 -0.263 69.197 1.00 23.80 148 ASN B O 1
ATOM 2874 N N . GLU B 1 149 ? 13.190 0.271 68.770 1.00 23.80 149 GLU B N 1
ATOM 2875 C CA . GLU B 1 149 ? 12.937 1.688 68.603 1.00 23.80 149 GLU B CA 1
ATOM 2876 C C . GLU B 1 149 ? 13.331 2.071 67.180 1.00 23.80 149 GLU B C 1
ATOM 2877 O O . GLU B 1 149 ? 13.725 1.212 66.375 1.00 23.80 149 GLU B O 1
ATOM 2883 N N . GLU B 1 150 ? 13.261 3.368 66.889 1.00 23.80 150 GLU B N 1
ATOM 2884 C CA . GLU B 1 150 ? 13.647 3.887 65.577 1.00 23.80 150 GLU B CA 1
ATOM 2885 C C . GLU B 1 150 ? 15.142 3.596 65.375 1.00 23.80 150 GLU B C 1
ATOM 2886 O O . GLU B 1 150 ? 15.687 3.755 64.280 1.00 23.80 150 GLU B O 1
ATOM 2892 N N . ILE B 1 151 ? 15.795 3.187 66.454 1.00 23.80 151 ILE B N 1
ATOM 2893 C CA . ILE B 1 151 ? 17.207 2.840 66.422 1.00 23.80 151 ILE B CA 1
ATOM 2894 C C . ILE B 1 151 ? 17.495 1.776 65.357 1.00 23.80 151 ILE B C 1
ATOM 2895 O O . ILE B 1 151 ? 18.550 1.803 64.712 1.00 23.80 151 ILE B O 1
ATOM 2900 N N . ALA B 1 152 ? 16.548 0.862 65.155 1.00 23.80 152 ALA B N 1
ATOM 2901 C CA . ALA B 1 152 ? 16.714 -0.206 64.166 1.00 23.80 152 ALA B CA 1
ATOM 2902 C C . ALA B 1 152 ? 16.899 0.330 62.740 1.00 23.80 152 ALA B C 1
ATOM 2903 O O . ALA B 1 152 ? 17.640 -0.244 61.938 1.00 23.80 152 ALA B O 1
ATOM 2905 N N . SER B 1 153 ? 16.256 1.454 62.449 1.00 23.80 153 SER B N 1
ATOM 2906 C CA . SER B 1 153 ? 16.324 2.071 61.128 1.00 23.80 153 SER B CA 1
ATOM 2907 C C . SER B 1 153 ? 17.586 2.887 60.871 1.00 23.80 153 SER B C 1
ATOM 2908 O O . SER B 1 153 ? 17.875 3.247 59.732 1.00 23.80 153 SER B O 1
ATOM 2911 N N . ARG B 1 154 ? 18.325 3.200 61.923 1.00 23.80 154 ARG B N 1
ATOM 2912 C CA . ARG B 1 154 ? 19.538 4.004 61.776 1.00 23.80 154 ARG B CA 1
ATOM 2913 C C . ARG B 1 154 ? 20.837 3.253 62.088 1.00 23.80 154 ARG B C 1
ATOM 2914 O O . ARG B 1 154 ? 21.875 3.874 62.325 1.00 23.80 154 ARG B O 1
ATOM 2922 N N . LEU B 1 155 ? 20.779 1.923 62.082 1.00 23.80 155 LEU B N 1
ATOM 2923 C CA . LEU B 1 155 ? 21.951 1.102 62.367 1.00 23.80 155 LEU B CA 1
ATOM 2924 C C . LEU B 1 155 ? 22.844 0.972 61.131 1.00 23.80 155 LEU B C 1
ATOM 2925 O O . LEU B 1 155 ? 22.360 0.908 60.005 1.00 23.80 155 LEU B O 1
ATOM 2930 N N . THR B 1 156 ? 24.149 0.921 61.350 1.00 23.80 156 THR B N 1
ATOM 2931 C CA . THR B 1 156 ? 25.118 0.810 60.264 1.00 23.80 156 THR B CA 1
ATOM 2932 C C . THR B 1 156 ? 26.161 -0.247 60.596 1.00 23.80 156 THR B C 1
ATOM 2933 O O . THR B 1 156 ? 26.060 -0.913 61.631 1.00 23.80 156 THR B O 1
ATOM 2937 N N . GLN B 1 157 ? 27.172 -0.381 59.730 1.00 23.80 157 GLN B N 1
ATOM 2938 C CA . GLN B 1 157 ? 28.245 -1.351 59.912 1.00 23.80 157 GLN B CA 1
ATOM 2939 C C . GLN B 1 157 ? 29.581 -0.771 59.440 1.00 23.80 157 GLN B C 1
ATOM 2940 O O . GLN B 1 157 ? 29.618 0.186 58.658 1.00 23.80 157 GLN B O 1
ATOM 2946 N N . ARG B 1 158 ? 30.675 -1.347 59.924 1.00 23.80 158 ARG B N 1
ATOM 2947 C CA . ARG B 1 158 ? 32.015 -0.883 59.546 1.00 23.80 158 ARG B CA 1
ATOM 2948 C C . ARG B 1 158 ? 32.410 -1.456 58.198 1.00 23.80 158 ARG B C 1
ATOM 2949 O O . ARG B 1 158 ? 31.995 -2.557 57.845 1.00 23.80 158 ARG B O 1
ATOM 2957 N N . PHE B 1 159 ? 33.269 -0.737 57.482 1.00 23.80 159 PHE B N 1
ATOM 2958 C CA . PHE B 1 159 ? 33.738 -1.175 56.172 1.00 23.80 159 PHE B CA 1
ATOM 2959 C C . PHE B 1 159 ? 34.631 -2.413 56.259 1.00 23.80 159 PHE B C 1
ATOM 2960 O O . PHE B 1 159 ? 34.826 -3.123 55.271 1.00 23.80 159 PHE B O 1
ATOM 2968 N N . ASP B 1 160 ? 35.140 -2.688 57.453 1.00 23.80 160 ASP B N 1
ATOM 2969 C CA . ASP B 1 160 ? 36.024 -3.829 57.661 1.00 23.80 160 ASP B CA 1
ATOM 2970 C C . ASP B 1 160 ? 35.431 -5.018 58.426 1.00 23.80 160 ASP B C 1
ATOM 2971 O O . ASP B 1 160 ? 36.154 -5.738 59.106 1.00 23.80 160 ASP B O 1
ATOM 2976 N N . ASP B 1 161 ? 34.130 -5.248 58.290 1.00 23.80 161 ASP B N 1
ATOM 2977 C CA . ASP B 1 161 ? 33.469 -6.360 58.976 1.00 23.80 161 ASP B CA 1
ATOM 2978 C C . ASP B 1 161 ? 33.085 -7.455 57.988 1.00 23.80 161 ASP B C 1
ATOM 2979 O O . ASP B 1 161 ? 32.001 -8.054 58.080 1.00 23.80 161 ASP B O 1
ATOM 2984 N N . THR B 1 162 ? 34.004 -7.723 57.061 1.00 23.80 162 THR B N 1
ATOM 2985 C CA . THR B 1 162 ? 33.824 -8.734 56.041 1.00 23.80 162 THR B CA 1
ATOM 2986 C C . THR B 1 162 ? 34.254 -10.092 56.617 1.00 23.80 162 THR B C 1
ATOM 2987 O O . THR B 1 162 ? 35.333 -10.209 57.191 1.00 23.80 162 THR B O 1
ATOM 2991 N N . GLU B 1 163 ? 33.370 -11.089 56.532 1.00 23.80 163 GLU B N 1
ATOM 2992 C CA . GLU B 1 163 ? 33.613 -12.451 57.047 1.00 23.80 163 GLU B CA 1
ATOM 2993 C C . GLU B 1 163 ? 35.039 -12.962 56.789 1.00 23.80 163 GLU B C 1
ATOM 2994 O O . GLU B 1 163 ? 35.699 -13.443 57.695 1.00 23.80 163 GLU B O 1
ATOM 3000 N N . GLU B 1 164 ? 35.509 -12.818 55.552 1.00 23.80 164 GLU B N 1
ATOM 3001 C CA . GLU B 1 164 ? 36.844 -13.250 55.147 1.00 23.80 164 GLU B CA 1
ATOM 3002 C C . GLU B 1 164 ? 37.998 -12.377 55.646 1.00 23.80 164 GLU B C 1
ATOM 3003 O O . GLU B 1 164 ? 39.157 -12.798 55.599 1.00 23.80 164 GLU B O 1
ATOM 3009 N N . LYS B 1 165 ? 37.694 -11.160 56.093 1.00 23.80 165 LYS B N 1
ATOM 3010 C CA . LYS B 1 165 ? 38.709 -10.238 56.601 1.00 23.80 165 LYS B CA 1
ATOM 3011 C C . LYS B 1 165 ? 39.207 -10.784 57.934 1.00 23.80 165 LYS B C 1
ATOM 3012 O O . LYS B 1 165 ? 40.394 -10.704 58.246 1.00 23.80 165 LYS B O 1
ATOM 3018 N N . VAL B 1 166 ? 38.279 -11.373 58.689 1.00 23.80 166 VAL B N 1
ATOM 3019 C CA . VAL B 1 166 ? 38.538 -11.943 60.001 1.00 23.80 166 VAL B CA 1
ATOM 3020 C C . VAL B 1 166 ? 39.789 -12.811 60.072 1.00 23.80 166 VAL B C 1
ATOM 3021 O O . VAL B 1 166 ? 40.644 -12.588 60.928 1.00 23.80 166 VAL B O 1
ATOM 3025 N N . LYS B 1 167 ? 39.900 -13.787 59.171 1.00 23.80 167 LYS B N 1
ATOM 3026 C CA . LYS B 1 167 ? 41.056 -14.683 59.144 1.00 23.80 167 LYS B CA 1
ATOM 3027 C C . LYS B 1 167 ? 42.369 -13.904 59.085 1.00 23.80 167 LYS B C 1
ATOM 3028 O O . LYS B 1 167 ? 43.349 -14.263 59.731 1.00 23.80 167 LYS B O 1
ATOM 3034 N N . LEU B 1 168 ? 42.351 -12.800 58.355 1.00 23.80 168 LEU B N 1
ATOM 3035 C CA . LEU B 1 168 ? 43.516 -11.950 58.187 1.00 23.80 168 LEU B CA 1
ATOM 3036 C C . LEU B 1 168 ? 43.857 -11.206 59.475 1.00 23.80 168 LEU B C 1
ATOM 3037 O O . LEU B 1 168 ? 44.995 -11.269 59.944 1.00 23.80 168 LEU B O 1
ATOM 3042 N N . ARG B 1 169 ? 42.858 -10.540 60.063 1.00 23.80 169 ARG B N 1
ATOM 3043 C CA . ARG B 1 169 ? 43.036 -9.766 61.293 1.00 23.80 169 ARG B CA 1
ATOM 3044 C C . ARG B 1 169 ? 43.375 -10.631 62.500 1.00 23.80 169 ARG B C 1
ATOM 3045 O O . ARG B 1 169 ? 43.789 -10.128 63.545 1.00 23.80 169 ARG B O 1
ATOM 3053 N N . LEU B 1 170 ? 43.159 -11.933 62.364 1.00 23.80 170 LEU B N 1
ATOM 3054 C CA . LEU B 1 170 ? 43.475 -12.866 63.424 1.00 23.80 170 LEU B CA 1
ATOM 3055 C C . LEU B 1 170 ? 44.981 -13.078 63.443 1.00 23.80 170 LEU B C 1
ATOM 3056 O O . LEU B 1 170 ? 45.584 -13.116 64.512 1.00 23.80 170 LEU B O 1
ATOM 3061 N N . GLU B 1 171 ? 45.582 -13.194 62.253 1.00 23.80 171 GLU B N 1
ATOM 3062 C CA . GLU B 1 171 ? 47.026 -13.402 62.106 1.00 23.80 171 GLU B CA 1
ATOM 3063 C C . GLU B 1 171 ? 47.815 -12.302 62.791 1.00 23.80 171 GLU B C 1
ATOM 3064 O O . GLU B 1 171 ? 48.600 -12.557 63.709 1.00 23.80 171 GLU B O 1
ATOM 3070 N N . THR B 1 172 ? 47.603 -11.079 62.319 1.00 23.80 172 THR B N 1
ATOM 3071 C CA . THR B 1 172 ? 48.261 -9.895 62.845 1.00 23.80 172 THR B CA 1
ATOM 3072 C C . THR B 1 172 ? 48.130 -9.875 64.363 1.00 23.80 172 THR B C 1
ATOM 3073 O O . THR B 1 172 ? 49.054 -9.471 65.063 1.00 23.80 172 THR B O 1
ATOM 3077 N N . TYR B 1 173 ? 46.985 -10.342 64.861 1.00 23.80 173 TYR B N 1
ATOM 3078 C CA . TYR B 1 173 ? 46.719 -10.376 66.285 1.00 23.80 173 TYR B CA 1
ATOM 3079 C C . TYR B 1 173 ? 47.652 -11.271 67.072 1.00 23.80 173 TYR B C 1
ATOM 3080 O O . TYR B 1 173 ? 48.617 -10.780 67.649 1.00 23.80 173 TYR B O 1
ATOM 3089 N N . TYR B 1 174 ? 47.407 -12.578 67.073 1.00 23.80 174 TYR B N 1
ATOM 3090 C CA . TYR B 1 174 ? 48.236 -13.462 67.880 1.00 23.80 174 TYR B CA 1
ATOM 3091 C C . TYR B 1 174 ? 49.735 -13.486 67.586 1.00 23.80 174 TYR B C 1
ATOM 3092 O O . TYR B 1 174 ? 50.531 -13.855 68.448 1.00 23.80 174 TYR B O 1
ATOM 3101 N N . GLN B 1 175 ? 50.118 -13.024 66.399 1.00 23.80 175 GLN B N 1
ATOM 3102 C CA . GLN B 1 175 ? 51.522 -12.948 66.002 1.00 23.80 175 GLN B CA 1
ATOM 3103 C C . GLN B 1 175 ? 52.259 -11.919 66.876 1.00 23.80 175 GLN B C 1
ATOM 3104 O O . GLN B 1 175 ? 53.381 -12.152 67.319 1.00 23.80 175 GLN B O 1
ATOM 3110 N N . ASN B 1 176 ? 51.585 -10.809 67.163 1.00 23.80 176 ASN B N 1
ATOM 3111 C CA . ASN B 1 176 ? 52.156 -9.723 67.946 1.00 23.80 176 ASN B CA 1
ATOM 3112 C C . ASN B 1 176 ? 51.969 -9.815 69.457 1.00 23.80 176 ASN B C 1
ATOM 3113 O O . ASN B 1 176 ? 52.795 -9.294 70.207 1.00 23.80 176 ASN B O 1
ATOM 3118 N N . ILE B 1 177 ? 50.898 -10.466 69.917 1.00 23.80 177 ILE B N 1
ATOM 3119 C CA . ILE B 1 177 ? 50.638 -10.578 71.356 1.00 23.80 177 ILE B CA 1
ATOM 3120 C C . ILE B 1 177 ? 51.687 -11.362 72.120 1.00 23.80 177 ILE B C 1
ATOM 3121 O O . ILE B 1 177 ? 51.765 -11.261 73.344 1.00 23.80 177 ILE B O 1
ATOM 3126 N N . GLU B 1 178 ? 52.492 -12.141 71.398 1.00 23.80 178 GLU B N 1
ATOM 3127 C CA . GLU B 1 178 ? 53.541 -12.920 72.022 1.00 23.80 178 GLU B CA 1
ATOM 3128 C C . GLU B 1 178 ? 54.573 -12.002 72.652 1.00 23.80 178 GLU B C 1
ATOM 3129 O O . GLU B 1 178 ? 55.059 -12.275 73.744 1.00 23.80 178 GLU B O 1
ATOM 3135 N N . SER B 1 179 ? 54.876 -10.892 71.984 1.00 23.80 179 SER B N 1
ATOM 3136 C CA . SER B 1 179 ? 55.840 -9.932 72.501 1.00 23.80 179 SER B CA 1
ATOM 3137 C C . SER B 1 179 ? 55.214 -9.138 73.655 1.00 23.80 179 SER B C 1
ATOM 3138 O O . SER B 1 179 ? 55.867 -8.866 74.657 1.00 23.80 179 SER B O 1
ATOM 3141 N N . LEU B 1 180 ? 53.936 -8.800 73.517 1.00 23.80 180 LEU B N 1
ATOM 3142 C CA . LEU B 1 180 ? 53.202 -8.042 74.532 1.00 23.80 180 LEU B CA 1
ATOM 3143 C C . LEU B 1 180 ? 53.217 -8.717 75.895 1.00 23.80 180 LEU B C 1
ATOM 3144 O O . LEU B 1 180 ? 53.623 -8.106 76.879 1.00 23.80 180 LEU B O 1
ATOM 3149 N N . LEU B 1 181 ? 52.769 -9.968 75.951 1.00 23.80 181 LEU B N 1
ATOM 3150 C CA . LEU B 1 181 ? 52.747 -10.737 77.198 1.00 23.80 181 LEU B CA 1
ATOM 3151 C C . LEU B 1 181 ? 54.120 -10.665 77.863 1.00 23.80 181 LEU B C 1
ATOM 3152 O O . LEU B 1 181 ? 54.223 -10.465 79.080 1.00 23.80 181 LEU B O 1
ATOM 3157 N N . SER B 1 182 ? 55.160 -10.828 77.037 1.00 23.80 182 SER B N 1
ATOM 3158 C CA . SER B 1 182 ? 56.547 -10.794 77.479 1.00 23.80 182 SER B CA 1
ATOM 3159 C C . SER B 1 182 ? 56.848 -9.498 78.217 1.00 23.80 182 SER B C 1
ATOM 3160 O O . SER B 1 182 ? 57.386 -9.515 79.326 1.00 23.80 182 SER B O 1
ATOM 3163 N N . THR B 1 183 ? 56.514 -8.378 77.582 1.00 23.80 183 THR B N 1
ATOM 3164 C CA . THR B 1 183 ? 56.739 -7.060 78.161 1.00 23.80 183 THR B CA 1
ATOM 3165 C C . THR B 1 183 ? 56.122 -7.040 79.553 1.00 23.80 183 THR B C 1
ATOM 3166 O O . THR B 1 183 ? 55.146 -7.749 79.817 1.00 23.80 183 THR B O 1
ATOM 3170 N N . TYR B 1 184 ? 56.728 -6.267 80.446 1.00 23.80 184 TYR B N 1
ATOM 3171 C CA . TYR B 1 184 ? 56.249 -6.151 81.824 1.00 23.80 184 TYR B CA 1
ATOM 3172 C C . TYR B 1 184 ? 54.768 -5.767 81.858 1.00 23.80 184 TYR B C 1
ATOM 3173 O O . TYR B 1 184 ? 54.402 -4.605 82.076 1.00 23.80 184 TYR B O 1
ATOM 3182 N N . GLU B 1 185 ? 53.927 -6.762 81.618 1.00 23.80 185 GLU B N 1
ATOM 3183 C CA . GLU B 1 185 ? 52.485 -6.592 81.612 1.00 23.80 185 GLU B CA 1
ATOM 3184 C C . GLU B 1 185 ? 51.938 -7.836 82.321 1.00 23.80 185 GLU B C 1
ATOM 3185 O O . GLU B 1 185 ? 50.726 -8.035 82.408 1.00 23.80 185 GLU B O 1
ATOM 3191 N N . ASN B 1 186 ? 52.849 -8.597 82.927 1.00 23.80 186 ASN B N 1
ATOM 3192 C CA . ASN B 1 186 ? 52.550 -9.842 83.643 1.00 23.80 186 ASN B CA 1
ATOM 3193 C C . ASN B 1 186 ? 51.468 -9.788 84.727 1.00 23.80 186 ASN B C 1
ATOM 3194 O O . ASN B 1 186 ? 51.204 -10.787 85.402 1.00 23.80 186 ASN B O 1
ATOM 3199 N N . ILE B 1 187 ? 50.863 -8.615 84.900 1.00 23.80 187 ILE B N 1
ATOM 3200 C CA . ILE B 1 187 ? 49.760 -8.413 85.849 1.00 23.80 187 ILE B CA 1
ATOM 3201 C C . ILE B 1 187 ? 48.483 -8.663 85.046 1.00 23.80 187 ILE B C 1
ATOM 3202 O O . ILE B 1 187 ? 47.453 -8.005 85.241 1.00 23.80 187 ILE B O 1
ATOM 3207 N N . ILE B 1 188 ? 48.590 -9.631 84.134 1.00 23.80 188 ILE B N 1
ATOM 3208 C CA . ILE B 1 188 ? 47.522 -10.018 83.236 1.00 23.80 188 ILE B CA 1
ATOM 3209 C C . ILE B 1 188 ? 46.457 -10.856 83.925 1.00 23.80 188 ILE B C 1
ATOM 3210 O O . ILE B 1 188 ? 46.750 -11.871 84.552 1.00 23.80 188 ILE B O 1
ATOM 3215 N N . VAL B 1 189 ? 45.212 -10.438 83.766 1.00 23.80 189 VAL B N 1
ATOM 3216 C CA . VAL B 1 189 ? 44.083 -11.149 84.330 1.00 23.80 189 VAL B CA 1
ATOM 3217 C C . VAL B 1 189 ? 43.320 -11.635 83.111 1.00 23.80 189 VAL B C 1
ATOM 3218 O O . VAL B 1 189 ? 42.796 -10.838 82.341 1.00 23.80 189 VAL B O 1
ATOM 3222 N N . LYS B 1 190 ? 43.383 -12.935 82.863 1.00 23.80 190 LYS B N 1
ATOM 3223 C CA . LYS B 1 190 ? 42.695 -13.520 81.735 1.00 23.80 190 LYS B CA 1
ATOM 3224 C C . LYS B 1 190 ? 41.237 -13.690 82.115 1.00 23.80 190 LYS B C 1
ATOM 3225 O O . LYS B 1 190 ? 40.922 -14.265 83.160 1.00 23.80 190 LYS B O 1
ATOM 3231 N N . VAL B 1 191 ? 40.351 -13.194 81.269 1.00 23.80 191 VAL B N 1
ATOM 3232 C CA . VAL B 1 191 ? 38.917 -13.293 81.522 1.00 23.80 191 VAL B CA 1
ATOM 3233 C C . VAL B 1 191 ? 38.250 -14.023 80.362 1.00 23.80 191 VAL B C 1
ATOM 3234 O O . VAL B 1 191 ? 38.407 -13.627 79.202 1.00 23.80 191 VAL B O 1
ATOM 3238 N N . GLN B 1 192 ? 37.554 -15.116 80.681 1.00 23.80 192 GLN B N 1
ATOM 3239 C CA . GLN B 1 192 ? 36.857 -15.916 79.681 1.00 23.80 192 GLN B CA 1
ATOM 3240 C C . GLN B 1 192 ? 35.754 -15.079 79.048 1.00 23.80 192 GLN B C 1
ATOM 3241 O O . GLN B 1 192 ? 34.906 -14.517 79.754 1.00 23.80 192 GLN B O 1
ATOM 3247 N N . GLY B 1 193 ? 35.763 -15.012 77.718 1.00 23.80 193 GLY B N 1
ATOM 3248 C CA . GLY B 1 193 ? 34.773 -14.225 77.012 1.00 23.80 193 GLY B CA 1
ATOM 3249 C C . GLY B 1 193 ? 33.567 -14.979 76.504 1.00 23.80 193 GLY B C 1
ATOM 3250 O O . GLY B 1 193 ? 32.587 -14.373 76.106 1.00 23.80 193 GLY B O 1
ATOM 3251 N N . ASP B 1 194 ? 33.634 -16.301 76.497 1.00 23.80 194 ASP B N 1
ATOM 3252 C CA . ASP B 1 194 ? 32.521 -17.106 76.019 1.00 23.80 194 ASP B CA 1
ATOM 3253 C C . ASP B 1 194 ? 31.346 -17.174 77.021 1.00 23.80 194 ASP B C 1
ATOM 3254 O O . ASP B 1 194 ? 31.028 -18.243 77.547 1.00 23.80 194 ASP B O 1
ATOM 3259 N N . ALA B 1 195 ? 30.700 -16.038 77.279 1.00 23.80 195 ALA B N 1
ATOM 3260 C CA . ALA B 1 195 ? 29.571 -15.989 78.221 1.00 23.80 195 ALA B CA 1
ATOM 3261 C C . ALA B 1 195 ? 28.786 -14.694 78.112 1.00 23.80 195 ALA B C 1
ATOM 3262 O O . ALA B 1 195 ? 29.241 -13.739 77.494 1.00 23.80 195 ALA B O 1
ATOM 3264 N N . THR B 1 196 ? 27.618 -14.661 78.756 1.00 23.80 196 THR B N 1
ATOM 3265 C CA . THR B 1 196 ? 26.726 -13.500 78.748 1.00 23.80 196 THR B CA 1
ATOM 3266 C C . THR B 1 196 ? 27.461 -12.176 78.966 1.00 23.80 196 THR B C 1
ATOM 3267 O O . THR B 1 196 ? 28.413 -12.110 79.742 1.00 23.80 196 THR B O 1
ATOM 3271 N N . VAL B 1 197 ? 26.978 -11.116 78.325 1.00 23.80 197 VAL B N 1
ATOM 3272 C CA . VAL B 1 197 ? 27.569 -9.787 78.473 1.00 23.80 197 VAL B CA 1
ATOM 3273 C C . VAL B 1 197 ? 27.533 -9.354 79.951 1.00 23.80 197 VAL B C 1
ATOM 3274 O O . VAL B 1 197 ? 28.455 -8.689 80.424 1.00 23.80 197 VAL B O 1
ATOM 3278 N N . ASP B 1 198 ? 26.475 -9.754 80.671 1.00 23.80 198 ASP B N 1
ATOM 3279 C CA . ASP B 1 198 ? 26.320 -9.438 82.093 1.00 23.80 198 ASP B CA 1
ATOM 3280 C C . ASP B 1 198 ? 27.269 -10.306 82.894 1.00 23.80 198 ASP B C 1
ATOM 3281 O O . ASP B 1 198 ? 27.903 -9.832 83.832 1.00 23.80 198 ASP B O 1
ATOM 3286 N N . ALA B 1 199 ? 27.365 -11.576 82.505 1.00 23.80 199 ALA B N 1
ATOM 3287 C CA . ALA B 1 199 ? 28.226 -12.544 83.169 1.00 23.80 199 ALA B CA 1
ATOM 3288 C C . ALA B 1 199 ? 29.686 -12.115 83.150 1.00 23.80 199 ALA B C 1
ATOM 3289 O O . ALA B 1 199 ? 30.388 -12.271 84.142 1.00 23.80 199 ALA B O 1
ATOM 3291 N N . VAL B 1 200 ? 30.142 -11.576 82.022 1.00 23.80 200 VAL B N 1
ATOM 3292 C CA . VAL B 1 200 ? 31.524 -11.128 81.894 1.00 23.80 200 VAL B CA 1
ATOM 3293 C C . VAL B 1 200 ? 31.748 -9.871 82.724 1.00 23.80 200 VAL B C 1
ATOM 3294 O O . VAL B 1 200 ? 32.658 -9.823 83.540 1.00 23.80 200 VAL B O 1
ATOM 3298 N N . PHE B 1 201 ? 30.885 -8.877 82.557 1.00 23.80 201 PHE B N 1
ATOM 3299 C CA . PHE B 1 201 ? 31.001 -7.626 83.297 1.00 23.80 201 PHE B CA 1
ATOM 3300 C C . PHE B 1 201 ? 31.152 -7.826 84.797 1.00 23.80 201 PHE B C 1
ATOM 3301 O O . PHE B 1 201 ? 32.006 -7.199 85.415 1.00 23.80 201 PHE B O 1
ATOM 3309 N N . ALA B 1 202 ? 30.293 -8.668 85.376 1.00 23.80 202 ALA B N 1
ATOM 3310 C CA . ALA B 1 202 ? 30.313 -8.964 86.809 1.00 23.80 202 ALA B CA 1
ATOM 3311 C C . ALA B 1 202 ? 31.731 -9.274 87.279 1.00 23.80 202 ALA B C 1
ATOM 3312 O O . ALA B 1 202 ? 32.162 -8.791 88.328 1.00 23.80 202 ALA B O 1
ATOM 3314 N N . LYS B 1 203 ? 32.454 -10.059 86.476 1.00 23.80 203 LYS B N 1
ATOM 3315 C CA . LYS B 1 203 ? 33.830 -10.448 86.763 1.00 23.80 203 LYS B CA 1
ATOM 3316 C C . LYS B 1 203 ? 34.769 -9.237 86.745 1.00 23.80 203 LYS B C 1
ATOM 3317 O O . LYS B 1 203 ? 35.563 -9.033 87.663 1.00 23.80 203 LYS B O 1
ATOM 3323 N N . ILE B 1 204 ? 34.666 -8.429 85.698 1.00 23.80 204 ILE B N 1
ATOM 3324 C CA . ILE B 1 204 ? 35.498 -7.242 85.557 1.00 23.80 204 ILE B CA 1
ATOM 3325 C C . ILE B 1 204 ? 35.178 -6.217 86.659 1.00 23.80 204 ILE B C 1
ATOM 3326 O O . ILE B 1 204 ? 36.071 -5.519 87.148 1.00 23.80 204 ILE B O 1
ATOM 3331 N N . ASP B 1 205 ? 33.916 -6.172 87.085 1.00 23.80 205 ASP B N 1
ATOM 3332 C CA . ASP B 1 205 ? 33.495 -5.251 88.136 1.00 23.80 205 ASP B CA 1
ATOM 3333 C C . ASP B 1 205 ? 34.153 -5.667 89.441 1.00 23.80 205 ASP B C 1
ATOM 3334 O O . ASP B 1 205 ? 34.834 -4.867 90.079 1.00 23.80 205 ASP B O 1
ATOM 3339 N N . GLU B 1 206 ? 33.985 -6.935 89.804 1.00 23.80 206 GLU B N 1
ATOM 3340 C CA . GLU B 1 206 ? 34.553 -7.468 91.031 1.00 23.80 206 GLU B CA 1
ATOM 3341 C C . GLU B 1 206 ? 36.056 -7.274 91.106 1.00 23.80 206 GLU B C 1
ATOM 3342 O O . GLU B 1 206 ? 36.589 -7.031 92.182 1.00 23.80 206 GLU B O 1
ATOM 3348 N N . LEU B 1 207 ? 36.731 -7.369 89.960 1.00 23.80 207 LEU B N 1
ATOM 3349 C CA . LEU B 1 207 ? 38.174 -7.180 89.900 1.00 23.80 207 LEU B CA 1
ATOM 3350 C C . LEU B 1 207 ? 38.509 -5.735 90.259 1.00 23.80 207 LEU B C 1
ATOM 3351 O O . LEU B 1 207 ? 39.246 -5.467 91.205 1.00 23.80 207 LEU B O 1
ATOM 3356 N N . LEU B 1 208 ? 37.949 -4.802 89.503 1.00 23.80 208 LEU B N 1
ATOM 3357 C CA . LEU B 1 208 ? 38.199 -3.389 89.733 1.00 23.80 208 LEU B CA 1
ATOM 3358 C C . LEU B 1 208 ? 37.818 -3.012 91.160 1.00 23.80 208 LEU B C 1
ATOM 3359 O O . LEU B 1 208 ? 38.539 -2.271 91.819 1.00 23.80 208 LEU B O 1
ATOM 3364 N N . GLY B 1 209 ? 36.707 -3.569 91.641 1.00 23.80 209 GLY B N 1
ATOM 3365 C CA . GLY B 1 209 ? 36.224 -3.286 92.984 1.00 23.80 209 GLY B CA 1
ATOM 3366 C C . GLY B 1 209 ? 37.225 -3.567 94.077 1.00 23.80 209 GLY B C 1
ATOM 3367 O O . GLY B 1 209 ? 37.379 -2.755 94.990 1.00 23.80 209 GLY B O 1
ATOM 3368 N N . SER B 1 210 ? 37.917 -4.701 93.992 1.00 23.80 210 SER B N 1
ATOM 3369 C CA . SER B 1 210 ? 38.903 -5.053 94.999 1.00 23.80 210 SER B CA 1
ATOM 3370 C C . SER B 1 210 ? 40.132 -4.167 94.872 1.00 23.80 210 SER B C 1
ATOM 3371 O O . SER B 1 210 ? 40.695 -3.756 95.879 1.00 23.80 210 SER B O 1
ATOM 3374 N N . ILE B 1 211 ? 40.545 -3.876 93.635 1.00 23.80 211 ILE B N 1
ATOM 3375 C CA . ILE B 1 211 ? 41.712 -3.024 93.387 1.00 23.80 211 ILE B CA 1
ATOM 3376 C C . ILE B 1 211 ? 41.497 -1.676 94.084 1.00 23.80 211 ILE B C 1
ATOM 3377 O O . ILE B 1 211 ? 42.448 -1.065 94.574 1.00 23.80 211 ILE B O 1
ATOM 3382 N N . LEU B 1 212 ? 40.243 -1.232 94.143 1.00 23.80 212 LEU B N 1
ATOM 3383 C CA . LEU B 1 212 ? 39.898 0.022 94.806 1.00 23.80 212 LEU B CA 1
ATOM 3384 C C . LEU B 1 212 ? 40.163 -0.100 96.302 1.00 23.80 212 LEU B C 1
ATOM 3385 O O . LEU B 1 212 ? 40.685 0.827 96.925 1.00 23.80 212 LEU B O 1
ATOM 3390 N N . GLU B 1 213 ? 39.847 -1.268 96.860 1.00 23.80 213 GLU B N 1
ATOM 3391 C CA . GLU B 1 213 ? 40.066 -1.542 98.275 1.00 23.80 213 GLU B CA 1
ATOM 3392 C C . GLU B 1 213 ? 41.550 -1.519 98.604 1.00 23.80 213 GLU B C 1
ATOM 3393 O O . GLU B 1 213 ? 41.957 -0.889 99.577 1.00 23.80 213 GLU B O 1
ATOM 3399 N N . LYS B 1 214 ? 42.348 -2.206 97.782 1.00 23.80 214 LYS B N 1
ATOM 3400 C CA . LYS B 1 214 ? 43.798 -2.284 97.959 1.00 23.80 214 LYS B CA 1
ATOM 3401 C C . LYS B 1 214 ? 44.392 -0.878 98.057 1.00 23.80 214 LYS B C 1
ATOM 3402 O O . LYS B 1 214 ? 44.962 -0.502 99.082 1.00 23.80 214 LYS B O 1
ATOM 3408 N N . LYS B 1 215 ? 44.224 -0.096 96.995 1.00 23.80 215 LYS B N 1
ATOM 3409 C CA . LYS B 1 215 ? 44.749 1.260 96.943 1.00 23.80 215 LYS B CA 1
ATOM 3410 C C . LYS B 1 215 ? 44.263 2.075 98.138 1.00 23.80 215 LYS B C 1
ATOM 3411 O O . LYS B 1 215 ? 45.053 2.735 98.807 1.00 23.80 215 LYS B O 1
ATOM 3417 N N . ASN B 1 216 ? 42.968 1.980 98.434 1.00 23.80 216 ASN B N 1
ATOM 3418 C CA . ASN B 1 216 ? 42.366 2.707 99.555 1.00 23.80 216 ASN B CA 1
ATOM 3419 C C . ASN B 1 216 ? 42.889 2.277 100.928 1.00 23.80 216 ASN B C 1
ATOM 3420 O O . ASN B 1 216 ? 42.933 3.091 101.852 1.00 23.80 216 ASN B O 1
ATOM 3425 N N . GLU B 1 217 ? 43.312 1.025 101.062 1.00 23.80 217 GLU B N 1
ATOM 3426 C CA . GLU B 1 217 ? 43.828 0.549 102.339 1.00 23.80 217 GLU B CA 1
ATOM 3427 C C . GLU B 1 217 ? 45.055 1.350 102.764 1.00 23.80 217 GLU B C 1
ATOM 3428 O O . GLU B 1 217 ? 45.130 1.825 103.905 1.00 23.80 217 GLU B O 1
ATOM 3434 N N . MET B 1 218 ? 46.029 1.464 101.850 1.00 23.80 218 MET B N 1
ATOM 3435 C CA . MET B 1 218 ? 47.256 2.211 102.103 1.00 23.80 218 MET B CA 1
ATOM 3436 C C . MET B 1 218 ? 46.911 3.673 102.383 1.00 23.80 218 MET B C 1
ATOM 3437 O O . MET B 1 218 ? 47.466 4.289 103.287 1.00 23.80 218 MET B O 1
ATOM 3442 N N . VAL B 1 219 ? 45.971 4.209 101.617 1.00 23.80 219 VAL B N 1
ATOM 3443 C CA . VAL B 1 219 ? 45.506 5.591 101.783 1.00 23.80 219 VAL B CA 1
ATOM 3444 C C . VAL B 1 219 ? 45.090 5.806 103.246 1.00 23.80 219 VAL B C 1
ATOM 3445 O O . VAL B 1 219 ? 45.349 6.860 103.837 1.00 23.80 219 VAL B O 1
ATOM 3449 N N . SER B 1 220 ? 44.444 4.788 103.816 1.00 23.80 220 SER B N 1
ATOM 3450 C CA . SER B 1 220 ? 43.985 4.815 105.201 1.00 23.80 220 SER B CA 1
ATOM 3451 C C . SER B 1 220 ? 45.054 4.243 106.128 1.00 23.80 220 SER B C 1
ATOM 3452 O O . SER B 1 220 ? 44.762 3.379 106.963 1.00 23.80 220 SER B O 1
ATOM 3455 N N . SER B 1 221 ? 46.299 4.686 105.953 1.00 23.80 221 SER B N 1
ATOM 3456 C CA . SER B 1 221 ? 47.373 4.222 106.819 1.00 23.80 221 SER B CA 1
ATOM 3457 C C . SER B 1 221 ? 47.110 4.763 108.224 1.00 23.80 221 SER B C 1
ATOM 3458 O O . SER B 1 221 ? 47.301 5.956 108.498 1.00 23.80 221 SER B O 1
ATOM 3461 N N . THR B 1 222 ? 46.560 3.890 109.064 1.00 23.80 222 THR B N 1
ATOM 3462 C CA . THR B 1 222 ? 46.233 4.217 110.443 1.00 23.80 222 THR B CA 1
ATOM 3463 C C . THR B 1 222 ? 47.323 3.648 111.349 1.00 23.80 222 THR B C 1
ATOM 3464 O O . THR B 1 222 ? 47.864 2.566 111.005 1.00 23.80 222 THR B O 1
#

Foldseek 3Di:
DLAAAEEEEEAPLLQQLPLCVVCCVPLVADEDELVVLLVVCLVVPDPSNVQQVVCVQLLHDGDCVSRQVSVVVVCVDDRCVPRHYYYTCPDQAPVRVVSCVVVVHDHPAYEYEDEDLVPRLQSLVQWKAQPVPGDIAGCPARHDPPDCSVVRIHHDPQSDSVSSVRNRCSRVVGVVVVCVPPNVSYDYFYRPDHSVVRSVVVCVVVVVSNVVSVVVVPPD/DLAAEEEEEEAPLLQQLPLCVVCCVPLVADEDELVVLLVVCLVVPDPSNVQQVVCVQLLHDGDCVSRQVSVVVVCVDDRCVPRHYYYTCPDQAPVRVVSCVVVVDDHPAYEYEDEDLVPRLQSLVQWKAQPVPGDIAGCPARHDPPDCSVVRIHHDPQSDSVSSVRNRCSRVVGVVVVCVPPNVSYDYFYRPDHSVVRSVVVCVVVVVSNVVSVVVVPPD

CATH classification: 3.40.50.300

Organism: Zea mays (NCBI:txid4577)

InterPro domains:
  IPR000850 Adenylate kinase/UMP-CMP kinase [MF_00235] (6-209)
  IPR000850 Adenylate kinase/UMP-CMP kinase [PR00094] (9-22)
  IPR000850 Adenylate kinase/UMP-CMP kinase [PR00094] (37-51)
  IPR000850 Adenylate kinase/UMP-CMP kinase [PR00094] (87-103)
  IPR000850 Adenylate kinase/UMP-CMP kinase [PR00094] (158-173)
  IPR000850 Adenylate kinase/UMP-CMP kinase [PTHR23359] (4-205)
  IPR000850 Adenylate kinase/UMP-CMP kinase [cd01428] (7-200)
  IPR006259 Adenylate kinase subfamily [TIGR01351] (7-208)
  IPR027417 P-loop containing nucleoside triphosphate hydrolase [G3DSA:3.40.50.300] (1-222)
  IPR027417 P-loop containing nucleoside triphosphate hydrolase [SSF52540] (5-211)
  IPR033690 Adenylate kinase, conserved site [PS00113] (87-98)

B-factor: mean 23.8, std 0.0, range [23.8, 23.8]

Secondary structure (DSSP, 8-state):
--S--EEEEESTTSSHHHHHHHHHHHH--EE--HHHHHHHHHHHT-HHHHHHHHHHHTTPPPPHHHHHHHHHHHHHSHHHHHT-EEEES---SHHHHHHHHTTT---SEEEEEE--HHHHHHHHTTEEE-TTT--EEESSSS---SSGGGGG-B--TT--TTHHHHHHHHHHHHHHHHHHTT---EEEEE-SS-HHHHHHHHHHHHHHHHHHHHHHHT--/--S--EEEEESTTSSHHHHHHHHHHHH--EE--HHHHHHHHHHHT-HHHHHHHHHHHTTPPPPHHHHHHHHHHHHHSHHHHHT-EEEES---SHHHHHHHHTTT---SEEEEEE--HHHHHHHHTTEEE-TTT--EEESSSS---SSGGGGG-B--TT--TTHHHHHHHHHHHHHHHHHHTT---EEEEE-SS-HHHHHHHHHHHHHHHHHHHHHHHT--